Protein AF-0000000066108003 (afdb_homodimer)

Sequence (648 aa):
MGAMIVKEVYETAEKIKSMEIRGAGRIARAAAQALMIQAEKSKAKEPEELWNELKVASKILYNTRPTAVSLPNALRYVMHRVKAAYLGGADLETLRFTAINSAKEFIYNSEKAIERIGEIGAKRIEDGDIIMTHCHSKAAISVMKKAFEQGKNIKVIVTETRPKWQGKITAKELASYGIPVIYIVDSAARHYMKMTDKVVMGADSITANGAVINKIGTSLIALTAKEHRVWVMIAAETYKFHPATMLGQLVEIEMRDPTEVIPEEELRTWPKNIEVWNPAFDVTPPEYIDVIITERGIIPPYAAIDILKEEFGWALKYKEPWEDMGAMIVKEVYETAEKIKSMEIRGAGRIARAAAQALMIQAEKSKAKEPEELWNELKVASKILYNTRPTAVSLPNALRYVMHRVKAAYLGGADLETLRFTAINSAKEFIYNSEKAIERIGEIGAKRIEDGDIIMTHCHSKAAISVMKKAFEQGKNIKVIVTETRPKWQGKITAKELASYGIPVIYIVDSAARHYMKMTDKVVMGADSITANGAVINKIGTSLIALTAKEHRVWVMIAAETYKFHPATMLGQLVEIEMRDPTEVIPEEELRTWPKNIEVWNPAFDVTPPEYIDVIITERGIIPPYAAIDILKEEFGWALKYKEPWED

Secondary structure (DSSP, 8-state):
------HHHHHHHHHHHTTSS-SHHHHHHHHHHHHHHHHHH---SSHHHHHHHHHHHHHHHHTT-TT-THHHHHHHHHHHHHHHHHHTT--HHHHHHHHHHHHHHHHHHHHHHHHHHHHHHHTTPPTT-EEEE-S--HHHHHHHHHHHHTT---EEEEE--TTTTHHHHHHHHHHHTT--EEEE-GGGHHHHHTT-SEEEE--SEE-TTS-EEEETTHHHHHHHHHHTT-EEEEE--GGGB-GGGGGTPPPPPPBPPGGGTS-HHHHTTS-TTEEE--BSEEEEPGGG--EEEETTEEE-GGGHHHHHHHHHTTTTTSS-TT--/------HHHHHHHHHHHTTSS-SHHHHHHHHHHHHHHHHHH---SSHHHHHHHHHHHHHHHHTT-TT-THHHHHHHHHHHHHHHHHHTT--HHHHHHHHHHHHHHHHHHHHHHHHHHHHHHHTTPPTT-EEEE-S--HHHHHHHHHHHHTT---EEEEE--TTTTHHHHHHHHHHHTT--EEEE-GGGHHHHHTT-SEEEE--SEE-TTS-EEEETTHHHHHHHHHHTT-EEEEE--GGGB-GGGGGTPPPPPPBPPGGGTS-HHHHTTS-TTEEE--BSEEEEPGGG--EEEETTEEE-GGGHHHHHHHHHTTTTTSS-TT--

Structure (mmCIF, N/CA/C/O backbone):
data_AF-0000000066108003-model_v1
#
loop_
_entity.id
_entity.type
_entity.pdbx_description
1 polymer 'Ribose 1,5-bisphosphate isomerase'
#
loop_
_atom_site.group_PDB
_atom_site.id
_atom_site.type_symbol
_atom_site.label_atom_id
_atom_site.label_alt_id
_atom_site.label_comp_id
_atom_site.label_asym_id
_atom_site.label_entity_id
_atom_site.label_seq_id
_atom_site.pdbx_PDB_ins_code
_atom_site.Cartn_x
_atom_site.Cartn_y
_atom_site.Cartn_z
_atom_site.occupancy
_atom_site.B_iso_or_equiv
_atom_site.auth_seq_id
_atom_site.auth_comp_id
_atom_site.auth_asym_id
_atom_site.auth_atom_id
_atom_site.pdbx_PDB_model_num
ATOM 1 N N . MET A 1 1 ? -19.547 -50.188 -10.461 1 46.22 1 MET A N 1
ATOM 2 C CA . MET A 1 1 ? -18.938 -49.938 -9.148 1 46.22 1 MET A CA 1
ATOM 3 C C . MET A 1 1 ? -18.344 -48.562 -9.055 1 46.22 1 MET A C 1
ATOM 5 O O . MET A 1 1 ? -17.703 -48.094 -10 1 46.22 1 MET A O 1
ATOM 9 N N . GLY A 1 2 ? -18.875 -47.719 -8.273 1 63.28 2 GLY A N 1
ATOM 10 C CA . GLY A 1 2 ? -18.578 -46.312 -8.188 1 63.28 2 GLY A CA 1
ATOM 11 C C . GLY A 1 2 ? -17.094 -46.031 -8.031 1 63.28 2 GLY A C 1
ATOM 12 O O . GLY A 1 2 ? -16.344 -46.875 -7.555 1 63.28 2 GLY A O 1
ATOM 13 N N . ALA A 1 3 ? -16.453 -45.125 -8.773 1 76 3 ALA A N 1
ATOM 14 C CA . ALA A 1 3 ? -15.039 -44.781 -8.703 1 76 3 ALA A CA 1
ATOM 15 C C . ALA A 1 3 ? -14.57 -44.688 -7.254 1 76 3 ALA A C 1
ATOM 17 O O . ALA A 1 3 ? -15.188 -44 -6.438 1 76 3 ALA A O 1
ATOM 18 N N . MET A 1 4 ? -13.648 -45.656 -6.758 1 90.75 4 MET A N 1
ATOM 19 C CA . MET A 1 4 ? -13.086 -45.594 -5.41 1 90.75 4 MET A CA 1
ATOM 20 C C . MET A 1 4 ? -11.992 -44.531 -5.328 1 90.75 4 MET A C 1
ATOM 22 O O . MET A 1 4 ? -10.945 -44.656 -5.969 1 90.75 4 MET A O 1
ATOM 26 N N . ILE A 1 5 ? -12.25 -43.469 -4.586 1 96.5 5 ILE A N 1
ATOM 27 C CA . ILE A 1 5 ? -11.297 -42.375 -4.406 1 96.5 5 ILE A CA 1
ATOM 28 C C . ILE A 1 5 ? -10.641 -42.5 -3.029 1 96.5 5 ILE A C 1
ATOM 30 O O . ILE A 1 5 ? -11.336 -42.625 -2.016 1 96.5 5 ILE A O 1
ATOM 34 N N . VAL A 1 6 ? -9.367 -42.5 -3.039 1 97.31 6 VAL A N 1
ATOM 35 C CA . VAL A 1 6 ? -8.633 -42.688 -1.797 1 97.31 6 VAL A CA 1
ATOM 36 C C . VAL A 1 6 ? -8.742 -41.469 -0.919 1 97.31 6 VAL A C 1
ATOM 38 O O . VAL A 1 6 ? -8.977 -40.344 -1.421 1 97.31 6 VAL A O 1
ATOM 41 N N . LYS A 1 7 ? -8.523 -41.625 0.362 1 97.44 7 LYS A N 1
ATOM 42 C CA . LYS A 1 7 ? -8.727 -40.562 1.353 1 97.44 7 LYS A CA 1
ATOM 43 C C . LYS A 1 7 ? -7.746 -39.438 1.131 1 97.44 7 LYS A C 1
ATOM 45 O O . LYS A 1 7 ? -8.078 -38.25 1.379 1 97.44 7 LYS A O 1
ATOM 50 N N . GLU A 1 8 ? -6.531 -39.75 0.606 1 97.44 8 GLU A N 1
ATOM 51 C CA . GLU A 1 8 ? -5.484 -38.75 0.404 1 97.44 8 GLU A CA 1
ATOM 52 C C . GLU A 1 8 ? -5.918 -37.688 -0.61 1 97.44 8 GLU A C 1
ATOM 54 O O . GLU A 1 8 ? -5.547 -36.531 -0.493 1 97.44 8 GLU A O 1
ATOM 59 N N . VAL A 1 9 ? -6.738 -38.062 -1.609 1 98.06 9 VAL A N 1
ATOM 60 C CA . VAL A 1 9 ? -7.242 -37.125 -2.596 1 98.06 9 VAL A CA 1
ATOM 61 C C . VAL A 1 9 ? -8.164 -36.125 -1.917 1 98.06 9 VAL A C 1
ATOM 63 O O . VAL A 1 9 ? -8.039 -34.906 -2.135 1 98.06 9 VAL A O 1
ATOM 66 N N . TYR A 1 10 ? -9.016 -36.562 -1.05 1 97.69 10 TYR A N 1
ATOM 67 C CA . TYR A 1 10 ? -9.938 -35.688 -0.324 1 97.69 10 TYR A CA 1
ATOM 68 C C . TYR A 1 10 ? -9.188 -34.812 0.659 1 97.69 10 TYR A C 1
ATOM 70 O O . TYR A 1 10 ? -9.531 -33.625 0.835 1 97.69 10 TYR A O 1
ATOM 78 N N . GLU A 1 11 ? -8.188 -35.375 1.283 1 97.94 11 GLU A N 1
ATOM 79 C CA . GLU A 1 11 ? -7.379 -34.594 2.225 1 97.94 11 GLU A CA 1
ATOM 80 C C . GLU A 1 11 ? -6.648 -33.469 1.521 1 97.94 11 GLU A C 1
ATOM 82 O O . GLU A 1 11 ? -6.617 -32.344 2.02 1 97.94 11 GLU A O 1
ATOM 87 N N . THR A 1 12 ? -6.047 -33.812 0.401 1 97.94 12 THR A N 1
ATOM 88 C CA . THR A 1 12 ? -5.367 -32.781 -0.38 1 97.94 12 THR A CA 1
ATOM 89 C C . THR A 1 12 ? -6.348 -31.688 -0.828 1 97.94 12 THR A C 1
ATOM 91 O O . THR A 1 12 ? -6.047 -30.5 -0.734 1 97.94 12 THR A O 1
ATOM 94 N N . ALA A 1 13 ? -7.504 -32.094 -1.3 1 97.62 13 ALA A N 1
ATOM 95 C CA . ALA A 1 13 ? -8.539 -31.172 -1.732 1 97.62 13 ALA A CA 1
ATOM 96 C C . ALA A 1 13 ? -8.93 -30.219 -0.599 1 97.62 13 ALA A C 1
ATOM 98 O O . ALA A 1 13 ? -9.055 -29.016 -0.804 1 97.62 13 ALA A O 1
ATOM 99 N N . GLU A 1 14 ? -9.047 -30.781 0.557 1 97.12 14 GLU A N 1
ATOM 100 C CA . GLU A 1 14 ? -9.445 -29.984 1.719 1 97.12 14 GLU A CA 1
ATOM 101 C C . GLU A 1 14 ? -8.352 -29 2.105 1 97.12 14 GLU A C 1
ATOM 103 O O . GLU A 1 14 ? -8.641 -27.859 2.479 1 97.12 14 GLU A O 1
ATOM 108 N N . LYS A 1 15 ? -7.137 -29.406 2.037 1 96.44 15 LYS A N 1
ATOM 109 C CA . LYS A 1 15 ? -6.012 -28.547 2.4 1 96.44 15 LYS A CA 1
ATOM 110 C C . LYS A 1 15 ? -5.848 -27.406 1.406 1 96.44 15 LYS A C 1
ATOM 112 O O . LYS A 1 15 ? -5.445 -26.297 1.782 1 96.44 15 LYS A O 1
ATOM 117 N N . ILE A 1 16 ? -6.16 -27.641 0.16 1 94.56 16 ILE A N 1
ATOM 118 C CA . ILE A 1 16 ? -6.105 -26.594 -0.852 1 94.56 16 ILE A CA 1
ATOM 119 C C . ILE A 1 16 ? -7.254 -25.609 -0.635 1 94.56 16 ILE A C 1
ATOM 121 O O . ILE A 1 16 ? -7.043 -24.391 -0.641 1 94.56 16 ILE A O 1
ATOM 125 N N . LYS A 1 17 ? -8.383 -26.125 -0.331 1 91.5 17 LYS A N 1
ATOM 126 C CA . LYS A 1 17 ? -9.562 -25.297 -0.117 1 91.5 17 LYS A CA 1
ATOM 127 C C . LYS A 1 17 ? -9.391 -24.391 1.102 1 91.5 17 LYS A C 1
ATOM 129 O O . LYS A 1 17 ? -9.789 -23.219 1.077 1 91.5 17 LYS A O 1
ATOM 134 N N . SER A 1 18 ? -8.766 -24.922 2.129 1 89.06 18 SER A N 1
ATOM 135 C CA . SER A 1 18 ? -8.609 -24.188 3.385 1 89.06 18 SER A CA 1
ATOM 136 C C . SER A 1 18 ? -7.379 -23.281 3.346 1 89.06 18 SER A C 1
ATOM 138 O O . SER A 1 18 ? -7.102 -22.562 4.309 1 89.06 18 SER A O 1
ATOM 140 N N . MET A 1 19 ? -6.586 -23.422 2.295 1 84.62 19 MET A N 1
ATOM 141 C CA . MET A 1 19 ? -5.391 -22.609 2.068 1 84.62 19 MET A CA 1
ATOM 142 C C . MET A 1 19 ? -4.27 -23.016 3.012 1 84.62 19 MET A C 1
ATOM 144 O O . MET A 1 19 ? -3.324 -22.266 3.232 1 84.62 19 MET A O 1
ATOM 148 N N . GLU A 1 20 ? -4.492 -24.203 3.598 1 89.19 20 GLU A N 1
ATOM 149 C CA . GLU A 1 20 ? -3.328 -24.812 4.242 1 89.19 20 GLU A CA 1
ATOM 150 C C . GLU A 1 20 ? -2.211 -25.062 3.238 1 89.19 20 GLU A C 1
ATOM 152 O O . GLU A 1 20 ? -1.036 -24.828 3.535 1 89.19 20 GLU A O 1
ATOM 157 N N . ILE A 1 21 ? -2.619 -25.641 2.129 1 90.12 21 ILE A N 1
ATOM 158 C CA . ILE A 1 21 ? -1.75 -25.641 0.958 1 90.12 21 ILE A CA 1
ATOM 159 C C . ILE A 1 21 ? -1.995 -24.391 0.123 1 90.12 21 ILE A C 1
ATOM 161 O O . ILE A 1 21 ? -3.08 -24.203 -0.433 1 90.12 21 ILE A O 1
ATOM 165 N N . ARG A 1 22 ? -1 -23.562 0.179 1 84.31 22 ARG A N 1
ATOM 166 C CA . ARG A 1 22 ? -1.145 -22.297 -0.54 1 84.31 22 ARG A CA 1
ATOM 167 C C . ARG A 1 22 ? 0.104 -21.984 -1.357 1 84.31 22 ARG A C 1
ATOM 169 O O . ARG A 1 22 ? 1.154 -22.594 -1.154 1 84.31 22 ARG A O 1
ATOM 176 N N . GLY A 1 23 ? -0.063 -21.062 -2.322 1 87.81 23 GLY A N 1
ATOM 177 C CA . GLY A 1 23 ? 0.975 -20.812 -3.309 1 87.81 23 GLY A CA 1
ATOM 178 C C . GLY A 1 23 ? 0.793 -21.609 -4.586 1 87.81 23 GLY A C 1
ATOM 179 O O . GLY A 1 23 ? 0.535 -22.812 -4.535 1 87.81 23 GLY A O 1
ATOM 180 N N . ALA A 1 24 ? 0.96 -20.953 -5.633 1 91.69 24 ALA A N 1
ATOM 181 C CA . ALA A 1 24 ? 0.632 -21.547 -6.922 1 91.69 24 ALA A CA 1
ATOM 182 C C . ALA A 1 24 ? 1.47 -22.797 -7.176 1 91.69 24 ALA A C 1
ATOM 184 O O . ALA A 1 24 ? 0.943 -23.828 -7.594 1 91.69 24 ALA A O 1
ATOM 185 N N . GLY A 1 25 ? 2.762 -22.781 -6.879 1 93.25 25 GLY A N 1
ATOM 186 C CA . GLY A 1 25 ? 3.627 -23.922 -7.082 1 93.25 25 GLY A CA 1
ATOM 187 C C . GLY A 1 25 ? 3.287 -25.094 -6.176 1 93.25 25 GLY A C 1
ATOM 188 O O . GLY A 1 25 ? 3.242 -26.234 -6.625 1 93.25 25 GLY A O 1
ATOM 189 N N . ARG A 1 26 ? 3.021 -24.875 -5.012 1 92.19 26 ARG A N 1
ATOM 190 C CA . ARG A 1 26 ? 2.697 -25.906 -4.031 1 92.19 26 ARG A CA 1
ATOM 191 C C . ARG A 1 26 ? 1.367 -26.578 -4.359 1 92.19 26 ARG A C 1
ATOM 193 O O . ARG A 1 26 ? 1.206 -27.781 -4.16 1 92.19 26 ARG A O 1
ATOM 200 N N . ILE A 1 27 ? 0.45 -25.766 -4.73 1 95.06 27 ILE A N 1
ATOM 201 C CA . ILE A 1 27 ? -0.862 -26.281 -5.102 1 95.06 27 ILE A CA 1
ATOM 202 C C . ILE A 1 27 ? -0.725 -27.234 -6.285 1 95.06 27 ILE A C 1
ATOM 204 O O . ILE A 1 27 ? -1.288 -28.344 -6.273 1 95.06 27 ILE A O 1
ATOM 208 N N . ALA A 1 28 ? 0.026 -26.828 -7.246 1 96.75 28 ALA A N 1
ATOM 209 C CA . ALA A 1 28 ? 0.222 -27.625 -8.445 1 96.75 28 ALA A CA 1
ATOM 210 C C . ALA A 1 28 ? 0.866 -28.969 -8.102 1 96.75 28 ALA A C 1
ATOM 212 O O . ALA A 1 28 ? 0.38 -30.031 -8.523 1 96.75 28 ALA A O 1
ATOM 213 N N . ARG A 1 29 ? 1.883 -28.938 -7.332 1 97.69 29 ARG A N 1
ATOM 214 C CA . ARG A 1 29 ? 2.592 -30.156 -6.961 1 97.69 29 ARG A CA 1
ATOM 215 C C . ARG A 1 29 ? 1.713 -31.062 -6.102 1 97.69 29 ARG A C 1
ATOM 217 O O . ARG A 1 29 ? 1.729 -32.281 -6.262 1 97.69 29 ARG A O 1
ATOM 224 N N . ALA A 1 30 ? 0.983 -30.438 -5.215 1 97.88 30 ALA A N 1
ATOM 225 C CA . ALA A 1 30 ? 0.087 -31.203 -4.355 1 97.88 30 ALA A CA 1
ATOM 226 C C . ALA A 1 30 ? -0.973 -31.922 -5.18 1 97.88 30 ALA A C 1
ATOM 228 O O . ALA A 1 30 ? -1.321 -33.062 -4.887 1 97.88 30 ALA A O 1
ATOM 229 N N . ALA A 1 31 ? -1.496 -31.297 -6.168 1 97.69 31 ALA A N 1
ATOM 230 C CA . ALA A 1 31 ? -2.504 -31.891 -7.035 1 97.69 31 ALA A CA 1
ATOM 231 C C . ALA A 1 31 ? -1.931 -33.094 -7.801 1 97.69 31 ALA A C 1
ATOM 233 O O . ALA A 1 31 ? -2.551 -34.156 -7.859 1 97.69 31 ALA A O 1
ATOM 234 N N . ALA A 1 32 ? -0.771 -32.906 -8.367 1 98.31 32 ALA A N 1
ATOM 235 C CA . ALA A 1 32 ? -0.105 -34 -9.078 1 98.31 32 ALA A CA 1
ATOM 236 C C . ALA A 1 32 ? 0.17 -35.156 -8.148 1 98.31 32 ALA A C 1
ATOM 238 O O . ALA A 1 32 ? -0.047 -36.312 -8.516 1 98.31 32 ALA A O 1
ATOM 239 N N . GLN A 1 33 ? 0.615 -34.844 -6.98 1 98.62 33 GLN A N 1
ATOM 240 C CA . GLN A 1 33 ? 0.91 -35.844 -5.988 1 98.62 33 GLN A CA 1
ATOM 241 C C . GLN A 1 33 ? -0.349 -36.625 -5.613 1 98.62 33 GLN A C 1
ATOM 243 O O . GLN A 1 33 ? -0.3 -37.844 -5.418 1 98.62 33 GLN A O 1
ATOM 248 N N . ALA A 1 34 ? -1.406 -35.938 -5.449 1 98.62 34 ALA A N 1
ATOM 249 C CA . ALA A 1 34 ? -2.668 -36.594 -5.109 1 98.62 34 ALA A CA 1
ATOM 250 C C . ALA A 1 34 ? -3.08 -37.594 -6.188 1 98.62 34 ALA A C 1
ATOM 252 O O . ALA A 1 34 ? -3.562 -38.688 -5.879 1 98.62 34 ALA A O 1
ATOM 253 N N . LEU A 1 35 ? -2.938 -37.281 -7.469 1 98.38 35 LEU A N 1
ATOM 254 C CA . LEU A 1 35 ? -3.246 -38.188 -8.562 1 98.38 35 LEU A CA 1
ATOM 255 C C . LEU A 1 35 ? -2.33 -39.406 -8.531 1 98.38 35 LEU A C 1
ATOM 257 O O . LEU A 1 35 ? -2.77 -40.531 -8.789 1 98.38 35 LEU A O 1
ATOM 261 N N . MET A 1 36 ? -1.033 -39.125 -8.258 1 98.62 36 MET A N 1
ATOM 262 C CA . MET A 1 36 ? -0.062 -40.219 -8.133 1 98.62 36 MET A CA 1
ATOM 263 C C . MET A 1 36 ? -0.5 -41.219 -7.062 1 98.62 36 MET A C 1
ATOM 265 O O . MET A 1 36 ? -0.501 -42.406 -7.301 1 98.62 36 MET A O 1
ATOM 269 N N . ILE A 1 37 ? -0.913 -40.688 -5.902 1 98.69 37 ILE A N 1
ATOM 270 C CA . ILE A 1 37 ? -1.32 -41.531 -4.773 1 98.69 37 ILE A CA 1
ATOM 271 C C . ILE A 1 37 ? -2.584 -42.312 -5.137 1 98.69 37 ILE A C 1
ATOM 273 O O . ILE A 1 37 ? -2.705 -43.469 -4.82 1 98.69 37 ILE A O 1
ATOM 277 N N . GLN A 1 38 ? -3.549 -41.625 -5.793 1 98.56 38 GLN A N 1
ATOM 278 C CA . GLN A 1 38 ? -4.75 -42.281 -6.262 1 98.56 38 GLN A CA 1
ATOM 279 C C . GLN A 1 38 ? -4.398 -43.5 -7.145 1 98.56 38 GLN A C 1
ATOM 281 O O . GLN A 1 38 ? -4.973 -44.562 -6.988 1 98.56 38 GLN A O 1
ATOM 286 N N . ALA A 1 39 ? -3.469 -43.344 -8.055 1 98.38 39 ALA A N 1
ATOM 287 C CA . ALA A 1 39 ? -3.059 -44.406 -8.961 1 98.38 39 ALA A CA 1
ATOM 288 C C . ALA A 1 39 ? -2.354 -45.531 -8.211 1 98.38 39 ALA A C 1
ATOM 290 O O . ALA A 1 39 ? -2.584 -46.719 -8.484 1 98.38 39 ALA A O 1
ATOM 291 N N . GLU A 1 40 ? -1.486 -45.156 -7.277 1 98.12 40 GLU A N 1
ATOM 292 C CA . GLU A 1 40 ? -0.696 -46.125 -6.516 1 98.12 40 GLU A CA 1
ATOM 293 C C . GLU A 1 40 ? -1.588 -47 -5.641 1 98.12 40 GLU A C 1
ATOM 295 O O . GLU A 1 40 ? -1.348 -48.188 -5.512 1 98.12 40 GLU A O 1
ATOM 300 N N . LYS A 1 41 ? -2.582 -46.406 -5.113 1 97.81 41 LYS A N 1
ATOM 301 C CA . LYS A 1 41 ? -3.371 -47.125 -4.098 1 97.81 41 LYS A CA 1
ATOM 302 C C . LYS A 1 41 ? -4.641 -47.719 -4.699 1 97.81 41 LYS A C 1
ATOM 304 O O . LYS A 1 41 ? -5.352 -48.469 -4.035 1 97.81 41 LYS A O 1
ATOM 309 N N . SER A 1 42 ? -4.895 -47.344 -5.914 1 97.44 42 SER A N 1
ATOM 310 C CA . SER A 1 42 ? -6.109 -47.844 -6.566 1 97.44 42 SER A CA 1
ATOM 311 C C . SER A 1 42 ? -6.172 -49.375 -6.551 1 97.44 42 SER A C 1
ATOM 313 O O . SER A 1 42 ? -5.148 -50.031 -6.715 1 97.44 42 SER A O 1
ATOM 315 N N . LYS A 1 43 ? -7.383 -49.938 -6.426 1 96.12 43 LYS A N 1
ATOM 316 C CA . LYS A 1 43 ? -7.621 -51.375 -6.484 1 96.12 43 LYS A CA 1
ATOM 317 C C . LYS A 1 43 ? -8.32 -51.75 -7.785 1 96.12 43 LYS A C 1
ATOM 319 O O . LYS A 1 43 ? -8.898 -52.844 -7.879 1 96.12 43 LYS A O 1
ATOM 324 N N . ALA A 1 44 ? -8.281 -50.781 -8.664 1 96.31 44 ALA A N 1
ATOM 325 C CA . ALA A 1 44 ? -8.898 -51.031 -9.961 1 96.31 44 ALA A CA 1
ATOM 326 C C . ALA A 1 44 ? -8.352 -52.312 -10.57 1 96.31 44 ALA A C 1
ATOM 328 O O . ALA A 1 44 ? -7.152 -52.625 -10.469 1 96.31 44 ALA A O 1
ATOM 329 N N . LYS A 1 45 ? -9.203 -53.062 -11.25 1 96.25 45 LYS A N 1
ATOM 330 C CA . LYS A 1 45 ? -8.805 -54.344 -11.859 1 96.25 45 LYS A CA 1
ATOM 331 C C . LYS A 1 45 ? -8.742 -54.219 -13.383 1 96.25 45 LYS A C 1
ATOM 333 O O . LYS A 1 45 ? -8.164 -55.094 -14.055 1 96.25 45 LYS A O 1
ATOM 338 N N . GLU A 1 46 ? -9.297 -53.188 -13.898 1 96.62 46 GLU A N 1
ATOM 339 C CA . GLU A 1 46 ? -9.305 -52.906 -15.328 1 96.62 46 GLU A CA 1
ATOM 340 C C . GLU A 1 46 ? -8.898 -51.469 -15.625 1 96.62 46 GLU A C 1
ATOM 342 O O . GLU A 1 46 ? -9.078 -50.594 -14.781 1 96.62 46 GLU A O 1
ATOM 347 N N . PRO A 1 47 ? -8.352 -51.281 -16.781 1 97.06 47 PRO A N 1
ATOM 348 C CA . PRO A 1 47 ? -7.93 -49.938 -17.141 1 97.06 47 PRO A CA 1
ATOM 349 C C . PRO A 1 47 ? -9.07 -48.906 -17.062 1 97.06 47 PRO A C 1
ATOM 351 O O . PRO A 1 47 ? -8.867 -47.781 -16.625 1 97.06 47 PRO A O 1
ATOM 354 N N . GLU A 1 48 ? -10.203 -49.344 -17.453 1 96.44 48 GLU A N 1
ATOM 355 C CA . GLU A 1 48 ? -11.359 -48.438 -17.453 1 96.44 48 GLU A CA 1
ATOM 356 C C . GLU A 1 48 ? -11.695 -47.969 -16.047 1 96.44 48 GLU A C 1
ATOM 358 O O . GLU A 1 48 ? -12.062 -46.781 -15.852 1 96.44 48 GLU A O 1
ATOM 363 N N . GLU A 1 49 ? -11.562 -48.812 -15.125 1 96.88 49 GLU A N 1
ATOM 364 C CA . GLU A 1 49 ? -11.844 -48.469 -13.734 1 96.88 49 GLU A CA 1
ATOM 365 C C . GLU A 1 49 ? -10.844 -47.438 -13.211 1 96.88 49 GLU A C 1
ATOM 367 O O . GLU A 1 49 ? -11.234 -46.5 -12.547 1 96.88 49 GLU A O 1
ATOM 372 N N . LEU A 1 50 ? -9.57 -47.688 -13.484 1 97.69 50 LEU A N 1
ATOM 373 C CA . LEU A 1 50 ? -8.531 -46.75 -13.047 1 97.69 50 LEU A CA 1
ATOM 374 C C . LEU A 1 50 ? -8.711 -45.406 -13.719 1 97.69 50 LEU A C 1
ATOM 376 O O . LEU A 1 50 ? -8.586 -44.344 -13.07 1 97.69 50 LEU A O 1
ATOM 380 N N . TRP A 1 51 ? -9.008 -45.438 -14.992 1 96.94 51 TRP A N 1
ATOM 381 C CA . TRP A 1 51 ? -9.234 -44.219 -15.742 1 96.94 51 TRP A CA 1
ATOM 382 C C . TRP A 1 51 ? -10.367 -43.375 -15.125 1 96.94 51 TRP A C 1
ATOM 384 O O . TRP A 1 51 ? -10.234 -42.188 -14.922 1 96.94 51 TRP A O 1
ATOM 394 N N . ASN A 1 52 ? -11.438 -44.031 -14.781 1 96.38 52 ASN A N 1
ATOM 395 C CA . ASN A 1 52 ? -12.586 -43.375 -14.188 1 96.38 52 ASN A CA 1
ATOM 396 C C . ASN A 1 52 ? -12.258 -42.812 -12.805 1 96.38 52 ASN A C 1
ATOM 398 O O . ASN A 1 52 ? -12.727 -41.719 -12.445 1 96.38 52 ASN A O 1
ATOM 402 N N . GLU A 1 53 ? -11.477 -43.531 -12.07 1 97.62 53 GLU A N 1
ATOM 403 C CA . GLU A 1 53 ? -11.047 -43.062 -10.758 1 97.62 53 GLU A CA 1
ATOM 404 C C . GLU A 1 53 ? -10.227 -41.781 -10.875 1 97.62 53 GLU A C 1
ATOM 406 O O . GLU A 1 53 ? -10.43 -40.812 -10.117 1 97.62 53 GLU A O 1
ATOM 411 N N . LEU A 1 54 ? -9.32 -41.781 -11.781 1 98.19 54 LEU A N 1
ATOM 412 C CA . LEU A 1 54 ? -8.453 -40.625 -11.969 1 98.19 54 LEU A CA 1
ATOM 413 C C . LEU A 1 54 ? -9.242 -39.438 -12.477 1 98.19 54 LEU A C 1
ATOM 415 O O . LEU A 1 54 ? -8.961 -38.281 -12.102 1 98.19 54 LEU A O 1
ATOM 419 N N . LYS A 1 55 ? -10.227 -39.656 -13.273 1 97 55 LYS A N 1
ATOM 420 C CA . LYS A 1 55 ? -11.109 -38.562 -13.719 1 97 55 LYS A CA 1
ATOM 421 C C . LYS A 1 55 ? -11.836 -37.938 -12.547 1 97 55 LYS A C 1
ATOM 423 O O . LYS A 1 55 ? -11.875 -36.719 -12.422 1 97 55 LYS A O 1
ATOM 428 N N . VAL A 1 56 ? -12.375 -38.781 -11.734 1 97 56 VAL A N 1
ATOM 429 C CA . VAL A 1 56 ? -13.141 -38.312 -10.594 1 97 56 VAL A CA 1
ATOM 430 C C . VAL A 1 56 ? -12.219 -37.562 -9.625 1 97 56 VAL A C 1
ATOM 432 O O . VAL A 1 56 ? -12.562 -36.5 -9.117 1 97 56 VAL A O 1
ATOM 435 N N . ALA A 1 57 ? -11.039 -38.125 -9.391 1 97.94 57 ALA A N 1
ATOM 436 C CA . ALA A 1 57 ? -10.055 -37.5 -8.531 1 97.94 57 ALA A CA 1
ATOM 437 C C . ALA A 1 57 ? -9.672 -36.125 -9.078 1 97.94 57 ALA A C 1
ATOM 439 O O . ALA A 1 57 ? -9.578 -35.156 -8.32 1 97.94 57 ALA A O 1
ATOM 440 N N . SER A 1 58 ? -9.445 -36.031 -10.359 1 97 58 SER A N 1
ATOM 441 C CA . SER A 1 58 ? -9.094 -34.781 -11.008 1 97 58 SER A CA 1
ATOM 442 C C . SER A 1 58 ? -10.188 -33.75 -10.836 1 97 58 SER A C 1
ATOM 4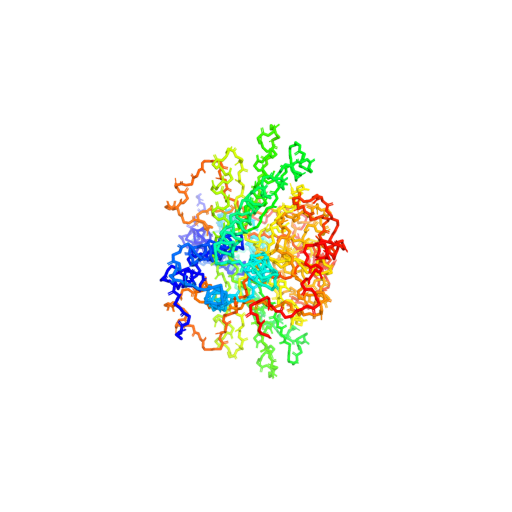44 O O . SER A 1 58 ? -9.906 -32.562 -10.562 1 97 58 SER A O 1
ATOM 446 N N . LYS A 1 59 ? -11.43 -34.125 -10.93 1 95.75 59 LYS A N 1
ATOM 447 C CA . LYS A 1 59 ? -12.562 -33.219 -10.781 1 95.75 59 LYS A CA 1
ATOM 448 C C . LYS A 1 59 ? -12.656 -32.688 -9.352 1 95.75 59 LYS A C 1
ATOM 450 O O . LYS A 1 59 ? -12.93 -31.516 -9.133 1 95.75 59 LYS A O 1
ATOM 455 N N . ILE A 1 60 ? -12.422 -33.594 -8.445 1 96.44 60 ILE A N 1
ATOM 456 C CA . ILE A 1 60 ? -12.445 -33.219 -7.031 1 96.44 60 ILE A CA 1
ATOM 457 C C . ILE A 1 60 ? -11.391 -32.125 -6.766 1 96.44 60 ILE A C 1
ATOM 459 O O . ILE A 1 60 ? -11.68 -31.109 -6.145 1 96.44 60 ILE A O 1
ATOM 463 N N . LEU A 1 61 ? -10.172 -32.375 -7.23 1 97.06 61 LEU A N 1
ATOM 464 C CA . LEU A 1 61 ? -9.07 -31.438 -7.012 1 97.06 61 LEU A CA 1
ATOM 465 C C . LEU A 1 61 ? -9.297 -30.141 -7.766 1 97.06 61 LEU A C 1
ATOM 467 O O . LEU A 1 61 ? -9.102 -29.047 -7.215 1 97.06 61 LEU A O 1
ATOM 471 N N . TYR A 1 62 ? -9.75 -30.203 -8.984 1 94 62 TYR A N 1
ATOM 472 C CA . TYR A 1 62 ? -10.008 -29.062 -9.836 1 94 62 TYR A CA 1
ATOM 473 C C . TYR A 1 62 ? -10.984 -28.094 -9.172 1 94 62 TYR A C 1
ATOM 475 O O . TYR A 1 62 ? -10.828 -26.875 -9.258 1 94 62 TYR A O 1
ATOM 483 N N . ASN A 1 63 ? -11.93 -28.594 -8.445 1 93.38 63 ASN A N 1
ATOM 484 C CA . ASN A 1 63 ? -13.031 -27.812 -7.91 1 93.38 63 ASN A CA 1
ATOM 485 C C . ASN A 1 63 ? -12.633 -27.109 -6.617 1 93.38 63 ASN A C 1
ATOM 487 O O . ASN A 1 63 ? -13.391 -26.281 -6.098 1 93.38 63 ASN A O 1
ATOM 491 N N . THR A 1 64 ? -11.484 -27.344 -6.164 1 92.56 64 THR A N 1
ATOM 492 C CA . THR A 1 64 ? -11.078 -26.734 -4.898 1 92.56 64 THR A CA 1
ATOM 493 C C . THR A 1 64 ? -10.789 -25.25 -5.074 1 92.56 64 THR A C 1
ATOM 495 O O . THR A 1 64 ? -11.234 -24.422 -4.27 1 92.56 64 THR A O 1
ATOM 498 N N . ARG A 1 65 ? -10.047 -24.812 -6.02 1 85.62 65 ARG A N 1
ATOM 499 C CA . ARG A 1 65 ? -9.664 -23.422 -6.316 1 85.62 65 ARG A CA 1
ATOM 500 C C . ARG A 1 65 ? -9.469 -23.219 -7.816 1 85.62 65 ARG A C 1
ATOM 502 O O . ARG A 1 65 ? -8.344 -23.047 -8.281 1 85.62 65 ARG A O 1
ATOM 509 N N . PRO A 1 66 ? -10.539 -23.094 -8.43 1 74.44 66 PRO A N 1
ATOM 510 C CA . PRO A 1 66 ? -10.422 -23.047 -9.891 1 74.44 66 PRO A CA 1
ATOM 511 C C . PRO A 1 66 ? -9.703 -21.797 -10.391 1 74.44 66 PRO A C 1
ATOM 513 O O . PRO A 1 66 ? -9.227 -21.766 -11.523 1 74.44 66 PRO A O 1
ATOM 516 N N . THR A 1 67 ? -9.492 -20.797 -9.516 1 77.94 67 THR A N 1
ATOM 517 C CA . THR A 1 67 ? -8.836 -19.562 -9.961 1 77.94 67 THR A CA 1
ATOM 518 C C . THR A 1 67 ? -7.32 -19.703 -9.906 1 77.94 67 THR A C 1
ATOM 520 O O . THR A 1 67 ? -6.59 -18.875 -10.453 1 77.94 67 THR A O 1
ATOM 523 N N . ALA A 1 68 ? -6.887 -20.75 -9.266 1 86.56 68 ALA A N 1
ATOM 524 C CA . ALA A 1 68 ? -5.461 -21.062 -9.227 1 86.56 68 ALA A CA 1
ATOM 525 C C . ALA A 1 68 ? -5.031 -21.828 -10.477 1 86.56 68 ALA A C 1
ATOM 527 O O . ALA A 1 68 ? -5.016 -23.062 -10.477 1 86.56 68 ALA A O 1
ATOM 528 N N . VAL A 1 69 ? -4.574 -21.172 -11.469 1 91.5 69 VAL A N 1
ATOM 529 C CA . VAL A 1 69 ? -4.359 -21.703 -12.812 1 91.5 69 VAL A CA 1
ATOM 530 C C . VAL A 1 69 ? -3.342 -22.844 -12.758 1 91.5 69 VAL A C 1
ATOM 532 O O . VAL A 1 69 ? -3.393 -23.766 -13.57 1 91.5 69 VAL A O 1
ATOM 535 N N . SER A 1 70 ? -2.471 -22.812 -11.789 1 94 70 SER A N 1
ATOM 536 C CA . SER A 1 70 ? -1.448 -23.859 -11.672 1 94 70 SER A CA 1
ATOM 537 C C . SER A 1 70 ? -2.068 -25.203 -11.344 1 94 70 SER A C 1
ATOM 539 O O . SER A 1 70 ? -1.533 -26.25 -11.734 1 94 70 SER A O 1
ATOM 541 N N . LEU A 1 71 ? -3.205 -25.188 -10.711 1 94.38 71 LEU A N 1
ATOM 542 C CA . LEU A 1 71 ? -3.883 -26.422 -10.297 1 94.38 71 LEU A CA 1
ATOM 543 C C . LEU A 1 71 ? -4.426 -2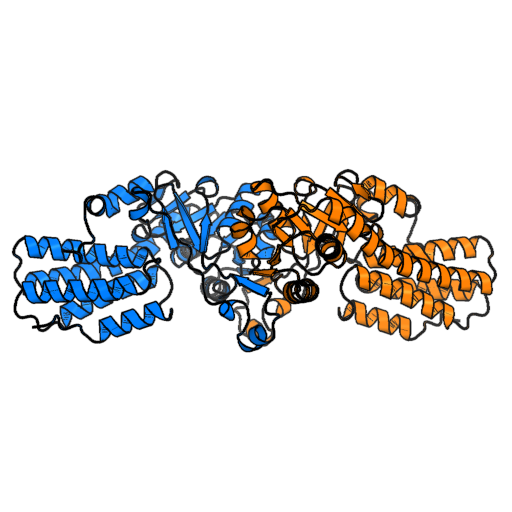7.172 -11.508 1 94.38 71 LEU A C 1
ATOM 545 O O . LEU A 1 71 ? -3.982 -28.281 -11.797 1 94.38 71 LEU A O 1
ATOM 549 N N . PRO A 1 72 ? -5.281 -26.578 -12.336 1 92.75 72 PRO A N 1
ATOM 550 C CA . PRO A 1 72 ? -5.742 -27.312 -13.516 1 92.75 72 PRO A CA 1
ATOM 551 C C . PRO A 1 72 ? -4.609 -27.672 -14.469 1 92.75 72 PRO A C 1
ATOM 553 O O . PRO A 1 72 ? -4.66 -28.703 -15.141 1 92.75 72 PRO A O 1
ATOM 556 N N . ASN A 1 73 ? -3.582 -26.781 -14.578 1 93.94 73 ASN A N 1
ATOM 557 C CA . ASN A 1 73 ? -2.471 -27.094 -15.477 1 93.94 73 ASN A CA 1
ATOM 558 C C . ASN A 1 73 ? -1.701 -28.328 -15.023 1 93.94 73 ASN A C 1
ATOM 560 O O . ASN A 1 73 ? -1.228 -29.109 -15.852 1 93.94 73 ASN A O 1
ATOM 564 N N . ALA A 1 74 ? -1.564 -28.516 -13.719 1 95.88 74 ALA A N 1
ATOM 565 C CA . ALA A 1 74 ? -0.935 -29.719 -13.195 1 95.88 74 ALA A CA 1
ATOM 566 C C . ALA A 1 74 ? -1.774 -30.953 -13.5 1 95.88 74 ALA A C 1
ATOM 568 O O . ALA A 1 74 ? -1.242 -31.984 -13.914 1 95.88 74 ALA A O 1
ATOM 569 N N . LEU A 1 75 ? -3.055 -30.828 -13.32 1 95.44 75 LEU A N 1
ATOM 570 C CA . LEU A 1 75 ? -3.969 -31.922 -13.625 1 95.44 75 LEU A CA 1
ATOM 571 C C . LEU A 1 75 ? -3.93 -32.281 -15.102 1 95.44 75 LEU A C 1
ATOM 573 O O . LEU A 1 75 ? -3.885 -33.438 -15.469 1 95.44 75 LEU A O 1
ATOM 577 N N . ARG A 1 76 ? -3.941 -31.281 -15.93 1 93.19 76 ARG A N 1
ATOM 578 C CA . ARG A 1 76 ? -3.883 -31.484 -17.375 1 93.19 76 ARG A CA 1
ATOM 579 C C . ARG A 1 76 ? -2.604 -32.219 -17.766 1 93.19 76 ARG A C 1
ATOM 581 O O . ARG A 1 76 ? -2.629 -33.094 -18.625 1 93.19 76 ARG A O 1
ATOM 588 N N . TYR A 1 77 ? -1.547 -31.812 -17.156 1 94 77 TYR A N 1
ATOM 589 C CA . TYR A 1 77 ? -0.254 -32.406 -17.469 1 94 77 TYR A CA 1
ATOM 590 C C . TYR A 1 77 ? -0.295 -33.906 -17.266 1 94 77 TYR A C 1
ATOM 592 O O . TYR A 1 77 ? 0.181 -34.688 -18.109 1 94 77 TYR A O 1
ATOM 600 N N . VAL A 1 78 ? -0.863 -34.375 -16.234 1 96.31 78 VAL A N 1
ATOM 601 C CA . VAL A 1 78 ? -0.9 -35.781 -15.883 1 96.31 78 VAL A CA 1
ATOM 602 C C . VAL A 1 78 ? -1.987 -36.469 -16.703 1 96.31 78 VAL A C 1
ATOM 604 O O . VAL A 1 78 ? -1.724 -37.5 -17.359 1 96.31 78 VAL A O 1
ATOM 607 N N . MET A 1 79 ? -3.141 -35.906 -16.703 1 95.56 79 MET A N 1
ATOM 608 C CA . MET A 1 79 ? -4.32 -36.594 -17.234 1 95.56 79 MET A CA 1
ATOM 609 C C . MET A 1 79 ? -4.258 -36.688 -18.766 1 95.56 79 MET A C 1
ATOM 611 O O . MET A 1 79 ? -4.812 -37.594 -19.359 1 95.56 79 MET A O 1
ATOM 615 N N . HIS A 1 80 ? -3.666 -35.719 -19.375 1 92.81 80 HIS A N 1
ATOM 616 C CA . HIS A 1 80 ? -3.492 -35.812 -20.812 1 92.81 80 HIS A CA 1
ATOM 617 C C . HIS A 1 80 ? -2.725 -37.062 -21.203 1 92.81 80 HIS A C 1
ATOM 619 O O . HIS A 1 80 ? -3.08 -37.75 -22.172 1 92.81 80 HIS A O 1
ATOM 625 N N . ARG A 1 81 ? -1.7 -37.344 -20.562 1 94.06 81 ARG A N 1
ATOM 626 C CA . ARG A 1 81 ? -0.868 -38.5 -20.828 1 94.06 81 ARG A CA 1
ATOM 627 C C . ARG A 1 81 ? -1.609 -39.812 -20.484 1 94.06 81 ARG A C 1
ATOM 629 O O . ARG A 1 81 ? -1.521 -40.781 -21.234 1 94.06 81 ARG A O 1
ATOM 636 N N . VAL A 1 82 ? -2.305 -39.75 -19.406 1 96.5 82 VAL A N 1
ATOM 637 C CA . VAL A 1 82 ? -3.078 -40.938 -19 1 96.5 82 VAL A CA 1
ATOM 638 C C . VAL A 1 82 ? -4.172 -41.188 -20.031 1 96.5 82 VAL A C 1
ATOM 640 O O . VAL A 1 82 ? -4.406 -42.344 -20.422 1 96.5 82 VAL A O 1
ATOM 643 N N . LYS A 1 83 ? -4.812 -40.156 -20.422 1 94.5 83 LYS A N 1
ATOM 644 C CA . LYS A 1 83 ? -5.859 -40.281 -21.422 1 94.5 83 LYS A CA 1
ATOM 645 C C . LYS A 1 83 ? -5.309 -40.875 -22.719 1 94.5 83 LYS A C 1
ATOM 647 O O . LYS A 1 83 ? -5.922 -41.75 -23.328 1 94.5 83 LYS A O 1
ATOM 652 N N . ALA A 1 84 ? -4.219 -40.344 -23.203 1 93.5 84 ALA A N 1
ATOM 653 C CA . ALA A 1 84 ? -3.584 -40.844 -24.406 1 93.5 84 ALA A CA 1
ATOM 654 C C . ALA A 1 84 ? -3.273 -42.344 -24.297 1 93.5 84 ALA A C 1
ATOM 656 O O . ALA A 1 84 ? -3.502 -43.094 -25.234 1 93.5 84 ALA A O 1
ATOM 657 N N . ALA A 1 85 ? -2.725 -42.75 -23.141 1 96.25 85 ALA A N 1
ATOM 658 C CA . ALA A 1 85 ? -2.424 -44.156 -22.906 1 96.25 85 ALA A CA 1
ATOM 659 C C . ALA A 1 85 ? -3.697 -45 -22.906 1 96.25 85 ALA A C 1
ATOM 661 O O . ALA A 1 85 ? -3.73 -46.062 -23.5 1 96.25 85 ALA A O 1
ATOM 662 N N . TYR A 1 86 ? -4.676 -44.531 -22.297 1 96.12 86 TYR A N 1
ATOM 663 C CA . TYR A 1 86 ? -5.953 -45.219 -22.219 1 96.12 86 TYR A CA 1
ATOM 664 C C . TYR A 1 86 ? -6.559 -45.406 -23.594 1 96.12 86 TYR A C 1
ATOM 666 O O . TYR A 1 86 ? -6.957 -46.531 -23.969 1 96.12 86 TYR A O 1
ATOM 674 N N . LEU A 1 87 ? -6.648 -44.344 -24.312 1 95 87 LEU A N 1
ATOM 675 C CA . LEU A 1 87 ? -7.223 -44.406 -25.641 1 95 87 LEU A CA 1
ATOM 676 C C . LEU A 1 87 ? -6.379 -45.25 -26.578 1 95 87 LEU A C 1
ATOM 678 O O . LEU A 1 87 ? -6.895 -45.812 -27.547 1 95 87 LEU A O 1
ATOM 682 N N . GLY A 1 88 ? -5.121 -45.312 -26.266 1 95.94 88 GLY A N 1
ATOM 683 C CA . GLY A 1 88 ? -4.219 -46.156 -27.031 1 95.94 88 GLY A CA 1
ATOM 684 C C . GLY A 1 88 ? -4.309 -47.625 -26.672 1 95.94 88 GLY A C 1
ATOM 685 O O . GLY A 1 88 ? -3.623 -48.438 -27.266 1 95.94 88 GLY A O 1
ATOM 686 N N . GLY A 1 89 ? -5.105 -48 -25.672 1 96.38 89 GLY A N 1
ATOM 687 C CA . GLY A 1 89 ? -5.352 -49.375 -25.328 1 96.38 89 GLY A CA 1
ATOM 688 C C . GLY A 1 89 ? -4.391 -49.906 -24.281 1 96.38 89 GLY A C 1
ATOM 689 O O . GLY A 1 89 ? -4.152 -51.125 -24.203 1 96.38 89 GLY A O 1
ATOM 690 N N . ALA A 1 90 ? -3.855 -49.031 -23.516 1 96.94 90 ALA A N 1
ATOM 691 C CA . ALA A 1 90 ? -2.928 -49.469 -22.469 1 96.94 90 ALA A CA 1
ATOM 692 C C . ALA A 1 90 ? -3.604 -50.406 -21.5 1 96.94 90 ALA A C 1
ATOM 694 O O . ALA A 1 90 ? -4.785 -50.25 -21.172 1 96.94 90 ALA A O 1
ATOM 695 N N . ASP A 1 91 ? -2.846 -51.406 -21.031 1 97.94 91 ASP A N 1
ATOM 696 C CA . ASP A 1 91 ? -3.361 -52.25 -19.969 1 97.94 91 ASP A CA 1
ATOM 697 C C . ASP A 1 91 ? -3.303 -51.531 -18.609 1 97.94 91 ASP A C 1
ATOM 699 O O . ASP A 1 91 ? -2.846 -50.406 -18.531 1 97.94 91 ASP A O 1
ATOM 703 N N . LEU A 1 92 ? -3.811 -52.156 -17.625 1 97.88 92 LEU A N 1
ATOM 704 C CA . LEU A 1 92 ? -3.961 -51.562 -16.312 1 97.88 92 LEU A CA 1
ATOM 705 C C . LEU A 1 92 ? -2.611 -51.125 -15.75 1 97.88 92 LEU A C 1
ATOM 707 O O . LEU A 1 92 ? -2.486 -50 -15.234 1 97.88 92 LEU A O 1
ATOM 711 N N . GLU A 1 93 ? -1.601 -51.938 -15.828 1 98 93 GLU A N 1
ATOM 712 C CA . GLU A 1 93 ? -0.281 -51.625 -15.281 1 98 93 GLU A CA 1
ATOM 713 C C . GLU A 1 93 ? 0.367 -50.469 -16.016 1 98 93 GLU A C 1
ATOM 715 O O . GLU A 1 93 ? 1.012 -49.625 -15.398 1 98 93 GLU A O 1
ATOM 720 N N . THR A 1 94 ? 0.224 -50.469 -17.281 1 98.25 94 THR A N 1
ATOM 721 C CA . THR A 1 94 ? 0.772 -49.375 -18.094 1 98.25 94 THR A CA 1
ATOM 722 C C . THR A 1 94 ? 0.081 -48.062 -17.766 1 98.25 94 THR A C 1
ATOM 724 O O . THR A 1 94 ? 0.729 -47 -17.703 1 98.25 94 THR A O 1
ATOM 727 N N . LEU A 1 95 ? -1.224 -48.125 -17.625 1 98.12 95 LEU A N 1
ATOM 728 C CA . LEU A 1 95 ? -1.985 -46.938 -17.281 1 98.12 95 LEU A CA 1
ATOM 729 C C . LEU A 1 95 ? -1.575 -46.406 -15.914 1 98.12 95 LEU A C 1
ATOM 731 O O . LEU A 1 95 ? -1.396 -45.188 -15.742 1 98.12 95 LEU A O 1
ATOM 735 N N . ARG A 1 96 ? -1.474 -47.281 -14.961 1 98.38 96 ARG A N 1
ATOM 736 C CA . ARG A 1 96 ? -1.033 -46.906 -13.617 1 98.38 96 ARG A CA 1
ATOM 737 C C . ARG A 1 96 ? 0.36 -46.281 -13.648 1 98.38 96 ARG A C 1
ATOM 739 O O . ARG A 1 96 ? 0.595 -45.25 -13.031 1 98.38 96 ARG A O 1
ATOM 746 N N . PHE A 1 97 ? 1.257 -46.906 -14.328 1 98.38 97 PHE A N 1
ATOM 747 C CA . PHE A 1 97 ? 2.623 -46.406 -14.484 1 98.38 97 PHE A CA 1
ATOM 748 C C . PHE A 1 97 ? 2.633 -45.031 -15.117 1 98.38 97 PHE A C 1
ATOM 750 O O . PHE A 1 97 ? 3.383 -44.156 -14.688 1 98.38 97 PHE A O 1
ATOM 757 N N . THR A 1 98 ? 1.797 -44.812 -16.156 1 98.31 98 THR A N 1
ATOM 758 C CA . THR A 1 98 ? 1.718 -43.531 -16.844 1 98.31 98 THR A CA 1
ATOM 759 C C . THR A 1 98 ? 1.271 -42.438 -15.891 1 98.31 98 THR A C 1
ATOM 761 O O . THR A 1 98 ? 1.842 -41.344 -15.883 1 98.31 98 THR A O 1
ATOM 764 N N . ALA A 1 99 ? 0.272 -42.719 -15.055 1 98.44 99 ALA A N 1
ATOM 765 C CA . ALA A 1 99 ? -0.233 -41.75 -14.094 1 98.44 99 ALA A CA 1
ATOM 766 C C . ALA A 1 99 ? 0.834 -41.375 -13.062 1 98.44 99 ALA A C 1
ATOM 768 O O . ALA A 1 99 ? 1.099 -40.219 -12.812 1 98.44 99 ALA A O 1
ATOM 769 N N . ILE A 1 100 ? 1.475 -42.406 -12.523 1 98.75 100 ILE A N 1
ATOM 770 C CA . ILE A 1 100 ? 2.482 -42.219 -11.477 1 98.75 100 ILE A CA 1
ATOM 771 C C . ILE A 1 100 ? 3.682 -41.469 -12.047 1 98.75 100 ILE A C 1
ATOM 773 O O . ILE A 1 100 ? 4.129 -40.469 -11.461 1 98.75 100 ILE A O 1
ATOM 777 N N . ASN A 1 101 ? 4.141 -41.875 -13.18 1 98.62 101 ASN A N 1
ATOM 778 C CA . ASN A 1 101 ? 5.344 -41.281 -13.766 1 98.62 101 ASN A CA 1
ATOM 779 C C . ASN A 1 101 ? 5.094 -39.844 -14.242 1 98.62 101 ASN A C 1
ATOM 781 O O . ASN A 1 101 ? 5.977 -39 -14.133 1 98.62 101 ASN A O 1
ATOM 785 N N . SER A 1 102 ? 3.926 -39.625 -14.836 1 97.94 102 SER A N 1
ATOM 786 C CA . SER A 1 102 ? 3.598 -38.281 -15.273 1 97.94 102 SER A CA 1
ATOM 787 C C . SER A 1 102 ? 3.523 -37.312 -14.086 1 97.94 102 SER A C 1
ATOM 789 O O . SER A 1 102 ? 3.977 -36.156 -14.172 1 97.94 102 SER A O 1
ATOM 791 N N . ALA A 1 103 ? 2.967 -37.75 -13.008 1 98.62 103 ALA A N 1
ATOM 792 C CA . ALA A 1 103 ? 2.895 -36.938 -11.797 1 98.62 103 ALA A CA 1
ATOM 793 C C . ALA A 1 103 ? 4.289 -36.656 -11.242 1 98.62 103 ALA A C 1
ATOM 795 O O . ALA A 1 103 ? 4.605 -35.531 -10.891 1 98.62 103 ALA A O 1
ATOM 796 N N . LYS A 1 104 ? 5.113 -37.688 -11.148 1 98.5 104 LYS A N 1
ATOM 797 C CA . LYS A 1 104 ? 6.488 -37.531 -10.688 1 98.5 104 LYS A CA 1
ATOM 798 C C . LYS A 1 104 ? 7.266 -36.562 -11.57 1 98.5 104 LYS A C 1
ATOM 800 O O . LYS A 1 104 ? 8.031 -35.75 -11.078 1 98.5 104 LYS A O 1
ATOM 805 N N . GLU A 1 105 ? 7.047 -36.781 -12.859 1 98 105 GLU A N 1
ATOM 806 C CA . GLU A 1 105 ? 7.707 -35.906 -13.828 1 98 105 GLU A CA 1
ATOM 807 C C . GLU A 1 105 ? 7.301 -34.469 -13.633 1 98 105 GLU A C 1
ATOM 809 O O . GLU A 1 105 ? 8.148 -33.562 -13.648 1 98 105 GLU A O 1
ATOM 814 N N . PHE A 1 106 ? 6.039 -34.219 -13.477 1 97.62 106 PHE A N 1
ATOM 815 C CA . PHE A 1 106 ? 5.559 -32.875 -13.25 1 97.62 106 PHE A CA 1
ATOM 816 C C . PHE A 1 106 ? 6.203 -32.25 -12.016 1 97.62 106 PHE A C 1
ATOM 818 O O . PHE A 1 106 ? 6.695 -31.125 -12.055 1 97.62 106 PHE A O 1
ATOM 825 N N . ILE A 1 107 ? 6.16 -32.969 -10.891 1 98.25 107 ILE A N 1
ATOM 826 C CA . ILE A 1 107 ? 6.695 -32.5 -9.617 1 98.25 107 ILE A CA 1
ATOM 827 C C . ILE A 1 107 ? 8.188 -32.188 -9.766 1 98.25 107 ILE A C 1
ATOM 829 O O . ILE A 1 107 ? 8.648 -31.125 -9.367 1 98.25 107 ILE A O 1
ATOM 833 N N . TYR A 1 108 ? 8.852 -33.094 -10.398 1 97.88 108 TYR A N 1
ATOM 834 C CA . TYR A 1 108 ? 10.289 -32.938 -10.617 1 97.88 108 TYR A CA 1
ATOM 835 C C . TYR A 1 108 ? 10.562 -31.703 -11.477 1 97.88 108 TYR A C 1
ATOM 837 O O . TYR A 1 108 ? 11.398 -30.875 -11.125 1 97.88 108 TYR A O 1
ATOM 845 N N . ASN A 1 109 ? 9.844 -31.625 -12.602 1 97 109 ASN A N 1
ATOM 846 C CA . ASN A 1 109 ? 10.023 -30.5 -13.516 1 97 109 ASN A CA 1
ATOM 847 C C . ASN A 1 109 ? 9.688 -29.172 -12.852 1 97 109 ASN A C 1
ATOM 849 O O . ASN A 1 109 ? 10.336 -28.156 -13.109 1 97 109 ASN A O 1
ATOM 853 N N . SER A 1 110 ? 8.656 -29.156 -12.086 1 97.06 110 SER A N 1
ATOM 854 C CA . SER A 1 110 ? 8.25 -27.953 -11.367 1 97.06 110 SER A CA 1
ATOM 855 C C . SER A 1 110 ? 9.359 -27.469 -10.438 1 97.06 110 SER A C 1
ATOM 857 O O . SER A 1 110 ? 9.656 -26.266 -10.391 1 97.06 110 SER A O 1
ATOM 859 N N . GLU A 1 111 ? 9.992 -28.359 -9.695 1 96.69 111 GLU A N 1
ATOM 860 C CA . GLU A 1 111 ? 11.07 -28.016 -8.781 1 96.69 111 GLU A CA 1
ATOM 861 C C . GLU A 1 111 ? 12.328 -27.594 -9.539 1 96.69 111 GLU A C 1
ATOM 863 O O . GLU A 1 111 ? 12.992 -26.625 -9.156 1 96.69 111 GLU A O 1
ATOM 868 N N . LYS A 1 112 ? 12.641 -28.312 -10.57 1 97.75 112 LYS A N 1
ATOM 869 C CA . LYS A 1 112 ? 13.805 -28 -11.383 1 97.75 112 LYS A CA 1
ATOM 870 C C . LYS A 1 112 ? 13.641 -26.656 -12.086 1 97.75 112 LYS A C 1
ATOM 872 O O . LYS A 1 112 ? 14.617 -25.938 -12.305 1 97.75 112 LYS A O 1
ATOM 877 N N . ALA A 1 113 ? 12.414 -26.391 -12.438 1 98.19 113 ALA A N 1
ATOM 878 C CA . ALA A 1 113 ? 12.117 -25.109 -13.078 1 98.19 113 ALA A CA 1
ATOM 879 C C . ALA A 1 113 ? 12.531 -23.953 -12.195 1 98.19 113 ALA A C 1
ATOM 881 O O . ALA A 1 113 ? 13.078 -22.953 -12.68 1 98.19 113 ALA A O 1
ATOM 882 N N . ILE A 1 114 ? 12.305 -24.016 -10.922 1 98.19 114 ILE A N 1
ATOM 883 C CA . ILE A 1 114 ? 12.648 -22.953 -9.977 1 98.19 114 ILE A CA 1
ATOM 884 C C . ILE A 1 114 ? 14.156 -22.734 -9.992 1 98.19 114 ILE A C 1
ATOM 886 O O . ILE A 1 114 ? 14.617 -21.594 -10.016 1 98.19 114 ILE A O 1
ATOM 890 N N . GLU A 1 115 ? 14.883 -23.812 -10.023 1 98.19 115 GLU A N 1
ATOM 891 C CA . GLU A 1 115 ? 16.344 -23.734 -10.062 1 98.19 115 GLU A CA 1
ATOM 892 C C . GLU A 1 115 ? 16.828 -23.062 -11.344 1 98.19 115 GLU A C 1
ATOM 894 O O . GLU A 1 115 ? 17.688 -22.188 -11.312 1 98.19 115 GLU A O 1
ATOM 899 N N . ARG A 1 116 ? 16.25 -23.531 -12.422 1 98.56 116 ARG A N 1
ATOM 900 C CA . ARG A 1 116 ? 16.641 -23 -13.719 1 98.56 116 ARG A CA 1
ATOM 901 C C . ARG A 1 116 ? 16.312 -21.516 -13.82 1 98.56 116 ARG A C 1
ATOM 903 O O . ARG A 1 116 ? 17.094 -20.734 -14.336 1 98.56 116 ARG A O 1
ATOM 910 N N . ILE A 1 117 ? 15.18 -21.125 -13.336 1 98.81 117 ILE A N 1
ATOM 911 C CA . ILE A 1 117 ? 14.75 -19.734 -13.328 1 98.81 117 ILE A CA 1
ATOM 912 C C . ILE A 1 117 ? 15.75 -18.891 -12.531 1 98.81 117 ILE A C 1
ATOM 914 O O . ILE A 1 117 ? 16.125 -17.797 -12.953 1 98.81 117 ILE A O 1
ATOM 918 N N . GLY A 1 118 ? 16.125 -19.422 -11.383 1 98.81 118 GLY A N 1
ATOM 919 C CA . GLY A 1 118 ? 17.125 -18.734 -10.578 1 98.81 118 GLY A CA 1
ATOM 920 C C . GLY A 1 118 ? 18.422 -18.5 -11.328 1 98.81 118 GLY A C 1
ATOM 921 O O . GLY A 1 118 ? 18.969 -17.391 -11.289 1 98.81 118 GLY A O 1
ATOM 922 N N . GLU A 1 119 ? 18.844 -19.562 -12.039 1 98.62 119 GLU A N 1
ATOM 923 C CA . GLU A 1 119 ? 20.094 -19.469 -12.789 1 98.62 119 GLU A CA 1
ATOM 924 C C . GLU A 1 119 ? 19.984 -18.453 -13.922 1 98.62 119 GLU A C 1
ATOM 926 O O . GLU A 1 119 ? 20.891 -17.625 -14.117 1 98.62 119 GLU A O 1
ATOM 931 N N . ILE A 1 120 ? 18.938 -18.5 -14.617 1 98.75 120 ILE A N 1
ATOM 932 C CA . ILE A 1 120 ? 18.719 -17.609 -15.75 1 98.75 120 ILE A CA 1
ATOM 933 C C . ILE A 1 120 ? 18.547 -16.172 -15.258 1 98.75 120 ILE A C 1
ATOM 935 O O . ILE A 1 120 ? 19.188 -15.25 -15.773 1 98.75 120 ILE A O 1
ATOM 939 N N . GLY A 1 121 ? 17.719 -16 -14.211 1 98.75 121 GLY A N 1
ATOM 940 C CA . GLY A 1 121 ? 17.422 -14.672 -13.695 1 98.75 121 GLY A CA 1
ATOM 941 C C . GLY A 1 121 ? 18.609 -14 -13.039 1 98.75 121 GLY A C 1
ATOM 942 O O . GLY A 1 121 ? 18.75 -12.773 -13.117 1 98.75 121 GLY A O 1
ATOM 943 N N . ALA A 1 122 ? 19.469 -14.773 -12.391 1 98.75 122 ALA A N 1
ATOM 944 C CA . ALA A 1 122 ? 20.625 -14.234 -11.688 1 98.75 122 ALA A CA 1
ATOM 945 C C . ALA A 1 122 ? 21.547 -13.492 -12.648 1 98.75 122 ALA A C 1
ATOM 947 O O . ALA A 1 122 ? 22.25 -12.555 -12.25 1 98.75 122 ALA A O 1
ATOM 948 N N . LYS A 1 123 ? 21.547 -13.922 -13.891 1 98.31 123 LYS A N 1
ATOM 949 C CA . LYS A 1 123 ? 22.391 -13.289 -14.898 1 98.31 123 LYS A CA 1
ATOM 950 C C . LYS A 1 123 ? 21.953 -11.844 -15.156 1 98.31 123 LYS A C 1
ATOM 952 O O . LYS A 1 123 ? 22.734 -11.031 -15.648 1 98.31 123 LYS A O 1
ATOM 957 N N . ARG A 1 124 ? 20.734 -11.492 -14.773 1 98.19 124 ARG A N 1
ATOM 958 C CA . ARG A 1 124 ? 20.188 -10.156 -15.008 1 98.19 124 ARG A CA 1
ATOM 959 C C . ARG A 1 124 ? 20.406 -9.266 -13.789 1 98.19 124 ARG A C 1
ATOM 961 O O . ARG A 1 124 ? 20.078 -8.07 -13.828 1 98.19 124 ARG A O 1
ATOM 968 N N . ILE A 1 125 ? 20.875 -9.828 -12.711 1 98.69 125 ILE A N 1
ATOM 969 C CA . ILE A 1 125 ? 21.172 -9.078 -11.492 1 98.69 125 ILE A CA 1
ATOM 970 C C . ILE A 1 125 ? 22.625 -8.617 -11.508 1 98.69 125 ILE A C 1
ATOM 972 O O . ILE A 1 125 ? 23.531 -9.398 -11.828 1 98.69 125 ILE A O 1
ATOM 976 N N . GLU A 1 126 ? 22.859 -7.418 -11.227 1 98.5 126 GLU A N 1
ATOM 977 C CA . GLU A 1 126 ? 24.219 -6.867 -11.188 1 98.5 126 GLU A CA 1
ATOM 978 C C . GLU A 1 126 ? 24.719 -6.746 -9.75 1 98.5 126 GLU A C 1
ATOM 980 O O . GLU A 1 126 ? 23.922 -6.695 -8.812 1 98.5 126 GLU A O 1
ATOM 985 N N . ASP A 1 127 ? 26 -6.719 -9.68 1 98.62 127 ASP A N 1
ATOM 986 C CA . ASP A 1 127 ? 26.625 -6.488 -8.375 1 98.62 127 ASP A CA 1
ATOM 987 C C . ASP A 1 127 ? 26.25 -5.113 -7.828 1 98.62 127 ASP A C 1
ATOM 989 O O . ASP A 1 127 ? 26.391 -4.105 -8.523 1 98.62 127 ASP A O 1
ATOM 993 N N . GLY A 1 128 ? 25.75 -5.074 -6.637 1 98.69 128 GLY A N 1
ATOM 994 C CA . GLY A 1 128 ? 25.391 -3.809 -6.008 1 98.69 128 GLY A CA 1
ATOM 995 C C . GLY A 1 128 ? 23.922 -3.465 -6.152 1 98.69 128 GLY A C 1
ATOM 996 O O . GLY A 1 128 ? 23.453 -2.455 -5.613 1 98.69 128 GLY A O 1
ATOM 997 N N . ASP A 1 129 ? 23.172 -4.309 -6.816 1 98.81 129 ASP A N 1
ATOM 998 C CA . ASP A 1 129 ? 21.766 -4.023 -7.07 1 98.81 129 ASP A CA 1
ATOM 999 C C . ASP A 1 129 ? 20.969 -3.99 -5.766 1 98.81 129 ASP A C 1
ATOM 1001 O O . ASP A 1 129 ? 21.188 -4.82 -4.879 1 98.81 129 ASP A O 1
ATOM 1005 N N . ILE A 1 130 ? 20.109 -3.037 -5.645 1 98.94 130 ILE A N 1
ATOM 1006 C CA . ILE A 1 130 ? 19 -3.07 -4.684 1 98.94 130 ILE A CA 1
ATOM 1007 C C . ILE A 1 130 ? 17.734 -3.553 -5.367 1 98.94 130 ILE A C 1
ATOM 1009 O O . ILE A 1 130 ? 17.266 -2.943 -6.34 1 98.94 130 ILE A O 1
ATOM 1013 N N . ILE A 1 131 ? 17.25 -4.648 -4.852 1 98.94 131 ILE A N 1
ATOM 1014 C CA . ILE A 1 131 ? 16.109 -5.301 -5.496 1 98.94 131 ILE A CA 1
ATOM 1015 C C . ILE A 1 131 ? 14.867 -5.145 -4.629 1 98.94 131 ILE A C 1
ATOM 1017 O O . ILE A 1 131 ? 14.93 -5.293 -3.406 1 98.94 131 ILE A O 1
ATOM 1021 N N . MET A 1 132 ? 13.75 -4.762 -5.203 1 98.94 132 MET A N 1
ATOM 1022 C CA . MET A 1 132 ? 12.469 -4.777 -4.496 1 98.94 132 MET A CA 1
ATOM 1023 C C . MET A 1 132 ? 11.633 -5.984 -4.91 1 98.94 132 MET A C 1
ATOM 1025 O O . MET A 1 132 ? 11.609 -6.355 -6.086 1 98.94 132 MET A O 1
ATOM 1029 N N . THR A 1 133 ? 11.023 -6.641 -3.949 1 98.94 133 THR A N 1
ATOM 1030 C CA . THR A 1 133 ? 10.172 -7.789 -4.223 1 98.94 133 THR A CA 1
ATOM 1031 C C . THR A 1 133 ? 8.891 -7.719 -3.398 1 98.94 133 THR A C 1
ATOM 1033 O O . THR A 1 133 ? 8.758 -6.863 -2.521 1 98.94 133 THR A O 1
ATOM 1036 N N . HIS A 1 134 ? 7.895 -8.5 -3.814 1 98.81 134 HIS A N 1
ATOM 1037 C CA . HIS A 1 134 ? 6.562 -8.523 -3.225 1 98.81 134 HIS A CA 1
ATOM 1038 C C . HIS A 1 134 ? 6.039 -9.945 -3.096 1 98.81 134 HIS A C 1
ATOM 1040 O O . HIS A 1 134 ? 6.285 -10.781 -3.965 1 98.81 134 HIS A O 1
ATOM 1046 N N . CYS A 1 135 ? 5.391 -10.18 -1.977 1 97.25 135 CYS A N 1
ATOM 1047 C CA . CYS A 1 135 ? 4.812 -11.484 -1.677 1 97.25 135 CYS A CA 1
ATOM 1048 C C . CYS A 1 135 ? 5.902 -12.531 -1.487 1 97.25 135 CYS A C 1
ATOM 1050 O O . CYS A 1 135 ? 7.027 -12.203 -1.114 1 97.25 135 CYS A O 1
ATOM 1052 N N . HIS A 1 136 ? 5.531 -13.82 -1.46 1 97.38 136 HIS A N 1
ATOM 1053 C CA . HIS A 1 136 ? 6.453 -14.938 -1.273 1 97.38 136 HIS A CA 1
ATOM 1054 C C . HIS A 1 136 ? 6.453 -15.859 -2.486 1 97.38 136 HIS A C 1
ATOM 1056 O O . HIS A 1 136 ? 5.664 -16.812 -2.551 1 97.38 136 HIS A O 1
ATOM 1062 N N . SER A 1 137 ? 7.352 -15.578 -3.387 1 97.5 137 SER A N 1
ATOM 1063 C CA . SER A 1 137 ? 7.516 -16.375 -4.602 1 97.5 137 SER A CA 1
ATOM 1064 C C . SER A 1 137 ? 8.844 -17.125 -4.586 1 97.5 137 SER A C 1
ATOM 1066 O O . SER A 1 137 ? 9.914 -16.516 -4.617 1 97.5 137 SER A O 1
ATOM 1068 N N . LYS A 1 138 ? 8.773 -18.422 -4.656 1 97.44 138 LYS A N 1
ATOM 1069 C CA . LYS A 1 138 ? 9.977 -19.25 -4.684 1 97.44 138 LYS A CA 1
ATOM 1070 C C . LYS A 1 138 ? 10.805 -18.953 -5.934 1 97.44 138 LYS A C 1
ATOM 1072 O O . LYS A 1 138 ? 12.039 -19.016 -5.895 1 97.44 138 LYS A O 1
ATOM 1077 N N . ALA A 1 139 ? 10.109 -18.703 -7.023 1 98.31 139 ALA A N 1
ATOM 1078 C CA . ALA A 1 139 ? 10.805 -18.391 -8.266 1 98.31 139 ALA A CA 1
ATOM 1079 C C . ALA A 1 139 ? 11.57 -17.078 -8.148 1 98.31 139 ALA A C 1
ATOM 1081 O O . ALA A 1 139 ? 12.734 -16.984 -8.531 1 98.31 139 ALA A O 1
ATOM 1082 N N . ALA A 1 140 ? 10.969 -16.016 -7.613 1 98.75 140 ALA A N 1
ATOM 1083 C CA . ALA A 1 140 ? 11.617 -14.727 -7.422 1 98.75 140 ALA A CA 1
ATOM 1084 C C . ALA A 1 140 ? 12.789 -14.844 -6.453 1 98.75 140 ALA A C 1
ATOM 1086 O O . ALA A 1 140 ? 13.867 -14.305 -6.703 1 98.75 140 ALA A O 1
ATOM 1087 N N . ILE A 1 141 ? 12.57 -15.562 -5.367 1 98.81 141 ILE A N 1
ATOM 1088 C CA . ILE A 1 141 ? 13.609 -15.75 -4.352 1 98.81 141 ILE A CA 1
ATOM 1089 C C . ILE A 1 141 ? 14.797 -16.484 -4.961 1 98.81 141 ILE A C 1
ATOM 1091 O O . ILE A 1 141 ? 15.953 -16.141 -4.68 1 98.81 141 ILE A O 1
ATOM 1095 N N . SER A 1 142 ? 14.492 -17.5 -5.805 1 98.81 142 SER A N 1
ATOM 1096 C CA . SER A 1 142 ? 15.555 -18.266 -6.434 1 98.81 142 SER A CA 1
ATOM 1097 C C . SER A 1 142 ? 16.484 -17.359 -7.25 1 98.81 142 SER A C 1
ATOM 1099 O O . SER A 1 142 ? 17.703 -17.562 -7.258 1 98.81 142 SER A O 1
ATOM 1101 N N . VAL A 1 143 ? 15.938 -16.391 -7.906 1 98.94 143 VAL A N 1
ATOM 1102 C CA . VAL A 1 143 ? 16.703 -15.438 -8.695 1 98.94 143 VAL A CA 1
ATOM 1103 C C . VAL A 1 143 ? 17.656 -14.664 -7.781 1 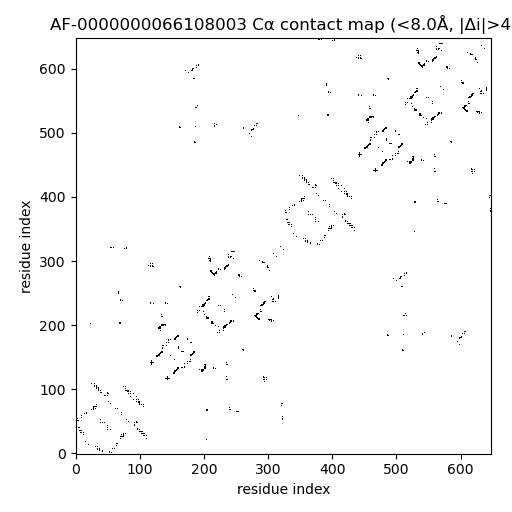98.94 143 VAL A C 1
ATOM 1105 O O . VAL A 1 143 ? 18.859 -14.578 -8.055 1 98.94 143 VAL A O 1
ATOM 1108 N N . MET A 1 144 ? 17.156 -14.109 -6.691 1 98.94 144 MET A N 1
ATOM 1109 C CA . MET A 1 144 ? 17.938 -13.297 -5.762 1 98.94 144 MET A CA 1
ATOM 1110 C C . MET A 1 144 ? 18.953 -14.148 -5.008 1 98.94 144 MET A C 1
ATOM 1112 O O . MET A 1 144 ? 20.109 -13.742 -4.836 1 98.94 144 MET A O 1
ATOM 1116 N N . LYS A 1 145 ? 18.516 -15.336 -4.598 1 98.88 145 LYS A N 1
ATOM 1117 C CA . LYS A 1 145 ? 19.406 -16.266 -3.898 1 98.88 145 LYS A CA 1
ATOM 1118 C C . LYS A 1 145 ? 20.594 -16.641 -4.77 1 98.88 145 LYS A C 1
ATOM 1120 O O . LYS A 1 145 ? 21.75 -16.594 -4.316 1 98.88 145 LYS A O 1
ATOM 1125 N N . LYS A 1 146 ? 20.297 -17.047 -5.996 1 98.88 146 LYS A N 1
ATOM 1126 C CA . LYS A 1 146 ? 21.359 -17.484 -6.906 1 98.88 146 LYS A CA 1
ATOM 1127 C C . LYS A 1 146 ? 22.328 -16.344 -7.188 1 98.88 146 LYS A C 1
ATOM 1129 O O . LYS A 1 146 ? 23.547 -16.562 -7.23 1 98.88 146 LYS A O 1
ATOM 1134 N N . ALA A 1 147 ? 21.812 -15.141 -7.391 1 98.88 147 ALA A N 1
ATOM 1135 C CA . ALA A 1 147 ? 22.672 -13.984 -7.598 1 98.88 147 ALA A CA 1
ATOM 1136 C C . ALA A 1 147 ? 23.609 -13.789 -6.41 1 98.88 147 ALA A C 1
ATOM 1138 O O . ALA A 1 147 ? 24.812 -13.555 -6.594 1 98.88 147 ALA A O 1
ATOM 1139 N N . PHE A 1 148 ? 23.078 -13.875 -5.227 1 98.88 148 PHE A N 1
ATOM 1140 C CA . PHE A 1 148 ? 23.875 -13.719 -4.008 1 98.88 148 PHE A CA 1
ATOM 1141 C C . PHE A 1 148 ? 24.922 -14.82 -3.891 1 98.88 148 PHE A C 1
ATOM 1143 O O . PHE A 1 148 ? 26.078 -14.555 -3.555 1 98.88 148 PHE A O 1
ATOM 1150 N N . GLU A 1 149 ? 24.547 -16.062 -4.191 1 98.5 149 GLU A N 1
ATOM 1151 C CA . GLU A 1 149 ? 25.453 -17.203 -4.148 1 98.5 149 GLU A CA 1
ATOM 1152 C C . GLU A 1 149 ? 26.609 -17.031 -5.125 1 98.5 149 GLU A C 1
ATOM 1154 O O . GLU A 1 149 ? 27.703 -17.547 -4.895 1 98.5 149 GLU A O 1
ATOM 1159 N N . GLN A 1 150 ? 26.359 -16.344 -6.145 1 98.31 150 GLN A N 1
ATOM 1160 C CA . GLN A 1 150 ? 27.375 -16.109 -7.168 1 98.31 150 GLN A CA 1
ATOM 1161 C C . GLN A 1 150 ? 28.344 -15.008 -6.738 1 98.31 150 GLN A C 1
ATOM 1163 O O . GLN A 1 150 ? 29.234 -14.633 -7.496 1 98.31 150 GLN A O 1
ATOM 1168 N N . GLY A 1 151 ? 28.094 -14.422 -5.609 1 98.38 151 GLY A N 1
ATOM 1169 C CA . GLY A 1 151 ? 29.031 -13.469 -5.043 1 98.38 151 GLY A CA 1
ATOM 1170 C C . GLY A 1 151 ? 28.609 -12.023 -5.227 1 98.38 151 GLY A C 1
ATOM 1171 O O . GLY A 1 151 ? 29.344 -11.109 -4.855 1 98.38 151 GLY A O 1
ATOM 1172 N N . LYS A 1 152 ? 27.438 -11.812 -5.746 1 98.44 152 LYS A N 1
ATOM 1173 C CA . LYS A 1 152 ? 26.969 -10.445 -5.949 1 98.44 152 LYS A CA 1
ATOM 1174 C C . LYS A 1 152 ? 26.469 -9.836 -4.637 1 98.44 152 LYS A C 1
ATOM 1176 O O . LYS A 1 152 ? 25.781 -10.5 -3.859 1 98.44 152 LYS A O 1
ATOM 1181 N N . ASN A 1 153 ? 26.891 -8.617 -4.414 1 98.38 153 ASN A N 1
ATOM 1182 C CA . ASN A 1 153 ? 26.438 -7.883 -3.238 1 98.38 153 ASN A CA 1
ATOM 1183 C C . ASN A 1 153 ? 25.094 -7.215 -3.467 1 98.38 153 ASN A C 1
ATOM 1185 O O . ASN A 1 153 ? 25.031 -6.035 -3.814 1 98.38 153 ASN A O 1
ATOM 1189 N N . ILE A 1 154 ? 24.062 -7.902 -3.123 1 98.81 154 ILE A N 1
ATOM 1190 C CA . ILE A 1 154 ? 22.734 -7.344 -3.361 1 98.81 154 ILE A CA 1
ATOM 1191 C C . ILE A 1 154 ? 22.047 -7.066 -2.027 1 98.81 154 ILE A C 1
ATOM 1193 O O . ILE A 1 154 ? 22.438 -7.613 -0.993 1 98.81 154 ILE A O 1
ATOM 1197 N N . LYS A 1 155 ? 21.125 -6.16 -1.994 1 98.81 155 LYS A N 1
ATOM 1198 C CA . LYS A 1 155 ? 20.172 -5.871 -0.935 1 98.81 155 LYS A CA 1
ATOM 1199 C C . LYS A 1 155 ? 18.734 -5.973 -1.45 1 98.81 155 LYS A C 1
ATOM 1201 O O . LYS A 1 155 ? 18.453 -5.656 -2.611 1 98.81 155 LYS A O 1
ATOM 1206 N N . VAL A 1 156 ? 17.844 -6.469 -0.588 1 99 156 VAL A N 1
ATOM 1207 C CA . VAL A 1 156 ? 16.469 -6.672 -1.069 1 99 156 VAL A CA 1
ATOM 1208 C C . VAL A 1 156 ? 15.5 -5.895 -0.193 1 99 156 VAL A C 1
ATOM 1210 O O . VAL A 1 156 ? 15.531 -6.004 1.035 1 99 156 VAL A O 1
ATOM 1213 N N . ILE A 1 157 ? 14.703 -5.059 -0.802 1 98.94 157 ILE A N 1
ATOM 1214 C CA . ILE A 1 157 ? 13.555 -4.414 -0.167 1 98.94 157 ILE A CA 1
ATOM 1215 C C . ILE A 1 157 ? 12.328 -5.312 -0.284 1 98.94 157 ILE A C 1
ATOM 1217 O O . ILE A 1 157 ? 11.891 -5.633 -1.392 1 98.94 157 ILE A O 1
ATOM 1221 N N . VAL A 1 158 ? 11.797 -5.707 0.86 1 98.94 158 VAL A N 1
ATOM 1222 C CA . VAL A 1 158 ? 10.641 -6.59 0.904 1 98.94 158 VAL A CA 1
ATOM 1223 C C . VAL A 1 158 ? 9.43 -5.828 1.449 1 98.94 158 VAL A C 1
ATOM 1225 O O . VAL A 1 158 ? 9.484 -5.285 2.555 1 98.94 158 VAL A O 1
ATOM 1228 N N . THR A 1 159 ? 8.367 -5.758 0.663 1 98.81 159 THR A N 1
ATOM 1229 C CA . THR A 1 159 ? 7.129 -5.168 1.146 1 98.81 159 THR A CA 1
ATOM 1230 C C . THR A 1 159 ? 6.363 -6.156 2.023 1 98.81 159 THR A C 1
ATOM 1232 O O . THR A 1 159 ? 6.469 -7.371 1.837 1 98.81 159 THR A O 1
ATOM 1235 N N . GLU A 1 160 ? 5.617 -5.734 2.873 1 98.38 160 GLU A N 1
ATOM 1236 C CA . GLU A 1 160 ? 5.02 -6.562 3.914 1 98.38 160 GLU A CA 1
ATOM 1237 C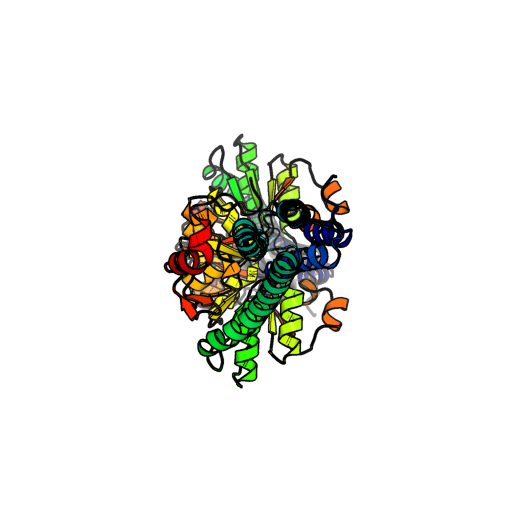 C . GLU A 1 160 ? 3.934 -7.473 3.342 1 98.38 160 GLU A C 1
ATOM 1239 O O . GLU A 1 160 ? 3.703 -8.57 3.852 1 98.38 160 GLU A O 1
ATOM 1244 N N . THR A 1 161 ? 3.215 -7.012 2.301 1 98 161 THR A N 1
ATOM 1245 C CA . THR A 1 161 ? 2.209 -7.785 1.586 1 98 161 THR A CA 1
ATOM 1246 C C . THR A 1 161 ? 0.98 -8.016 2.463 1 98 161 THR A C 1
ATOM 1248 O O . THR A 1 161 ? 0.597 -9.164 2.713 1 98 161 THR A O 1
ATOM 1251 N N . ARG A 1 162 ? 0.392 -6.922 2.799 1 97.69 162 ARG A N 1
ATOM 1252 C CA . ARG A 1 162 ? -0.914 -7.008 3.445 1 97.69 162 ARG A CA 1
ATOM 1253 C C . ARG A 1 162 ? -1.949 -7.625 2.51 1 97.69 162 ARG A C 1
ATOM 1255 O O . ARG A 1 162 ? -1.86 -7.473 1.291 1 97.69 162 ARG A O 1
ATOM 1262 N N . PRO A 1 163 ? -2.873 -8.508 3.135 1 96.31 163 PRO A N 1
ATOM 1263 C CA . PRO A 1 163 ? -3.188 -8.625 4.562 1 96.31 163 PRO A CA 1
ATOM 1264 C C . PRO A 1 163 ? -2.582 -9.875 5.195 1 96.31 163 PRO A C 1
ATOM 1266 O O . PRO A 1 163 ? -2.629 -10.039 6.418 1 96.31 163 PRO A O 1
ATOM 1269 N N . LYS A 1 164 ? -1.955 -10.773 4.375 1 93.56 164 LYS A N 1
ATOM 1270 C CA . LYS A 1 164 ? -1.516 -12.062 4.902 1 93.56 164 LYS A CA 1
ATOM 1271 C C . LYS A 1 164 ? -0.062 -12 5.363 1 93.56 164 LYS A C 1
ATOM 1273 O O . LYS A 1 164 ? 0.451 -12.961 5.945 1 93.56 164 LYS A O 1
ATOM 1278 N N . TRP A 1 165 ? 0.663 -10.93 5.062 1 96.62 165 TRP A N 1
ATOM 1279 C CA . TRP A 1 165 ? 2.01 -10.68 5.566 1 96.62 165 TRP A CA 1
ATOM 1280 C C . TRP A 1 165 ? 3 -11.688 5 1 96.62 165 TRP A C 1
ATOM 1282 O O . TRP A 1 165 ? 3.875 -12.18 5.719 1 96.62 165 TRP A O 1
ATOM 1292 N N . GLN A 1 166 ? 2.799 -12.07 3.771 1 96.44 166 GLN A N 1
ATOM 1293 C CA . GLN A 1 166 ? 3.717 -13.023 3.15 1 96.44 166 GLN A CA 1
ATOM 1294 C C . GLN A 1 166 ? 5.121 -12.438 3.043 1 96.44 166 GLN A C 1
ATOM 1296 O O . GLN A 1 166 ? 6.098 -13.18 2.912 1 96.44 166 GLN A O 1
ATOM 1301 N N . GLY A 1 167 ? 5.215 -11.125 3.086 1 98.19 167 GLY A N 1
ATOM 1302 C CA . GLY A 1 167 ? 6.516 -10.469 3.082 1 98.19 167 GLY A CA 1
ATOM 1303 C C . GLY A 1 167 ? 7.383 -10.867 4.262 1 98.19 167 GLY A C 1
ATOM 1304 O O . GLY A 1 167 ? 8.609 -10.875 4.16 1 98.19 167 GLY A O 1
ATOM 1305 N N . LYS A 1 168 ? 6.789 -11.211 5.395 1 98.25 168 LYS A N 1
ATOM 1306 C CA . LYS A 1 168 ? 7.555 -11.664 6.551 1 98.25 168 LYS A CA 1
ATOM 1307 C C . LYS A 1 168 ? 8.312 -12.953 6.246 1 98.25 168 LYS A C 1
ATOM 1309 O O . LYS A 1 168 ? 9.484 -13.094 6.609 1 98.25 168 LYS A O 1
ATOM 1314 N N . ILE A 1 169 ? 7.621 -13.828 5.547 1 97.44 169 ILE A N 1
ATOM 1315 C CA . ILE A 1 169 ? 8.211 -15.109 5.18 1 97.44 169 ILE A CA 1
ATOM 1316 C C . ILE A 1 169 ? 9.359 -14.883 4.195 1 97.44 169 ILE A C 1
ATOM 1318 O O . ILE A 1 169 ? 10.445 -15.43 4.363 1 97.44 169 ILE A O 1
ATOM 1322 N N . THR A 1 170 ? 9.125 -14.039 3.227 1 98.62 170 THR A N 1
ATOM 1323 C CA . THR A 1 170 ? 10.117 -13.719 2.207 1 98.62 170 THR A CA 1
ATOM 1324 C C . THR A 1 170 ? 11.352 -13.086 2.84 1 98.62 170 THR A C 1
ATOM 1326 O O . THR A 1 170 ? 12.484 -13.484 2.539 1 98.62 170 THR A O 1
ATOM 1329 N N . ALA A 1 171 ? 11.109 -12.117 3.73 1 98.88 171 ALA A N 1
ATOM 1330 C CA . ALA A 1 171 ? 12.211 -11.422 4.391 1 98.88 171 ALA A CA 1
ATOM 1331 C C . ALA A 1 171 ? 13.086 -12.398 5.176 1 98.88 171 ALA A C 1
ATOM 1333 O O . ALA A 1 171 ? 14.312 -12.383 5.047 1 98.88 171 ALA A O 1
ATOM 1334 N N . LYS A 1 172 ? 12.484 -13.258 5.926 1 98.69 172 LYS A N 1
ATOM 1335 C CA . LYS A 1 172 ? 13.219 -14.211 6.762 1 98.69 172 LYS A CA 1
ATOM 1336 C C . LYS A 1 172 ? 13.977 -15.219 5.91 1 98.69 172 LYS A C 1
ATOM 1338 O O . LYS A 1 172 ? 15.109 -15.586 6.223 1 98.69 172 LYS A O 1
ATOM 1343 N N . GLU A 1 173 ? 13.305 -15.656 4.887 1 98.56 173 GLU A N 1
ATOM 1344 C CA . GLU A 1 173 ? 13.961 -16.625 4.008 1 98.56 173 GLU A CA 1
ATOM 1345 C C . GLU A 1 173 ? 15.188 -16.016 3.336 1 98.56 173 GLU A C 1
ATOM 1347 O O . GLU A 1 173 ? 16.266 -16.609 3.344 1 98.56 173 GLU A O 1
ATOM 1352 N N . LEU A 1 174 ? 15.047 -14.852 2.758 1 98.88 174 LEU A N 1
ATOM 1353 C CA . LEU A 1 174 ? 16.172 -14.18 2.121 1 98.88 174 LEU A CA 1
ATOM 1354 C C . LEU A 1 174 ? 17.297 -13.938 3.121 1 98.88 174 LEU A C 1
ATOM 1356 O O . LEU A 1 174 ? 18.469 -14.18 2.82 1 98.88 174 LEU A O 1
ATOM 1360 N N . ALA A 1 175 ? 16.891 -13.492 4.289 1 98.88 175 ALA A N 1
ATOM 1361 C CA . ALA A 1 175 ? 17.875 -13.219 5.332 1 98.88 175 ALA A CA 1
ATOM 1362 C C . ALA A 1 175 ? 18.641 -14.484 5.723 1 98.88 175 ALA A C 1
ATOM 1364 O O . ALA A 1 175 ? 19.828 -14.422 6.055 1 98.88 175 ALA A O 1
ATOM 1365 N N . SER A 1 176 ? 17.969 -15.586 5.688 1 98.62 176 SER A N 1
ATOM 1366 C CA . SER A 1 176 ? 18.594 -16.859 6.066 1 98.62 176 SER A CA 1
ATOM 1367 C C . SER A 1 176 ? 19.719 -17.219 5.109 1 98.62 176 SER A C 1
ATOM 1369 O O . SER A 1 176 ? 20.609 -18 5.465 1 98.62 176 SER A O 1
ATOM 1371 N N . TYR A 1 177 ? 19.734 -16.719 3.924 1 98.5 177 TYR A N 1
ATOM 1372 C CA . TYR A 1 177 ? 20.812 -16.969 2.963 1 98.5 177 TYR A CA 1
ATOM 1373 C C . TYR A 1 177 ? 21.953 -15.984 3.152 1 98.5 177 TYR A C 1
ATOM 1375 O O . TYR A 1 177 ? 22.984 -16.078 2.477 1 98.5 177 TYR A O 1
ATOM 1383 N N . GLY A 1 178 ? 21.719 -15.031 4.039 1 98.56 178 GLY A N 1
ATOM 1384 C CA . GLY A 1 178 ? 22.75 -14.023 4.285 1 98.56 178 GLY A CA 1
ATOM 1385 C C . GLY A 1 178 ? 22.484 -12.727 3.543 1 98.56 178 GLY A C 1
ATOM 1386 O O . GLY A 1 178 ? 23.266 -11.773 3.66 1 98.56 178 GLY A O 1
ATOM 1387 N N . ILE A 1 179 ? 21.391 -12.562 2.85 1 98.88 179 ILE A N 1
ATOM 1388 C CA . ILE A 1 179 ? 21.078 -11.383 2.053 1 98.88 179 ILE A CA 1
ATOM 1389 C C . ILE A 1 179 ? 20.562 -10.273 2.961 1 98.88 179 ILE A C 1
ATOM 1391 O O . ILE A 1 179 ? 19.656 -10.492 3.766 1 98.88 179 ILE A O 1
ATOM 1395 N N . PRO A 1 180 ? 21.141 -9.078 2.924 1 98.94 180 PRO A N 1
ATOM 1396 C CA . PRO A 1 180 ? 20.562 -7.953 3.66 1 98.94 180 PRO A CA 1
ATOM 1397 C C . PRO A 1 180 ? 19.156 -7.598 3.174 1 98.94 180 PRO A C 1
ATOM 1399 O O . PRO A 1 180 ? 18.922 -7.516 1.966 1 98.94 180 PRO A O 1
ATOM 1402 N N . VAL A 1 181 ? 18.266 -7.375 4.105 1 98.94 181 VAL A N 1
ATOM 1403 C CA . VAL A 1 181 ? 16.875 -7.148 3.756 1 98.94 181 VAL A CA 1
ATOM 1404 C C . VAL A 1 181 ? 16.375 -5.859 4.406 1 98.94 181 VAL A C 1
ATOM 1406 O O . VAL A 1 181 ? 16.688 -5.582 5.566 1 98.94 181 VAL A O 1
ATOM 1409 N N . ILE A 1 182 ? 15.727 -5.027 3.66 1 98.94 182 ILE A N 1
ATOM 1410 C CA . ILE A 1 182 ? 14.938 -3.902 4.148 1 98.94 182 ILE A CA 1
ATOM 1411 C C . ILE A 1 182 ? 13.445 -4.238 4.074 1 98.94 182 ILE A C 1
ATOM 1413 O O . ILE A 1 182 ? 12.938 -4.57 3.002 1 98.94 182 ILE A O 1
ATOM 1417 N N . TYR A 1 183 ? 12.789 -4.242 5.211 1 98.88 183 TYR A N 1
ATOM 1418 C CA . TYR A 1 183 ? 11.367 -4.555 5.305 1 98.88 183 TYR A CA 1
ATOM 1419 C C . TYR A 1 183 ? 10.539 -3.285 5.434 1 98.88 183 TYR A C 1
ATOM 1421 O O . TYR A 1 183 ? 10.812 -2.439 6.289 1 98.88 183 TYR A O 1
ATOM 1429 N N . ILE A 1 184 ? 9.5 -3.133 4.555 1 98.88 184 ILE A N 1
ATOM 1430 C CA . ILE A 1 184 ? 8.711 -1.907 4.547 1 98.88 184 ILE A CA 1
ATOM 1431 C C . ILE A 1 184 ? 7.23 -2.25 4.41 1 98.88 184 ILE A C 1
ATOM 1433 O O . ILE A 1 184 ? 6.875 -3.354 3.988 1 98.88 184 ILE A O 1
ATOM 1437 N N . VAL A 1 185 ? 6.336 -1.318 4.801 1 98.75 185 VAL A N 1
ATOM 1438 C CA . VAL A 1 185 ? 4.914 -1.45 4.5 1 98.75 185 VAL A CA 1
ATOM 1439 C C . VAL A 1 185 ? 4.688 -1.293 2.996 1 98.75 185 VAL A C 1
ATOM 1441 O O . VAL A 1 185 ? 5.512 -0.699 2.297 1 98.75 185 VAL A O 1
ATOM 1444 N N . ASP A 1 186 ? 3.58 -1.797 2.455 1 98.69 186 ASP A N 1
ATOM 1445 C CA . ASP A 1 186 ? 3.307 -1.794 1.021 1 98.69 186 ASP A CA 1
ATOM 1446 C C . ASP A 1 186 ? 3.258 -0.369 0.474 1 98.69 186 ASP A C 1
ATOM 1448 O O . ASP A 1 186 ? 3.748 -0.104 -0.625 1 98.69 186 ASP A O 1
ATOM 1452 N N . SER A 1 187 ? 2.727 0.549 1.256 1 98.38 187 SER A N 1
ATOM 1453 C CA . SER A 1 187 ? 2.504 1.92 0.807 1 98.38 187 SER A CA 1
ATOM 1454 C C . SER A 1 187 ? 3.818 2.682 0.68 1 98.38 187 SER A C 1
ATOM 1456 O O . SER A 1 187 ? 3.859 3.764 0.092 1 98.38 187 SER A O 1
ATOM 1458 N N . ALA A 1 188 ? 4.918 2.135 1.146 1 98.56 188 ALA A N 1
ATOM 1459 C CA . ALA A 1 188 ? 6.215 2.805 1.087 1 98.56 188 ALA A CA 1
ATOM 1460 C C . ALA A 1 188 ? 6.977 2.416 -0.178 1 98.56 188 ALA A C 1
ATOM 1462 O O . ALA A 1 188 ? 8.078 2.908 -0.421 1 98.56 188 ALA A O 1
ATOM 1463 N N . ALA A 1 189 ? 6.383 1.564 -0.965 1 98.56 189 ALA A N 1
ATOM 1464 C CA . ALA A 1 189 ? 7.07 1.029 -2.137 1 98.56 189 ALA A CA 1
ATOM 1465 C C . ALA A 1 189 ? 7.543 2.152 -3.055 1 98.56 189 ALA A C 1
ATOM 1467 O O . ALA A 1 189 ? 8.695 2.158 -3.498 1 98.56 189 ALA A O 1
ATOM 1468 N N . ARG A 1 190 ? 6.699 3.125 -3.326 1 98.19 190 ARG A N 1
ATOM 1469 C CA . ARG A 1 190 ? 7.094 4.191 -4.238 1 98.19 190 ARG A CA 1
ATOM 1470 C C . ARG A 1 190 ? 8.227 5.027 -3.648 1 98.19 190 ARG A C 1
ATOM 1472 O O . ARG A 1 190 ? 9.141 5.438 -4.367 1 98.19 190 ARG A O 1
ATOM 1479 N N . HIS A 1 191 ? 8.102 5.297 -2.35 1 97.69 191 HIS A N 1
ATOM 1480 C CA . HIS A 1 191 ? 9.117 6.098 -1.669 1 97.69 191 HIS A CA 1
ATOM 1481 C C . HIS A 1 191 ? 10.508 5.508 -1.868 1 97.69 191 HIS A C 1
ATOM 1483 O O . HIS A 1 191 ? 11.469 6.242 -2.111 1 97.69 191 HIS A O 1
ATOM 1489 N N . TYR A 1 192 ? 10.625 4.223 -1.876 1 98.38 192 TYR A N 1
ATOM 1490 C CA . TYR A 1 192 ? 11.93 3.58 -1.921 1 98.38 192 TYR A CA 1
ATOM 1491 C C . TYR A 1 192 ? 12.266 3.117 -3.334 1 98.38 192 TYR A C 1
ATOM 1493 O O . TYR A 1 192 ? 13.328 2.535 -3.57 1 98.38 192 TYR A O 1
ATOM 1501 N N . MET A 1 193 ? 11.398 3.381 -4.27 1 98.75 193 MET A N 1
ATOM 1502 C CA . MET A 1 193 ? 11.688 3.023 -5.652 1 98.75 193 MET A CA 1
ATOM 1503 C C . MET A 1 193 ? 12.875 3.822 -6.188 1 98.75 193 MET A C 1
ATOM 1505 O O . MET A 1 193 ? 13.617 3.342 -7.043 1 98.75 193 MET A O 1
ATOM 1509 N N . LYS A 1 194 ? 13.094 4.965 -5.621 1 97.06 194 LYS A N 1
ATOM 1510 C CA . LYS A 1 194 ? 14.164 5.848 -6.074 1 97.06 194 LYS A CA 1
ATOM 1511 C C . LYS A 1 194 ? 15.531 5.199 -5.875 1 97.06 194 LYS A C 1
ATOM 1513 O O . LYS A 1 194 ? 16.484 5.523 -6.582 1 97.06 194 LYS A O 1
ATOM 1518 N N . MET A 1 195 ? 15.641 4.293 -4.938 1 98.31 195 MET A N 1
ATOM 1519 C CA . MET A 1 195 ? 16.938 3.648 -4.695 1 98.31 195 MET A CA 1
ATOM 1520 C C . MET A 1 195 ? 16.938 2.225 -5.242 1 98.31 195 MET A C 1
ATOM 1522 O O . MET A 1 195 ? 17.891 1.48 -5.035 1 98.31 195 MET A O 1
ATOM 1526 N N . THR A 1 196 ? 15.867 1.775 -5.805 1 98.81 196 THR A N 1
ATOM 1527 C CA . THR A 1 196 ? 15.727 0.418 -6.32 1 98.81 196 THR A CA 1
ATOM 1528 C C . THR A 1 196 ? 16.328 0.302 -7.719 1 98.81 196 THR A C 1
ATOM 1530 O O . THR A 1 196 ? 16.078 1.156 -8.57 1 98.81 196 THR A O 1
ATOM 1533 N N . ASP A 1 197 ? 17.062 -0.759 -7.957 1 98.81 197 ASP A N 1
ATOM 1534 C CA . ASP A 1 197 ? 17.656 -0.974 -9.273 1 98.81 197 ASP A CA 1
ATOM 1535 C C . ASP A 1 197 ? 16.812 -1.923 -10.117 1 98.81 197 ASP A C 1
ATOM 1537 O O . ASP A 1 197 ? 16.75 -1.786 -11.336 1 98.81 197 ASP A O 1
ATOM 1541 N N . LYS A 1 198 ? 16.234 -2.91 -9.43 1 98.75 198 LYS A N 1
ATOM 1542 C CA . LYS A 1 198 ? 15.398 -3.906 -10.102 1 98.75 198 LYS A CA 1
ATOM 1543 C C . LYS A 1 198 ? 14.227 -4.32 -9.227 1 98.75 198 LYS A C 1
ATOM 1545 O O . LYS A 1 198 ? 14.297 -4.238 -7.996 1 98.75 198 LYS A O 1
ATOM 1550 N N . VAL A 1 199 ? 13.203 -4.66 -9.883 1 98.94 199 VAL A N 1
ATOM 1551 C CA . VAL A 1 199 ? 12.07 -5.305 -9.219 1 98.94 199 VAL A CA 1
ATOM 1552 C C . VAL A 1 199 ? 11.953 -6.754 -9.688 1 98.94 199 VAL A C 1
ATOM 1554 O O . VAL A 1 199 ? 11.969 -7.027 -10.891 1 98.94 199 VAL A O 1
ATOM 1557 N N . VAL A 1 200 ? 11.969 -7.707 -8.75 1 98.94 200 VAL A N 1
ATOM 1558 C CA . VAL A 1 200 ? 11.797 -9.125 -9.055 1 98.94 200 VAL A CA 1
ATOM 1559 C C . VAL A 1 200 ? 10.602 -9.672 -8.289 1 98.94 200 VAL A C 1
ATOM 1561 O O . VAL A 1 200 ? 10.586 -9.672 -7.055 1 98.94 200 VAL A O 1
ATOM 1564 N N . MET A 1 201 ? 9.609 -10.109 -8.977 1 98.88 201 MET A N 1
ATOM 1565 C CA . MET A 1 201 ? 8.398 -10.648 -8.367 1 98.88 201 MET A CA 1
ATOM 1566 C C . MET A 1 201 ? 7.973 -11.938 -9.062 1 98.88 201 MET A C 1
ATOM 1568 O O . MET A 1 201 ? 8.523 -12.297 -10.109 1 98.88 201 MET A O 1
ATOM 1572 N N . GLY A 1 202 ? 7.105 -12.648 -8.445 1 98.31 202 GLY A N 1
ATOM 1573 C CA . GLY A 1 202 ? 6.543 -13.859 -9.023 1 98.31 202 GLY A CA 1
ATOM 1574 C C . GLY A 1 202 ? 5.23 -13.625 -9.742 1 98.31 202 GLY A C 1
ATOM 1575 O O . GLY A 1 202 ? 4.879 -12.484 -10.047 1 98.31 202 GLY A O 1
ATOM 1576 N N . ALA A 1 203 ? 4.598 -14.727 -10.07 1 97.56 203 ALA A N 1
ATOM 1577 C CA . ALA A 1 203 ? 3.291 -14.711 -10.719 1 97.56 203 ALA A CA 1
ATOM 1578 C C . ALA A 1 203 ? 2.42 -15.867 -10.227 1 97.56 203 ALA A C 1
ATOM 1580 O O . ALA A 1 203 ? 2.918 -16.969 -9.984 1 97.56 203 ALA A O 1
ATOM 1581 N N . ASP A 1 204 ? 1.169 -15.547 -10.078 1 95.44 204 ASP A N 1
ATOM 1582 C CA . ASP A 1 204 ? 0.191 -16.609 -9.859 1 95.44 204 ASP A CA 1
ATOM 1583 C C . ASP A 1 204 ? -0.343 -17.141 -11.188 1 95.44 204 ASP A C 1
ATOM 1585 O O . ASP A 1 204 ? -0.659 -18.328 -11.305 1 95.44 204 ASP A O 1
ATOM 1589 N N . SER A 1 205 ? -0.452 -16.234 -12.133 1 95.19 205 SER A N 1
ATOM 1590 C CA . SER A 1 205 ? -0.856 -16.609 -13.484 1 95.19 205 SER A CA 1
ATOM 1591 C C . SER A 1 205 ? -0.349 -15.594 -14.508 1 95.19 205 SER A C 1
ATOM 1593 O O . SER A 1 205 ? -0.127 -14.43 -14.172 1 95.19 205 SER A O 1
ATOM 1595 N N . ILE A 1 206 ? -0.126 -16.062 -15.688 1 97.06 206 ILE A N 1
ATOM 1596 C CA . ILE A 1 206 ? 0.266 -15.203 -16.797 1 97.06 206 ILE A CA 1
ATOM 1597 C C . ILE A 1 206 ? -0.683 -15.422 -17.984 1 97.06 206 ILE A C 1
ATOM 1599 O O . ILE A 1 206 ? -0.904 -16.562 -18.406 1 97.06 206 ILE A O 1
ATOM 1603 N N . THR A 1 207 ? -1.245 -14.359 -18.5 1 96.31 207 THR A N 1
ATOM 1604 C CA . THR A 1 207 ? -2.248 -14.445 -19.562 1 96.31 207 THR A CA 1
ATOM 1605 C C . THR A 1 207 ? -1.586 -14.445 -20.938 1 96.31 207 THR A C 1
ATOM 1607 O O . THR A 1 207 ? -0.39 -14.164 -21.047 1 96.31 207 THR A O 1
ATOM 1610 N N . ALA A 1 208 ? -2.387 -14.672 -21.953 1 94.88 208 ALA A N 1
ATOM 1611 C CA . ALA A 1 208 ? -1.898 -14.781 -23.328 1 94.88 208 ALA A CA 1
ATOM 1612 C C . ALA A 1 208 ? -1.325 -13.461 -23.812 1 94.88 208 ALA A C 1
ATOM 1614 O O . ALA A 1 208 ? -0.373 -13.438 -24.594 1 94.88 208 ALA A O 1
ATOM 1615 N N . ASN A 1 209 ? -1.839 -12.375 -23.344 1 95.38 209 ASN A N 1
ATOM 1616 C CA . ASN A 1 209 ? -1.373 -11.07 -23.797 1 95.38 209 ASN A CA 1
ATOM 1617 C C . ASN A 1 209 ? -0.186 -10.578 -22.969 1 95.38 209 ASN A C 1
ATOM 1619 O O . ASN A 1 209 ? 0.268 -9.445 -23.141 1 95.38 209 ASN A O 1
ATOM 1623 N N . GLY A 1 210 ? 0.204 -11.375 -21.984 1 97.56 210 GLY A N 1
ATOM 1624 C CA . GLY A 1 210 ? 1.413 -11.047 -21.25 1 97.56 210 GLY A CA 1
ATOM 1625 C C . GLY A 1 210 ? 1.135 -10.398 -19.906 1 97.56 210 GLY A C 1
ATOM 1626 O O . GLY A 1 210 ? 2.062 -10.086 -19.156 1 97.56 210 GLY A O 1
ATOM 1627 N N . ALA A 1 211 ? -0.143 -10.211 -19.578 1 97.81 211 ALA A N 1
ATOM 1628 C CA . ALA A 1 211 ? -0.48 -9.672 -18.266 1 97.81 211 ALA A CA 1
ATOM 1629 C C . ALA A 1 211 ? -0.159 -10.68 -17.156 1 97.81 211 ALA A C 1
ATOM 1631 O O . ALA A 1 211 ? -0.228 -11.891 -17.375 1 97.81 211 ALA A O 1
ATOM 1632 N N . VAL A 1 212 ? 0.171 -10.156 -16.031 1 98.06 212 VAL A N 1
ATOM 1633 C CA . VAL A 1 212 ? 0.564 -11.008 -14.914 1 98.06 212 VAL A CA 1
ATOM 1634 C C . VAL A 1 212 ? -0.405 -10.805 -13.75 1 98.06 212 VAL A C 1
ATOM 1636 O O . VAL A 1 212 ? -0.641 -9.672 -13.32 1 98.06 212 VAL A O 1
ATOM 1639 N N . ILE A 1 213 ? -1.023 -11.836 -13.32 1 96.94 213 ILE A N 1
ATOM 1640 C CA . ILE A 1 213 ? -1.818 -11.844 -12.094 1 96.94 213 ILE A CA 1
ATOM 1641 C C . ILE A 1 213 ? -0.95 -12.297 -10.922 1 96.94 213 ILE A C 1
ATOM 1643 O O . ILE A 1 213 ? -0.326 -13.359 -10.969 1 96.94 213 ILE A O 1
ATOM 1647 N N . ASN A 1 214 ? -0.89 -11.539 -9.945 1 97.44 214 ASN A N 1
ATOM 1648 C CA . ASN A 1 214 ? -0.133 -11.82 -8.727 1 97.44 214 ASN A CA 1
ATOM 1649 C C . ASN A 1 214 ? -0.739 -11.117 -7.52 1 97.44 214 ASN A C 1
ATOM 1651 O O . ASN A 1 214 ? -1.773 -10.453 -7.633 1 97.44 214 ASN A O 1
ATOM 1655 N N . LYS A 1 215 ? -0.161 -11.391 -6.383 1 97.25 215 LYS A N 1
ATOM 1656 C CA . LYS A 1 215 ? -0.673 -10.867 -5.125 1 97.25 215 LYS A CA 1
ATOM 1657 C C . LYS A 1 215 ? -0.997 -9.375 -5.242 1 97.25 215 LYS A C 1
ATOM 1659 O O . LYS A 1 215 ? -0.266 -8.625 -5.891 1 97.25 215 LYS A O 1
ATOM 1664 N N . ILE A 1 216 ? -2.127 -8.984 -4.617 1 98.06 216 ILE A N 1
ATOM 1665 C CA . ILE A 1 216 ? -2.559 -7.594 -4.602 1 98.06 216 ILE A CA 1
ATOM 1666 C C . ILE A 1 216 ? -1.394 -6.695 -4.191 1 98.06 216 ILE A C 1
ATOM 1668 O O . ILE A 1 216 ? -0.701 -6.977 -3.209 1 98.06 216 ILE A O 1
ATOM 1672 N N . GLY A 1 217 ? -1.123 -5.637 -4.926 1 98.5 217 GLY A N 1
ATOM 1673 C CA . GLY A 1 217 ? 0.008 -4.75 -4.711 1 98.5 217 GLY A CA 1
ATOM 1674 C C . GLY A 1 217 ? 1.07 -4.863 -5.789 1 98.5 217 GLY A C 1
ATOM 1675 O O . GLY A 1 217 ? 1.897 -3.965 -5.953 1 98.5 217 GLY A O 1
ATOM 1676 N N . THR A 1 218 ? 1.095 -5.934 -6.559 1 98.75 218 THR A N 1
ATOM 1677 C CA . THR A 1 218 ? 2.086 -6.172 -7.602 1 98.75 218 THR A CA 1
ATOM 1678 C C . THR A 1 218 ? 1.976 -5.121 -8.703 1 98.75 218 THR A C 1
ATOM 1680 O O . THR A 1 218 ? 2.98 -4.539 -9.117 1 98.75 218 THR A O 1
ATOM 1683 N N . SER A 1 219 ? 0.755 -4.898 -9.156 1 98.5 219 SER A N 1
ATOM 1684 C CA . SER A 1 219 ? 0.546 -3.945 -10.242 1 98.5 219 SER A CA 1
ATOM 1685 C C . SER A 1 219 ? 0.94 -2.533 -9.828 1 98.5 219 SER A C 1
ATOM 1687 O O . SER A 1 219 ? 1.438 -1.755 -10.641 1 98.5 219 SER A O 1
ATOM 1689 N N . LEU A 1 220 ? 0.684 -2.27 -8.562 1 98.38 220 LEU A N 1
ATOM 1690 C CA . LEU A 1 220 ? 1.042 -0.972 -8 1 98.38 220 LEU A CA 1
ATOM 1691 C C . LEU A 1 220 ? 2.555 -0.777 -8.008 1 98.38 220 LEU A C 1
ATOM 1693 O O . LEU A 1 220 ? 3.047 0.284 -8.391 1 98.38 220 LEU A O 1
ATOM 1697 N N . ILE A 1 221 ? 3.309 -1.735 -7.582 1 98.75 221 ILE A N 1
ATOM 1698 C CA . ILE A 1 221 ? 4.766 -1.693 -7.543 1 98.75 221 ILE A CA 1
ATOM 1699 C C . ILE A 1 221 ? 5.32 -1.603 -8.961 1 98.75 221 ILE A C 1
ATOM 1701 O O . ILE A 1 221 ? 6.238 -0.825 -9.227 1 98.75 221 ILE A O 1
ATOM 1705 N N . ALA A 1 222 ? 4.715 -2.33 -9.859 1 98.88 222 ALA A N 1
ATOM 1706 C CA . ALA A 1 222 ? 5.152 -2.299 -11.25 1 98.88 222 ALA A CA 1
ATOM 1707 C C . ALA A 1 222 ? 4.957 -0.913 -11.859 1 98.88 222 ALA A C 1
ATOM 1709 O O . ALA A 1 222 ? 5.805 -0.431 -12.609 1 98.88 222 ALA A O 1
ATOM 1710 N N . LEU A 1 223 ? 3.846 -0.297 -11.562 1 98.69 223 LEU A N 1
ATOM 1711 C CA . LEU A 1 223 ? 3.582 1.057 -12.039 1 98.69 223 LEU A CA 1
ATOM 1712 C C . LEU A 1 223 ? 4.648 2.025 -11.539 1 98.69 223 LEU A C 1
ATOM 1714 O O . LEU A 1 223 ? 5.148 2.854 -12.305 1 98.69 223 LEU A O 1
ATOM 1718 N N . THR A 1 224 ? 4.977 1.907 -10.234 1 98.44 224 THR A N 1
ATOM 1719 C CA . THR A 1 224 ? 5.988 2.775 -9.641 1 98.44 224 THR A CA 1
ATOM 1720 C C . THR A 1 224 ? 7.344 2.557 -10.305 1 98.44 224 THR A C 1
ATOM 1722 O O . THR A 1 224 ? 8.094 3.51 -10.523 1 98.44 224 THR A O 1
ATOM 1725 N N . ALA A 1 225 ? 7.625 1.317 -10.555 1 98.81 225 ALA A N 1
ATOM 1726 C CA . ALA A 1 225 ? 8.883 0.99 -11.219 1 98.81 225 ALA A CA 1
ATOM 1727 C C . ALA A 1 225 ? 8.953 1.62 -12.609 1 98.81 225 ALA A C 1
ATOM 1729 O O . ALA A 1 225 ? 9.984 2.172 -13 1 98.81 225 ALA A O 1
ATOM 1730 N N . LYS A 1 226 ? 7.871 1.531 -13.344 1 98.38 226 LYS A N 1
ATOM 1731 C CA . LYS A 1 226 ? 7.801 2.139 -14.664 1 98.38 226 LYS A CA 1
ATOM 1732 C C . LYS A 1 226 ? 8.047 3.643 -14.594 1 98.38 226 LYS A C 1
ATOM 1734 O O . LYS A 1 226 ? 8.805 4.191 -15.406 1 98.38 226 LYS A O 1
ATOM 1739 N N . GLU A 1 227 ? 7.398 4.266 -13.617 1 98 227 GLU A N 1
ATOM 1740 C CA . GLU A 1 227 ? 7.566 5.707 -13.43 1 98 227 GLU A CA 1
ATOM 1741 C C . GLU A 1 227 ? 9.031 6.066 -13.227 1 98 227 GLU A C 1
ATOM 1743 O O . GLU A 1 227 ? 9.492 7.113 -13.688 1 98 227 GLU A O 1
ATOM 1748 N N . HIS A 1 228 ? 9.805 5.18 -12.562 1 98.06 228 HIS A N 1
ATOM 1749 C CA . HIS A 1 228 ? 11.188 5.457 -12.203 1 98.06 228 HIS A CA 1
ATOM 1750 C C . HIS A 1 228 ? 12.156 4.828 -13.203 1 98.06 228 HIS A C 1
ATOM 1752 O O . HIS A 1 228 ? 13.367 4.852 -13 1 98.06 228 HIS A O 1
ATOM 1758 N N . ARG A 1 229 ? 11.672 4.168 -14.203 1 97.81 229 ARG A N 1
ATOM 1759 C CA . ARG A 1 229 ? 12.477 3.486 -15.219 1 97.81 229 ARG A CA 1
ATOM 1760 C C . ARG A 1 229 ? 13.305 2.369 -14.602 1 97.81 229 ARG A C 1
ATOM 1762 O O . ARG A 1 229 ? 14.477 2.205 -14.93 1 97.81 229 ARG A O 1
ATOM 1769 N N . VAL A 1 230 ? 12.719 1.696 -13.633 1 98.69 230 VAL A N 1
ATOM 1770 C CA . VAL A 1 230 ? 13.312 0.526 -13 1 98.69 230 VAL A CA 1
ATOM 1771 C C . VAL A 1 230 ? 12.812 -0.744 -13.68 1 98.69 230 VAL A C 1
ATOM 1773 O O . VAL A 1 230 ? 11.617 -0.882 -13.953 1 98.69 230 VAL A O 1
ATOM 1776 N N . TRP A 1 231 ? 13.695 -1.722 -13.93 1 98.12 231 TRP A N 1
ATOM 1777 C CA . TRP A 1 231 ? 13.344 -2.967 -14.609 1 98.12 231 TRP A CA 1
ATOM 1778 C C . TRP A 1 231 ? 12.453 -3.834 -13.727 1 98.12 231 TRP A C 1
ATOM 1780 O O . TRP A 1 231 ? 12.766 -4.055 -12.547 1 98.12 231 TRP A O 1
ATOM 1790 N N . VAL A 1 232 ? 11.383 -4.258 -14.328 1 98.88 232 VAL A N 1
ATOM 1791 C CA . VAL A 1 232 ? 10.492 -5.191 -13.648 1 98.88 232 VAL A CA 1
ATOM 1792 C C . VAL A 1 232 ? 10.625 -6.578 -14.273 1 98.88 232 VAL A C 1
ATOM 1794 O O . VAL A 1 232 ? 10.305 -6.773 -15.445 1 98.88 232 VAL A O 1
ATOM 1797 N N . MET A 1 233 ? 11.047 -7.547 -13.484 1 98.88 233 MET A N 1
ATOM 1798 C CA . MET A 1 233 ? 11.203 -8.93 -13.922 1 98.88 233 MET A CA 1
ATOM 1799 C C . MET A 1 233 ? 10.234 -9.844 -13.172 1 98.88 233 MET A C 1
ATOM 1801 O O . MET A 1 233 ? 10.203 -9.844 -11.938 1 98.88 233 MET A O 1
ATOM 1805 N N . ILE A 1 234 ? 9.531 -10.562 -13.945 1 98.94 234 ILE A N 1
ATOM 1806 C CA . ILE A 1 234 ? 8.641 -11.578 -13.375 1 98.94 234 ILE A CA 1
ATOM 1807 C C . ILE A 1 234 ? 9.281 -12.961 -13.508 1 98.94 234 ILE A C 1
ATOM 1809 O O . ILE A 1 234 ? 9.75 -13.328 -14.586 1 98.94 234 ILE A O 1
ATOM 1813 N N . ALA A 1 235 ? 9.406 -13.648 -12.398 1 98.88 235 ALA A N 1
ATOM 1814 C CA . ALA A 1 235 ? 9.898 -15.031 -12.391 1 98.88 235 ALA A CA 1
ATOM 1815 C C . ALA A 1 235 ? 8.742 -16.016 -12.234 1 98.88 235 ALA A C 1
ATOM 1817 O O . ALA A 1 235 ? 8.031 -16 -11.234 1 98.88 235 ALA A O 1
ATOM 1818 N N . ALA A 1 236 ? 8.594 -16.906 -13.227 1 98.38 236 ALA A N 1
ATOM 1819 C CA . ALA A 1 236 ? 7.434 -17.797 -13.172 1 98.38 236 ALA A CA 1
ATOM 1820 C C . ALA A 1 236 ? 7.668 -19.062 -13.984 1 98.38 236 ALA A C 1
ATOM 1822 O O . ALA A 1 236 ? 8.234 -19 -15.078 1 98.38 236 ALA A O 1
ATOM 1823 N N . GLU A 1 237 ? 7.25 -20.172 -13.445 1 97.88 237 GLU A N 1
ATOM 1824 C CA . GLU A 1 237 ? 7.262 -21.422 -14.18 1 97.88 237 GLU A CA 1
ATOM 1825 C C . GLU A 1 237 ? 6.258 -21.406 -15.328 1 97.88 237 GLU A C 1
ATOM 1827 O O . GLU A 1 237 ? 5.195 -20.797 -15.219 1 97.88 237 GLU A O 1
ATOM 1832 N N . THR A 1 238 ? 6.492 -22.188 -16.344 1 96.44 238 THR A N 1
ATOM 1833 C CA . THR A 1 238 ? 5.676 -22.156 -17.547 1 96.44 238 THR A CA 1
ATOM 1834 C C . THR A 1 238 ? 4.281 -22.719 -17.266 1 96.44 238 THR A C 1
ATOM 1836 O O . THR A 1 238 ? 3.307 -22.297 -17.906 1 96.44 238 THR A O 1
ATOM 1839 N N . TYR A 1 239 ? 4.156 -23.547 -16.266 1 94.62 239 TYR A N 1
ATOM 1840 C CA . TYR A 1 239 ? 2.848 -24.141 -16 1 94.62 239 TYR A CA 1
ATOM 1841 C C . TYR A 1 239 ? 1.921 -23.125 -15.344 1 94.62 239 TYR A C 1
ATOM 1843 O O . TYR A 1 239 ? 0.74 -23.391 -15.125 1 94.62 239 TYR A O 1
ATOM 1851 N N . LYS A 1 240 ? 2.398 -21.891 -15.078 1 95.69 240 LYS A N 1
ATOM 1852 C CA . LYS A 1 240 ? 1.574 -20.828 -14.5 1 95.69 240 LYS A CA 1
ATOM 1853 C C . LYS A 1 240 ? 0.937 -19.969 -15.586 1 95.69 240 LYS A C 1
ATOM 1855 O O . LYS A 1 240 ? 0.185 -19.047 -15.289 1 95.69 240 LYS A O 1
ATOM 1860 N N . PHE A 1 241 ? 1.267 -20.281 -16.812 1 95.5 241 PHE A N 1
ATOM 1861 C CA . PHE A 1 241 ? 0.617 -19.594 -17.922 1 95.5 241 PHE A CA 1
ATOM 1862 C C . PHE A 1 241 ? -0.813 -20.094 -18.109 1 95.5 241 PHE A C 1
ATOM 1864 O O . PHE A 1 241 ? -1.086 -21.281 -17.969 1 95.5 241 PHE A O 1
ATOM 1871 N N . HIS A 1 242 ? -1.691 -19.188 -18.391 1 92.69 242 HIS A N 1
ATOM 1872 C CA . HIS A 1 242 ? -3.125 -19.453 -18.359 1 92.69 242 HIS A CA 1
ATOM 1873 C C . HIS A 1 242 ? -3.664 -19.734 -19.75 1 92.69 242 HIS A C 1
ATOM 1875 O O . HIS A 1 242 ? -4.105 -18.812 -20.438 1 92.69 242 HIS A O 1
ATOM 1881 N N . PRO A 1 243 ? -3.916 -20.922 -20.078 1 89.81 243 PRO A N 1
ATOM 1882 C CA . PRO A 1 243 ? -4.289 -21.25 -21.453 1 89.81 243 PRO A CA 1
ATOM 1883 C C . PRO A 1 243 ? -5.672 -20.734 -21.828 1 89.81 243 PRO A C 1
ATOM 1885 O O . PRO A 1 243 ? -5.906 -20.375 -22.984 1 89.81 243 PRO A O 1
ATOM 1888 N N . ALA A 1 244 ? -6.566 -20.641 -20.891 1 87 244 ALA A N 1
ATOM 1889 C CA . ALA A 1 244 ? -7.938 -20.234 -21.188 1 87 244 ALA A CA 1
ATOM 1890 C C . ALA A 1 244 ? -7.984 -18.797 -21.703 1 87 244 ALA A C 1
ATOM 1892 O O . ALA A 1 244 ? -8.938 -18.406 -22.375 1 87 244 ALA A O 1
ATOM 1893 N N . THR A 1 245 ? -6.988 -18.062 -21.422 1 88.81 245 THR A N 1
ATOM 1894 C CA . THR A 1 245 ? -6.973 -16.672 -21.844 1 88.81 245 THR A CA 1
ATOM 1895 C C . THR A 1 245 ? -6.691 -16.547 -23.328 1 88.81 245 THR A C 1
ATOM 1897 O O . THR A 1 245 ? -6.934 -15.508 -23.938 1 88.81 245 THR A O 1
ATOM 1900 N N . MET A 1 246 ? -6.172 -17.547 -23.922 1 84.62 246 MET A N 1
ATOM 1901 C CA . MET A 1 246 ? -6.02 -17.578 -25.375 1 84.62 246 MET A CA 1
ATOM 1902 C C . MET A 1 246 ? -7.379 -17.547 -26.062 1 84.62 246 MET A C 1
ATOM 1904 O O . MET A 1 246 ? -7.492 -17.078 -27.203 1 84.62 246 MET A O 1
ATOM 1908 N N . LEU A 1 247 ? -8.32 -18.062 -25.297 1 81.31 247 LEU A N 1
ATOM 1909 C CA . LEU A 1 247 ? -9.672 -18.141 -25.828 1 81.31 247 LEU A CA 1
ATOM 1910 C C . LEU A 1 247 ? -10.5 -16.938 -25.391 1 81.31 247 LEU A C 1
ATOM 1912 O O . LEU A 1 247 ? -11.711 -16.906 -25.578 1 81.31 247 LEU A O 1
ATOM 1916 N N . GLY A 1 248 ? -9.875 -16.031 -24.703 1 81.56 248 GLY A N 1
ATOM 1917 C CA . GLY A 1 248 ? -10.531 -14.781 -24.344 1 81.56 248 GLY A CA 1
ATOM 1918 C C . GLY A 1 248 ? -11.117 -14.805 -22.953 1 81.56 248 GLY A C 1
ATOM 1919 O O . GLY A 1 248 ? -11.812 -13.867 -22.547 1 81.56 248 GLY A O 1
ATOM 1920 N N . GLN A 1 249 ? -10.875 -15.844 -22.234 1 81.81 249 GLN A N 1
ATOM 1921 C CA . GLN A 1 249 ? -11.391 -15.906 -20.875 1 81.81 249 GLN A CA 1
ATOM 1922 C C . GLN A 1 249 ? -10.719 -14.859 -19.984 1 81.81 249 GLN A C 1
ATOM 1924 O O . GLN A 1 249 ? -9.5 -14.648 -20.078 1 81.81 249 GLN A O 1
ATOM 1929 N N . LEU A 1 250 ? -11.547 -14.234 -19.188 1 81.12 250 LEU A N 1
ATOM 1930 C CA . LEU A 1 250 ? -11.031 -13.234 -18.25 1 81.12 250 LEU A CA 1
ATOM 1931 C C . LEU A 1 250 ? -10.539 -13.891 -16.969 1 81.12 250 LEU A C 1
ATOM 1933 O O . LEU A 1 250 ? -10.992 -14.977 -16.609 1 81.12 250 LEU A O 1
ATOM 1937 N N . VAL A 1 251 ? -9.602 -13.266 -16.469 1 84 251 VAL A N 1
ATOM 1938 C CA . VAL A 1 251 ? -9.125 -13.758 -15.18 1 84 251 VAL A CA 1
ATOM 1939 C C . VAL A 1 251 ? -9.969 -13.156 -14.055 1 84 251 VAL A C 1
ATOM 1941 O O . VAL A 1 251 ? -10.102 -11.938 -13.953 1 84 251 VAL A O 1
ATOM 1944 N N . GLU A 1 252 ? -10.531 -14.008 -13.328 1 85.38 252 GLU A N 1
ATOM 1945 C CA . GLU A 1 252 ? -11.312 -13.555 -12.18 1 85.38 252 GLU A CA 1
ATOM 1946 C C . GLU A 1 252 ? -10.422 -13.344 -10.953 1 85.38 252 GLU A C 1
ATOM 1948 O O . GLU A 1 252 ? -9.57 -14.18 -10.648 1 85.38 252 GLU A O 1
ATOM 1953 N N . ILE A 1 253 ? -10.641 -12.211 -10.305 1 90.06 253 ILE A N 1
ATOM 1954 C CA . ILE A 1 253 ? -9.883 -11.938 -9.086 1 90.06 253 ILE A CA 1
ATOM 1955 C C . ILE A 1 253 ? -10.656 -12.445 -7.871 1 90.06 253 ILE A C 1
ATOM 1957 O O . ILE A 1 253 ? -11.797 -12.039 -7.645 1 90.06 253 ILE A O 1
ATOM 1961 N N . GLU A 1 254 ? -10.062 -13.305 -7.141 1 88.69 254 GLU A N 1
ATOM 1962 C CA . GLU A 1 254 ? -10.656 -13.875 -5.941 1 88.69 254 GLU A CA 1
ATOM 1963 C C . GLU A 1 254 ? -10.852 -12.82 -4.859 1 88.69 254 GLU A C 1
ATOM 1965 O O . GLU A 1 254 ? -9.922 -12.078 -4.531 1 88.69 254 GLU A O 1
ATOM 1970 N N . MET A 1 255 ? -12.109 -12.68 -4.387 1 94.12 255 MET A N 1
ATOM 1971 C CA . MET A 1 255 ? -12.406 -11.875 -3.203 1 94.12 255 MET A CA 1
ATOM 1972 C C . MET A 1 255 ? -12.336 -12.727 -1.938 1 94.12 255 MET A C 1
ATOM 1974 O O . MET A 1 255 ? -13.031 -13.734 -1.829 1 94.12 255 MET A O 1
ATOM 1978 N N . ARG A 1 256 ? -11.547 -12.328 -1.058 1 93.31 256 ARG A N 1
ATOM 1979 C CA . ARG A 1 256 ? -11.32 -13.141 0.133 1 93.31 256 ARG A CA 1
ATOM 1980 C C . ARG A 1 256 ? -12.086 -12.586 1.328 1 93.31 256 ARG A C 1
ATOM 1982 O O . ARG A 1 256 ? -12.672 -11.508 1.249 1 93.31 256 ARG A O 1
ATOM 1989 N N . ASP A 1 257 ? -12.055 -13.336 2.387 1 95.06 257 ASP A N 1
ATOM 1990 C CA . ASP A 1 257 ? -12.773 -13.008 3.611 1 95.06 257 ASP A CA 1
ATOM 1991 C C . ASP A 1 257 ? -12.289 -11.68 4.195 1 95.06 257 ASP A C 1
ATOM 1993 O O . ASP A 1 257 ? -11.094 -11.5 4.418 1 95.06 257 ASP A O 1
ATOM 1997 N N . PRO A 1 258 ? -13.242 -10.727 4.504 1 97.69 258 PRO A N 1
ATOM 1998 C CA . PRO A 1 258 ? -12.875 -9.422 5.078 1 97.69 258 PRO A CA 1
ATOM 1999 C C . PRO A 1 258 ? -12.109 -9.555 6.387 1 97.69 258 PRO A C 1
ATOM 2001 O O . PRO A 1 258 ? -11.352 -8.648 6.754 1 97.69 258 PRO A O 1
ATOM 2004 N N . THR A 1 259 ? -12.234 -10.703 7.078 1 97.25 259 THR A N 1
ATOM 2005 C CA . THR A 1 259 ? -11.625 -10.867 8.391 1 97.25 259 THR A CA 1
ATOM 2006 C C . THR A 1 259 ? -10.117 -11.062 8.258 1 97.25 259 THR A C 1
ATOM 2008 O O . THR A 1 259 ? -9.383 -10.977 9.25 1 97.25 259 THR A O 1
ATOM 2011 N N . GLU A 1 260 ? -9.617 -11.328 6.988 1 96 260 GLU A N 1
ATOM 2012 C CA . GLU A 1 260 ? -8.18 -11.312 6.738 1 96 260 GLU A CA 1
ATOM 2013 C C . GLU A 1 260 ? -7.609 -9.906 6.875 1 96 260 GLU A C 1
ATOM 2015 O O . GLU A 1 260 ? -6.422 -9.742 7.168 1 96 260 GLU A O 1
ATOM 2020 N N . VAL A 1 261 ? -8.5 -8.867 6.668 1 98 261 VAL A N 1
ATOM 2021 C CA . VAL A 1 261 ? -8.086 -7.469 6.703 1 98 261 VAL A CA 1
ATOM 2022 C C . VAL A 1 261 ? -8.344 -6.891 8.094 1 98 261 VAL A C 1
ATOM 2024 O O . VAL A 1 261 ? -7.48 -6.219 8.664 1 98 261 VAL A O 1
ATOM 2027 N N . ILE A 1 262 ? -9.539 -7.141 8.625 1 97.94 262 ILE A N 1
ATOM 2028 C CA . ILE A 1 262 ? -9.969 -6.703 9.945 1 97.94 262 ILE A CA 1
ATOM 2029 C C . ILE A 1 262 ? -10.375 -7.914 10.781 1 97.94 262 ILE A C 1
ATOM 2031 O O . ILE A 1 262 ? -11.25 -8.688 10.391 1 97.94 262 ILE A O 1
ATOM 2035 N N . PRO A 1 263 ? -9.773 -8.031 11.992 1 96.62 263 PRO A N 1
ATOM 2036 C CA . PRO A 1 263 ? -10.172 -9.164 12.836 1 96.62 263 PRO A CA 1
ATOM 2037 C C . PRO A 1 263 ? -11.688 -9.234 13.055 1 96.62 263 PRO A C 1
ATOM 2039 O O . PRO A 1 263 ? -12.336 -8.195 13.203 1 96.62 263 PRO A O 1
ATOM 2042 N N . GLU A 1 264 ? -12.18 -10.406 13.141 1 97.12 264 GLU A N 1
ATOM 2043 C CA . GLU A 1 264 ? -13.617 -10.656 13.211 1 97.12 264 GLU A CA 1
ATOM 2044 C C . GLU A 1 264 ? -14.258 -9.883 14.367 1 97.12 264 GLU A C 1
ATOM 2046 O O . GLU A 1 264 ? -15.305 -9.258 14.195 1 97.12 264 GLU A O 1
ATOM 2051 N N . GLU A 1 265 ? -13.688 -9.914 15.547 1 97.81 265 GLU A N 1
ATOM 2052 C CA . GLU A 1 265 ? -14.234 -9.266 16.734 1 97.81 265 GLU A CA 1
ATOM 2053 C C . GLU A 1 265 ? -14.359 -7.762 16.531 1 97.81 265 GLU A C 1
ATOM 2055 O O . GLU A 1 265 ? -15.344 -7.148 16.953 1 97.81 265 GLU A O 1
ATOM 2060 N N . GLU A 1 266 ? -13.367 -7.25 15.852 1 97.69 266 GLU A N 1
ATOM 2061 C CA . GLU A 1 266 ? -13.406 -5.82 15.562 1 97.69 266 GLU A CA 1
ATOM 2062 C C . GLU A 1 266 ? -14.438 -5.508 14.484 1 97.69 266 GLU A C 1
ATOM 2064 O O . GLU A 1 266 ? -15.219 -4.562 14.617 1 97.69 266 GLU A O 1
ATOM 2069 N N . LEU A 1 267 ? -14.477 -6.223 13.469 1 97.19 267 LEU A N 1
ATOM 2070 C CA . LEU A 1 267 ? -15.359 -6.004 12.328 1 97.19 267 LEU A CA 1
ATOM 2071 C C . LEU A 1 267 ? -16.828 -6.02 12.766 1 97.19 267 LEU A C 1
ATOM 2073 O O . LEU A 1 267 ? -17.641 -5.27 12.227 1 97.19 267 LEU A O 1
ATOM 2077 N N . ARG A 1 268 ? -17.156 -6.793 13.766 1 96.81 268 ARG A N 1
ATOM 2078 C CA . ARG A 1 268 ? -18.516 -6.914 14.266 1 96.81 268 ARG A CA 1
ATOM 2079 C C . ARG A 1 268 ? -19 -5.598 14.859 1 96.81 268 ARG A C 1
ATOM 2081 O O . ARG A 1 268 ? -20.203 -5.336 14.906 1 96.81 268 ARG A O 1
ATOM 2088 N N . THR A 1 269 ? -18.078 -4.781 15.273 1 97.94 269 THR A N 1
ATOM 2089 C CA . THR A 1 269 ? -18.438 -3.525 15.922 1 97.94 269 THR A CA 1
ATOM 2090 C C . THR A 1 269 ? -18.562 -2.402 14.898 1 97.94 269 THR A C 1
ATOM 2092 O O . THR A 1 269 ? -18.984 -1.291 15.234 1 97.94 269 THR A O 1
ATOM 2095 N N . TRP A 1 270 ? -18.172 -2.666 13.664 1 97.81 270 TRP A N 1
ATOM 2096 C CA . TRP A 1 270 ? -18.125 -1.615 12.648 1 97.81 270 TRP A CA 1
ATOM 2097 C C . TRP A 1 270 ? -19.531 -1.275 12.164 1 97.81 270 TRP A C 1
ATOM 2099 O O . TRP A 1 270 ? -20.406 -2.141 12.133 1 97.81 270 TRP A O 1
ATOM 2109 N N . PRO A 1 271 ? -19.688 0.055 11.836 1 97.75 271 PRO A N 1
ATOM 2110 C CA . PRO A 1 271 ? -20.953 0.426 11.219 1 97.75 271 PRO A CA 1
ATOM 2111 C C . PRO A 1 271 ? -21.297 -0.434 10 1 97.75 271 PRO A C 1
ATOM 2113 O O . PRO A 1 271 ? -20.391 -0.835 9.258 1 97.75 271 PRO A O 1
ATOM 2116 N N . LYS A 1 272 ? -22.594 -0.649 9.711 1 97.25 272 LYS A N 1
ATOM 2117 C CA . LYS A 1 272 ? -23.078 -1.554 8.672 1 97.25 272 LYS A CA 1
ATOM 2118 C C . LYS A 1 272 ? -22.828 -0.974 7.281 1 97.25 272 LYS A C 1
ATOM 2120 O O . LYS A 1 272 ? -22.797 -1.708 6.293 1 97.25 272 LYS A O 1
ATOM 2125 N N . ASN A 1 273 ? -22.656 0.342 7.23 1 98.38 273 ASN A N 1
ATOM 2126 C CA . ASN A 1 273 ? -22.438 0.969 5.93 1 98.38 273 ASN A CA 1
ATOM 2127 C C . ASN A 1 273 ? -20.969 1.014 5.574 1 98.38 273 ASN A C 1
ATOM 2129 O O . ASN A 1 273 ? -20.547 1.817 4.738 1 98.38 273 ASN A O 1
ATOM 2133 N N . ILE A 1 274 ? -20.156 0.236 6.238 1 98.81 274 ILE A N 1
ATOM 2134 C CA . ILE A 1 274 ? -18.766 -0.005 5.852 1 98.81 274 ILE A CA 1
ATOM 2135 C C . ILE A 1 274 ? -18.625 -1.428 5.312 1 98.81 274 ILE A C 1
ATOM 2137 O O . ILE A 1 274 ? -18.953 -2.395 6.004 1 98.81 274 ILE A O 1
ATOM 2141 N N . GLU A 1 275 ? -18.188 -1.568 4.141 1 98.69 275 GLU A N 1
ATOM 2142 C CA . GLU A 1 275 ? -17.844 -2.855 3.547 1 98.69 275 GLU A CA 1
ATOM 2143 C C . GLU A 1 275 ? -16.328 -2.996 3.385 1 98.69 275 GLU A C 1
ATOM 2145 O O . GLU A 1 275 ? -15.664 -2.08 2.898 1 98.69 275 GLU A O 1
ATOM 2150 N N . VAL A 1 276 ? -15.82 -4.141 3.791 1 98.75 276 VAL A N 1
ATOM 2151 C CA . VAL A 1 276 ? -14.406 -4.434 3.598 1 98.75 276 VAL A CA 1
ATOM 2152 C C . VAL A 1 276 ? -14.219 -5.293 2.35 1 98.75 276 VAL A C 1
ATOM 2154 O O . VAL A 1 276 ? -14.742 -6.406 2.271 1 98.75 276 VAL A O 1
ATOM 2157 N N . TRP A 1 277 ? -13.57 -4.727 1.34 1 98.69 277 TRP A N 1
ATOM 2158 C CA . TRP A 1 277 ? -13.25 -5.465 0.122 1 98.69 277 TRP A CA 1
ATOM 2159 C C . TRP A 1 277 ? -11.812 -5.969 0.149 1 98.69 277 TRP A C 1
ATOM 2161 O O . TRP A 1 277 ? -10.891 -5.211 0.458 1 98.69 277 TRP A O 1
ATOM 2171 N N . ASN A 1 278 ? -11.617 -7.246 -0.17 1 98.06 278 ASN A N 1
ATOM 2172 C CA . ASN A 1 278 ? -10.336 -7.914 0.017 1 98.06 278 ASN A CA 1
ATOM 2173 C C . ASN A 1 278 ? -9.953 -8.734 -1.208 1 98.06 278 ASN A C 1
ATOM 2175 O O . ASN A 1 278 ? -9.898 -9.969 -1.145 1 98.06 278 ASN A O 1
ATOM 2179 N N . PRO A 1 279 ? -9.57 -8 -2.312 1 97.06 279 PRO A N 1
ATOM 2180 C CA . PRO A 1 279 ? -9.07 -8.75 -3.465 1 97.06 279 PRO A CA 1
ATOM 2181 C C . PRO A 1 279 ? -7.727 -9.422 -3.189 1 97.06 279 PRO A C 1
ATOM 2183 O O . PRO A 1 279 ? -6.82 -8.797 -2.631 1 97.06 279 PRO A O 1
ATOM 2186 N N . ALA A 1 280 ? -7.566 -10.672 -3.596 1 94 280 ALA A N 1
ATOM 2187 C CA . ALA A 1 280 ? -6.355 -11.43 -3.295 1 94 280 ALA A CA 1
ATOM 2188 C C . ALA A 1 280 ? -5.227 -11.062 -4.25 1 94 280 ALA A C 1
ATOM 2190 O O . ALA A 1 280 ? -4.051 -11.109 -3.877 1 94 280 ALA A O 1
ATOM 2191 N N . PHE A 1 281 ? -5.586 -10.727 -5.469 1 95.62 281 PHE A N 1
ATOM 2192 C CA . PHE A 1 281 ? -4.621 -10.516 -6.539 1 95.62 281 PHE A CA 1
ATOM 2193 C C . PHE A 1 281 ? -4.977 -9.281 -7.355 1 95.62 281 PHE A C 1
ATOM 2195 O O . PHE A 1 281 ? -6.043 -8.695 -7.168 1 95.62 281 PHE A O 1
ATOM 2202 N N . ASP A 1 282 ? -4.07 -8.82 -8.148 1 97.12 282 ASP A N 1
ATOM 2203 C CA . ASP A 1 282 ? -4.348 -7.797 -9.141 1 97.12 282 ASP A CA 1
ATOM 2204 C C . ASP A 1 282 ? -3.66 -8.117 -10.469 1 97.12 282 ASP A C 1
ATOM 2206 O O . ASP A 1 282 ? -2.932 -9.109 -10.57 1 97.12 282 ASP A O 1
ATOM 2210 N N . VAL A 1 283 ? -4.082 -7.441 -11.492 1 97.31 283 VAL A N 1
ATOM 2211 C CA . VAL A 1 283 ? -3.588 -7.664 -12.852 1 97.31 283 VAL A CA 1
ATOM 2212 C C . VAL A 1 283 ? -2.545 -6.602 -13.195 1 97.31 283 VAL A C 1
ATOM 2214 O O . VAL A 1 283 ? -2.828 -5.402 -13.148 1 97.31 283 VAL A O 1
ATOM 2217 N N . THR A 1 284 ? -1.371 -6.98 -13.477 1 98.44 284 THR A N 1
ATOM 2218 C CA . THR A 1 284 ? -0.324 -6.09 -13.961 1 98.44 284 THR A CA 1
ATOM 2219 C C . THR A 1 284 ? -0.288 -6.074 -15.484 1 98.44 284 THR A C 1
ATOM 2221 O O . THR A 1 284 ? -0.047 -7.105 -16.109 1 98.44 284 THR A O 1
ATOM 2224 N N . PRO A 1 285 ? -0.515 -4.953 -16.094 1 97.75 285 PRO A N 1
ATOM 2225 C CA . PRO A 1 285 ? -0.433 -4.879 -17.547 1 97.75 285 PRO A CA 1
ATOM 2226 C C . PRO A 1 285 ? 0.956 -5.227 -18.078 1 97.75 285 PRO A C 1
ATOM 2228 O O . PRO A 1 285 ? 1.963 -4.902 -17.453 1 97.75 285 PRO A O 1
ATOM 2231 N N . PRO A 1 286 ? 0.994 -5.855 -19.266 1 98.25 286 PRO A N 1
ATOM 2232 C CA . PRO A 1 286 ? 2.291 -6.258 -19.828 1 98.25 286 PRO A CA 1
ATOM 2233 C C . PRO A 1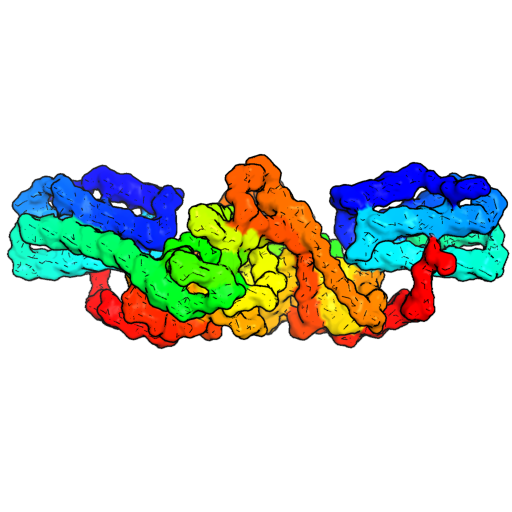 286 ? 3.221 -5.074 -20.078 1 98.25 286 PRO A C 1
ATOM 2235 O O . PRO A 1 286 ? 4.445 -5.223 -20.031 1 98.25 286 PRO A O 1
ATOM 2238 N N . GLU A 1 287 ? 2.701 -3.871 -20.266 1 98.12 287 GLU A N 1
ATOM 2239 C CA . GLU A 1 287 ? 3.508 -2.688 -20.547 1 98.12 287 GLU A CA 1
ATOM 2240 C C . GLU A 1 287 ? 4.344 -2.293 -19.328 1 98.12 287 GLU A C 1
ATOM 2242 O O . GLU A 1 287 ? 5.293 -1.515 -19.453 1 98.12 287 GLU A O 1
ATOM 2247 N N . TYR A 1 288 ? 3.959 -2.814 -18.125 1 98.62 288 TYR A N 1
ATOM 2248 C CA . TYR A 1 288 ? 4.707 -2.479 -16.922 1 98.62 288 TYR A CA 1
ATOM 2249 C C . TYR A 1 288 ? 5.73 -3.561 -16.594 1 98.62 288 TYR A C 1
ATOM 2251 O O . TYR A 1 288 ? 6.41 -3.492 -15.562 1 98.62 288 TYR A O 1
ATOM 2259 N N . ILE A 1 289 ? 5.84 -4.543 -17.422 1 98.75 289 ILE A N 1
ATOM 2260 C CA . ILE A 1 289 ? 6.738 -5.672 -17.203 1 98.75 289 ILE A CA 1
ATOM 2261 C C . ILE A 1 289 ? 7.816 -5.691 -18.281 1 98.75 289 ILE A C 1
ATOM 2263 O O . ILE A 1 289 ? 7.516 -5.609 -19.484 1 98.75 289 ILE A O 1
ATOM 2267 N N . ASP A 1 290 ? 9.047 -5.801 -17.906 1 98.69 290 ASP A N 1
ATOM 2268 C CA . ASP A 1 290 ? 10.125 -5.777 -18.891 1 98.69 290 ASP A CA 1
ATOM 2269 C C . ASP A 1 290 ? 10.414 -7.18 -19.422 1 98.69 290 ASP A C 1
ATOM 2271 O O . ASP A 1 290 ? 10.609 -7.363 -20.625 1 98.69 290 ASP A O 1
ATOM 2275 N N . VAL A 1 291 ? 10.453 -8.141 -18.484 1 98.69 291 VAL A N 1
ATOM 2276 C CA . VAL A 1 291 ? 10.719 -9.508 -18.938 1 98.69 291 VAL A CA 1
ATOM 2277 C C . VAL A 1 291 ? 10.031 -10.5 -18 1 98.69 291 VAL A C 1
ATOM 2279 O O . VAL A 1 291 ? 9.742 -10.172 -16.844 1 98.69 291 VAL A O 1
ATOM 2282 N N . ILE A 1 292 ? 9.797 -11.633 -18.5 1 98.81 292 ILE A N 1
ATOM 2283 C CA . ILE A 1 292 ? 9.367 -12.805 -17.734 1 98.81 292 ILE A CA 1
ATOM 2284 C C . ILE A 1 292 ? 10.438 -13.891 -17.812 1 98.81 292 ILE A C 1
ATOM 2286 O O . ILE A 1 292 ? 10.805 -14.336 -18.906 1 98.81 292 ILE A O 1
ATOM 2290 N N . ILE A 1 293 ? 10.945 -14.242 -16.688 1 98.81 293 ILE A N 1
ATOM 2291 C CA . ILE A 1 293 ? 11.961 -15.281 -16.578 1 98.81 293 ILE A CA 1
ATOM 2292 C C . ILE A 1 293 ? 11.297 -16.641 -16.359 1 98.81 293 ILE A C 1
ATOM 2294 O O . ILE A 1 293 ? 10.617 -16.844 -15.344 1 98.81 293 ILE A O 1
ATOM 2298 N N . THR A 1 294 ? 11.5 -17.609 -17.281 1 98.44 294 THR A N 1
ATOM 2299 C CA . THR A 1 294 ? 10.992 -18.969 -17.172 1 98.44 294 THR A CA 1
ATOM 2300 C C . THR A 1 294 ? 12.125 -19.984 -17.234 1 98.44 294 THR A C 1
ATOM 2302 O O . THR A 1 294 ? 13.281 -19.609 -17.453 1 98.44 294 THR A O 1
ATOM 2305 N N . GLU A 1 295 ? 11.773 -21.219 -17.031 1 98 295 GLU A N 1
ATOM 2306 C CA . GLU A 1 295 ? 12.781 -22.266 -17.141 1 98 295 GLU A CA 1
ATOM 2307 C C . GLU A 1 295 ? 13.172 -22.516 -18.594 1 98 295 GLU A C 1
ATOM 2309 O O . GLU A 1 295 ? 14.172 -23.172 -18.875 1 98 295 GLU A O 1
ATOM 2314 N N . ARG A 1 296 ? 12.43 -21.953 -19.516 1 96.12 296 ARG A N 1
ATOM 2315 C CA . ARG A 1 296 ? 12.742 -22.062 -20.938 1 96.12 296 ARG A CA 1
ATOM 2316 C C . ARG A 1 296 ? 13.586 -20.891 -21.406 1 96.12 296 ARG A C 1
ATOM 2318 O O . ARG A 1 296 ? 14.102 -20.891 -22.531 1 96.12 296 ARG A O 1
ATOM 2325 N N . GLY A 1 297 ? 13.68 -19.906 -20.594 1 97.12 297 GLY A N 1
ATOM 2326 C CA . GLY A 1 297 ? 14.414 -18.688 -20.938 1 97.12 297 GLY A CA 1
ATOM 2327 C C . GLY A 1 297 ? 13.68 -17.422 -20.562 1 97.12 297 GLY A C 1
ATOM 2328 O O . GLY A 1 297 ? 12.672 -17.469 -19.859 1 97.12 297 GLY A O 1
ATOM 2329 N N . ILE A 1 298 ? 14.266 -16.312 -20.984 1 98.12 298 ILE A N 1
ATOM 2330 C CA . ILE A 1 298 ? 13.68 -15 -20.734 1 98.12 298 ILE A CA 1
ATOM 2331 C C . ILE A 1 298 ? 12.852 -14.57 -21.938 1 98.12 298 ILE A C 1
ATOM 2333 O O . ILE A 1 298 ? 13.312 -14.656 -23.078 1 98.12 298 ILE A O 1
ATOM 2337 N N . ILE A 1 299 ? 11.656 -14.125 -21.672 1 98 299 ILE A N 1
ATOM 2338 C CA . ILE A 1 299 ? 10.805 -13.68 -22.781 1 98 299 ILE A CA 1
ATOM 2339 C C . ILE A 1 299 ? 10.227 -12.305 -22.469 1 98 299 ILE A C 1
ATOM 2341 O O . ILE A 1 299 ? 10.031 -11.961 -21.297 1 98 299 ILE A O 1
ATOM 2345 N N . PRO A 1 300 ? 9.969 -11.5 -23.5 1 98 300 PRO A N 1
ATOM 2346 C CA . PRO A 1 300 ? 9.109 -10.336 -23.266 1 98 300 PRO A CA 1
ATOM 2347 C C . PRO A 1 300 ? 7.668 -10.719 -22.953 1 98 300 PRO A C 1
ATOM 2349 O O . PRO A 1 300 ? 7.203 -11.781 -23.375 1 98 300 PRO A O 1
ATOM 2352 N N . PRO A 1 301 ? 6.988 -9.906 -22.25 1 97.75 301 PRO A N 1
ATOM 2353 C CA . PRO A 1 301 ? 5.617 -10.25 -21.859 1 97.75 301 PRO A CA 1
ATOM 2354 C C . PRO A 1 301 ? 4.73 -10.578 -23.062 1 97.75 301 PRO A C 1
ATOM 2356 O O . PRO A 1 301 ? 3.93 -11.516 -23 1 97.75 301 PRO A O 1
ATOM 2359 N N . TYR A 1 302 ? 4.949 -9.953 -24.188 1 96.5 302 TYR A N 1
ATOM 2360 C CA . TYR A 1 302 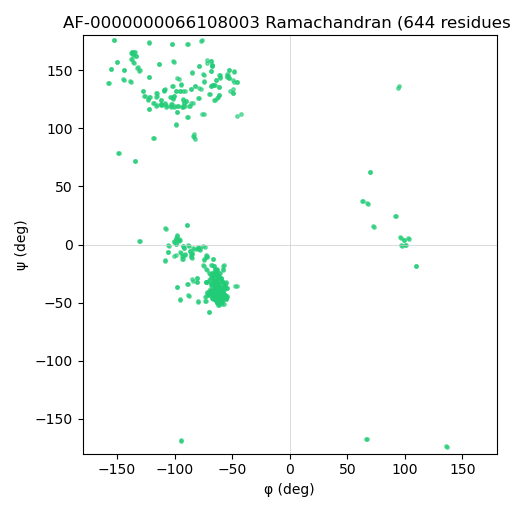? 4.082 -10.125 -25.359 1 96.5 302 TYR A CA 1
ATOM 2361 C C . TYR A 1 302 ? 4.387 -11.43 -26.078 1 96.5 302 TYR A C 1
ATOM 2363 O O . TYR A 1 302 ? 3.662 -11.82 -27 1 96.5 302 TYR A O 1
ATOM 2371 N N . ALA A 1 303 ? 5.402 -12.172 -25.594 1 96.06 303 ALA A N 1
ATOM 2372 C CA . ALA A 1 303 ? 5.719 -13.477 -26.156 1 96.06 303 ALA A CA 1
ATOM 2373 C C . ALA A 1 303 ? 5.102 -14.602 -25.328 1 96.06 303 ALA A C 1
ATOM 2375 O O . ALA A 1 303 ? 5.375 -15.781 -25.562 1 96.06 303 ALA A O 1
ATOM 2376 N N . ALA A 1 304 ? 4.297 -14.219 -24.391 1 95.81 304 ALA A N 1
ATOM 2377 C CA . ALA A 1 304 ? 3.668 -15.203 -23.516 1 95.81 304 ALA A CA 1
ATOM 2378 C C . ALA A 1 304 ? 2.855 -16.219 -24.312 1 95.81 304 ALA A C 1
ATOM 2380 O O . ALA A 1 304 ? 2.793 -17.391 -23.953 1 95.81 304 ALA A O 1
ATOM 2381 N N . ILE A 1 305 ? 2.305 -15.797 -25.391 1 93.5 305 ILE A N 1
ATOM 2382 C CA . ILE A 1 305 ? 1.445 -16.641 -26.203 1 93.5 305 ILE A CA 1
ATOM 2383 C C . ILE A 1 305 ? 2.258 -17.797 -26.781 1 93.5 305 ILE A C 1
ATOM 2385 O O . ILE A 1 305 ? 1.74 -18.906 -26.953 1 93.5 305 ILE A O 1
ATOM 2389 N N . ASP A 1 306 ? 3.494 -17.578 -27.031 1 93.31 306 ASP A N 1
ATOM 2390 C CA . ASP A 1 306 ? 4.355 -18.625 -27.578 1 93.31 306 ASP A CA 1
ATOM 2391 C C . ASP A 1 306 ? 4.57 -19.75 -26.547 1 93.31 306 ASP A C 1
ATOM 2393 O O . ASP A 1 306 ? 4.574 -20.922 -26.906 1 93.31 306 ASP A O 1
ATOM 2397 N N . ILE A 1 307 ? 4.746 -19.344 -25.328 1 92.56 307 ILE A N 1
ATOM 2398 C CA . ILE A 1 307 ? 4.891 -20.328 -24.266 1 92.56 307 ILE A CA 1
ATOM 2399 C C . ILE A 1 307 ? 3.605 -21.141 -24.125 1 92.56 307 ILE A C 1
ATOM 2401 O O . ILE A 1 307 ? 3.65 -22.359 -23.953 1 92.56 307 ILE A O 1
ATOM 2405 N N . LEU A 1 308 ? 2.516 -20.453 -24.203 1 91.5 308 LEU A N 1
ATOM 2406 C CA . LEU A 1 308 ? 1.217 -21.109 -24.078 1 91.5 308 LEU A CA 1
ATOM 2407 C C . LEU A 1 308 ? 1.003 -22.109 -25.219 1 91.5 308 LEU A C 1
ATOM 2409 O O . LEU A 1 308 ? 0.548 -23.234 -24.969 1 91.5 308 LEU A O 1
ATOM 2413 N N . LYS A 1 309 ? 1.315 -21.734 -26.406 1 88.75 309 LYS A N 1
ATOM 2414 C CA . LYS A 1 309 ? 1.17 -22.625 -27.547 1 88.75 309 LYS A CA 1
ATOM 2415 C C . LYS A 1 309 ? 2.068 -23.844 -27.406 1 88.75 309 LYS A C 1
ATOM 2417 O O . LYS A 1 309 ? 1.65 -24.969 -27.719 1 88.75 309 LYS A O 1
ATOM 2422 N N . GLU A 1 310 ? 3.232 -23.578 -26.938 1 87.62 310 GLU A N 1
ATOM 2423 C CA . GLU A 1 310 ? 4.199 -24.656 -26.797 1 87.62 310 GLU A CA 1
ATOM 2424 C C . GLU A 1 310 ? 3.797 -25.609 -25.688 1 87.62 310 GLU A C 1
ATOM 2426 O O . GLU A 1 310 ? 3.887 -26.828 -25.844 1 87.62 310 GLU A O 1
ATOM 2431 N N . GLU A 1 311 ? 3.367 -25.047 -24.578 1 85.38 311 GLU A N 1
ATOM 2432 C CA . GLU A 1 311 ? 3.104 -25.844 -23.391 1 85.38 311 GLU A CA 1
ATOM 2433 C C . GLU A 1 311 ? 1.708 -26.453 -23.422 1 85.38 311 GLU A C 1
ATOM 2435 O O . GLU A 1 311 ? 1.488 -27.547 -22.906 1 85.38 311 GLU A O 1
ATOM 2440 N N . PHE A 1 312 ? 0.763 -25.688 -24.094 1 79.44 312 PHE A N 1
ATOM 2441 C CA . PHE A 1 312 ? -0.628 -26.094 -23.938 1 79.44 312 PHE A CA 1
ATOM 2442 C C . PHE A 1 312 ? -1.316 -26.203 -25.297 1 79.44 312 PHE A C 1
ATOM 2444 O O . PHE A 1 312 ? -2.535 -26.375 -25.359 1 79.44 312 PHE A O 1
ATOM 2451 N N . GLY A 1 313 ? -0.634 -26 -26.328 1 71.75 313 GLY A N 1
ATOM 2452 C CA . GLY A 1 313 ? -1.228 -26.047 -27.656 1 71.75 313 GLY A CA 1
ATOM 2453 C C . GLY A 1 313 ? -2.131 -27.234 -27.859 1 71.75 313 GLY A C 1
ATOM 2454 O O . GLY A 1 313 ? -3.166 -27.141 -28.516 1 71.75 313 GLY A O 1
ATOM 2455 N N . TRP A 1 314 ? -1.757 -28.219 -27.297 1 59.16 314 TRP A N 1
ATOM 2456 C CA . TRP A 1 314 ? -2.541 -29.438 -27.422 1 59.16 314 TRP A CA 1
ATOM 2457 C C . TRP A 1 314 ? -3.881 -29.312 -26.703 1 59.16 314 TRP A C 1
ATOM 2459 O O . TRP A 1 314 ? -4.852 -29.984 -27.062 1 59.16 314 TRP A O 1
ATOM 2469 N N . ALA A 1 315 ? -3.885 -28.469 -25.672 1 58.12 315 ALA A N 1
ATOM 2470 C CA . ALA A 1 315 ? -5.035 -28.344 -24.781 1 58.12 315 ALA A CA 1
ATOM 2471 C C . ALA A 1 315 ? -6.113 -27.453 -25.391 1 58.12 315 ALA A C 1
ATOM 2473 O O . ALA A 1 315 ? -7.281 -27.531 -25.016 1 58.12 315 ALA A O 1
ATOM 2474 N N . LEU A 1 316 ? -5.73 -26.422 -26.297 1 58.91 316 LEU A N 1
ATOM 2475 C CA . LEU A 1 316 ? -6.617 -25.391 -26.812 1 58.91 316 LEU A CA 1
ATOM 2476 C C . LEU A 1 316 ? -7.723 -26 -27.672 1 58.91 316 LEU A C 1
ATOM 2478 O O . LEU A 1 316 ? -8.742 -25.359 -27.922 1 58.91 316 LEU A O 1
ATOM 2482 N N . LYS A 1 317 ? -7.574 -27.203 -28.234 1 54.31 317 LYS A N 1
ATOM 2483 C CA . LYS A 1 317 ? -8.578 -27.797 -29.109 1 54.31 317 LYS A CA 1
ATOM 2484 C C . LYS A 1 317 ? -9.633 -28.547 -28.297 1 54.31 317 LYS A C 1
ATOM 2486 O O . LYS A 1 317 ? -10.688 -28.922 -28.828 1 54.31 317 LYS A O 1
ATOM 2491 N N . TYR A 1 318 ? -9.359 -28.734 -26.891 1 60.44 318 TYR A N 1
ATOM 2492 C CA . TYR A 1 318 ? -10.133 -29.844 -26.344 1 60.44 318 TYR A CA 1
ATOM 2493 C C . TYR A 1 318 ? -10.75 -29.469 -25 1 60.44 318 TYR A C 1
ATOM 2495 O O . TYR A 1 318 ? -10.398 -28.438 -24.422 1 60.44 318 TYR A O 1
ATOM 2503 N N . LYS A 1 319 ? -11.844 -30.094 -24.531 1 70.12 319 LYS A N 1
ATOM 2504 C CA . LYS A 1 319 ? -12.375 -30.266 -23.188 1 70.12 319 LYS A CA 1
ATOM 2505 C C . LYS A 1 319 ? -11.289 -30.734 -22.219 1 70.12 319 LYS A C 1
ATOM 2507 O O . LYS A 1 319 ? -10.297 -31.344 -22.641 1 70.12 319 LYS A O 1
ATOM 2512 N N . GLU A 1 320 ? -11.438 -30.328 -20.953 1 81.81 320 GLU A N 1
ATOM 2513 C CA . GLU A 1 320 ? -10.469 -30.828 -19.984 1 81.81 320 GLU A CA 1
ATOM 2514 C C . GLU A 1 320 ? -10.312 -32.344 -20.094 1 81.81 320 GLU A C 1
ATOM 2516 O O . GLU A 1 320 ? -11.289 -33.062 -20.344 1 81.81 320 GLU A O 1
ATOM 2521 N N . PRO A 1 321 ? -9.094 -32.812 -19.938 1 78.81 321 PRO A N 1
ATOM 2522 C CA . PRO A 1 321 ? -8.859 -34.25 -20.141 1 78.81 321 PRO A CA 1
ATOM 2523 C C . PRO A 1 321 ? -9.711 -35.125 -19.234 1 78.81 321 PRO A C 1
ATOM 2525 O O . PRO A 1 321 ? -9.867 -36.312 -19.484 1 78.81 321 PRO A O 1
ATOM 2528 N N . TRP A 1 322 ? -10.234 -34.562 -18.188 1 84.5 322 TRP A N 1
ATOM 2529 C CA . TRP A 1 322 ? -11.047 -35.375 -17.266 1 84.5 322 TRP A CA 1
ATOM 2530 C C . TRP A 1 322 ? -12.531 -35.188 -17.562 1 84.5 322 TRP A C 1
ATOM 2532 O O . TRP A 1 322 ? -13.383 -35.688 -16.844 1 84.5 322 TRP A O 1
ATOM 2542 N N . GLU A 1 323 ? -12.797 -34.438 -18.641 1 79.62 323 GLU A N 1
ATOM 2543 C CA . GLU A 1 323 ? -14.18 -34.281 -19.078 1 79.62 323 GLU A CA 1
ATOM 2544 C C . GLU A 1 323 ? -14.508 -35.25 -20.219 1 79.62 323 GLU A C 1
ATOM 2546 O O . GLU A 1 323 ? -13.633 -35.594 -21.016 1 79.62 323 GLU A O 1
ATOM 2551 N N . ASP A 1 324 ? -15.805 -35.812 -20.219 1 69.56 324 ASP A N 1
ATOM 2552 C CA . ASP A 1 324 ? -16.266 -36.719 -21.266 1 69.56 324 ASP A CA 1
ATOM 2553 C C . ASP A 1 324 ? -16.547 -35.969 -22.562 1 69.56 324 ASP A C 1
ATOM 2555 O O . ASP A 1 324 ? -16.938 -34.812 -22.547 1 69.56 324 ASP A O 1
ATOM 2559 N N . MET B 1 1 ? 15.344 37.188 36.688 1 46.19 1 MET B N 1
ATOM 2560 C CA . MET B 1 1 ? 14.445 36.125 37.156 1 46.19 1 MET B CA 1
ATOM 2561 C C . MET B 1 1 ? 14.031 35.219 36 1 46.19 1 MET B C 1
ATOM 2563 O O . MET B 1 1 ? 13.75 35.719 34.906 1 46.19 1 MET B O 1
ATOM 2567 N N . GLY B 1 2 ? 14.461 34.031 36 1 62.94 2 GLY B N 1
ATOM 2568 C CA . GLY B 1 2 ? 14.336 33.062 34.906 1 62.94 2 GLY B CA 1
ATOM 2569 C C . GLY B 1 2 ? 12.914 32.969 34.375 1 62.94 2 GLY B C 1
ATOM 2570 O O . GLY B 1 2 ? 11.953 33.25 35.094 1 62.94 2 GLY B O 1
ATOM 2571 N N . ALA B 1 3 ? 12.625 32.969 33.062 1 76.62 3 ALA B N 1
ATOM 2572 C CA . ALA B 1 3 ? 11.305 32.875 32.469 1 76.62 3 ALA B CA 1
ATOM 2573 C C . ALA B 1 3 ? 10.469 31.781 33.125 1 76.62 3 ALA B C 1
ATOM 2575 O O . ALA B 1 3 ? 10.922 30.641 33.281 1 76.62 3 ALA B O 1
ATOM 2576 N N . MET B 1 4 ? 9.328 32.156 33.938 1 90.94 4 MET B N 1
ATOM 2577 C CA . MET B 1 4 ? 8.43 31.188 34.531 1 90.94 4 MET B CA 1
ATOM 2578 C C . MET B 1 4 ? 7.504 30.578 33.469 1 90.94 4 MET B C 1
ATOM 2580 O O . MET B 1 4 ? 6.668 31.281 32.906 1 90.94 4 MET B O 1
ATOM 2584 N N . ILE B 1 5 ? 7.676 29.312 33.188 1 96.56 5 ILE B N 1
ATOM 2585 C CA . ILE B 1 5 ? 6.859 28.609 32.219 1 96.56 5 ILE B CA 1
ATOM 2586 C C . ILE B 1 5 ? 5.848 27.719 32.938 1 96.56 5 ILE B C 1
ATOM 2588 O O . ILE B 1 5 ? 6.215 26.953 33.844 1 96.56 5 ILE B O 1
ATOM 2592 N N . VAL B 1 6 ? 4.641 27.891 32.594 1 97.25 6 VAL B N 1
ATOM 2593 C CA . VAL B 1 6 ? 3.568 27.188 33.281 1 97.25 6 VAL B CA 1
ATOM 2594 C C . VAL B 1 6 ? 3.602 25.703 32.906 1 97.25 6 VAL B C 1
ATOM 2596 O O . VAL B 1 6 ? 4.102 25.344 31.844 1 97.25 6 VAL B O 1
ATOM 2599 N N . LYS B 1 7 ? 3.053 24.875 33.75 1 97.44 7 LYS B N 1
ATOM 2600 C CA . LYS B 1 7 ? 3.107 23.422 33.594 1 97.44 7 LYS B CA 1
ATOM 2601 C C . LYS B 1 7 ? 2.381 22.969 32.344 1 97.44 7 LYS B C 1
ATOM 2603 O O . LYS B 1 7 ? 2.777 22 31.703 1 97.44 7 LYS B O 1
ATOM 2608 N N . GLU B 1 8 ? 1.315 23.719 31.938 1 97.38 8 GLU B N 1
ATOM 2609 C CA . GLU B 1 8 ? 0.502 23.359 30.781 1 97.38 8 GLU B CA 1
ATOM 2610 C C . GLU B 1 8 ? 1.327 23.391 29.5 1 97.38 8 GLU B C 1
ATOM 2612 O O . GLU B 1 8 ? 1.092 22.594 28.578 1 97.38 8 GLU B O 1
ATOM 2617 N N . VAL B 1 9 ? 2.332 24.281 29.406 1 98.06 9 VAL B N 1
ATOM 2618 C CA . VAL B 1 9 ? 3.205 24.344 28.234 1 98.06 9 VAL B CA 1
ATOM 2619 C C . VAL B 1 9 ? 4.027 23.062 28.141 1 98.06 9 VAL B C 1
ATOM 2621 O O . VAL B 1 9 ? 4.117 22.469 27.062 1 98.06 9 VAL B O 1
ATOM 2624 N N . TYR B 1 10 ? 4.551 22.594 29.234 1 97.69 10 TYR B N 1
ATOM 2625 C CA . TYR B 1 10 ? 5.34 21.359 29.266 1 97.69 10 TYR B CA 1
ATOM 2626 C C . TYR B 1 10 ? 4.469 20.156 28.984 1 97.69 10 TYR B C 1
ATOM 2628 O O . TYR B 1 10 ? 4.898 19.219 28.297 1 97.69 10 TYR B O 1
ATOM 2636 N N . GLU B 1 11 ? 3.277 20.172 29.516 1 97.88 11 GLU B N 1
ATOM 2637 C CA . GLU B 1 11 ? 2.346 19.062 29.266 1 97.88 11 GLU B CA 1
ATOM 2638 C C . GLU B 1 11 ? 1.989 18.953 27.797 1 97.88 11 GLU B C 1
ATOM 2640 O O . GLU B 1 11 ? 1.971 17.859 27.234 1 97.88 11 GLU B O 1
ATOM 2645 N N . THR B 1 12 ? 1.674 20.078 27.203 1 97.94 12 THR B N 1
ATOM 2646 C CA . THR B 1 12 ? 1.369 20.094 25.781 1 97.94 12 THR B CA 1
ATOM 2647 C C . THR B 1 12 ? 2.566 19.609 24.969 1 97.94 12 THR B C 1
ATOM 2649 O O . THR B 1 12 ? 2.41 18.797 24.047 1 97.94 12 THR B O 1
ATOM 2652 N N . ALA B 1 13 ? 3.75 20.078 25.312 1 97.62 13 ALA B N 1
ATOM 2653 C CA . ALA B 1 13 ? 4.973 19.656 24.625 1 97.62 13 ALA B CA 1
ATOM 2654 C C . ALA B 1 13 ? 5.164 18.156 24.719 1 97.62 13 ALA B C 1
ATOM 2656 O O . ALA B 1 13 ? 5.488 17.5 23.719 1 97.62 13 ALA B O 1
ATOM 2657 N N . GLU B 1 14 ? 4.883 17.625 25.844 1 97 14 GLU B N 1
ATOM 2658 C CA . GLU B 1 14 ? 5.043 16.188 26.062 1 97 14 GLU B CA 1
ATOM 2659 C C . GLU B 1 14 ? 4.023 15.391 25.25 1 97 14 GLU B C 1
ATOM 2661 O O . GLU B 1 14 ? 4.352 14.344 24.688 1 97 14 GLU B O 1
ATOM 2666 N N . LYS B 1 15 ? 2.846 15.867 25.188 1 96.38 15 LYS B N 1
ATOM 2667 C CA . LYS B 1 15 ? 1.783 15.18 24.453 1 96.38 15 LYS B CA 1
ATOM 2668 C C . LYS B 1 15 ? 2.045 15.211 22.953 1 96.38 15 LYS B C 1
ATOM 2670 O O . LYS B 1 15 ? 1.701 14.266 22.234 1 96.38 15 LYS B O 1
ATOM 2675 N N . ILE B 1 16 ? 2.643 16.266 22.453 1 94.5 16 ILE B N 1
ATOM 2676 C CA . ILE B 1 16 ? 3 16.359 21.047 1 94.5 16 ILE B CA 1
ATOM 2677 C C . ILE B 1 16 ? 4.16 15.406 20.75 1 94.5 16 ILE B C 1
ATOM 2679 O O . ILE B 1 16 ? 4.121 14.648 19.781 1 94.5 16 ILE B O 1
ATOM 2683 N N . LYS B 1 17 ? 5.09 15.359 21.625 1 91.44 17 LYS B N 1
ATOM 2684 C CA . LYS B 1 17 ? 6.266 14.516 21.453 1 91.44 17 LYS B CA 1
ATOM 2685 C C . LYS B 1 17 ? 5.883 13.039 21.453 1 91.44 17 LYS B C 1
ATOM 2687 O O . LYS B 1 17 ? 6.414 12.25 20.672 1 91.44 17 LYS B O 1
ATOM 2692 N N . SER B 1 18 ? 4.945 12.68 22.297 1 89.06 18 SER B N 1
ATOM 2693 C CA . SER B 1 18 ? 4.539 11.289 22.453 1 89.06 18 SER B CA 1
ATOM 2694 C C . SER B 1 18 ? 3.498 10.891 21.422 1 89.06 18 SER B C 1
ATOM 2696 O O . SER B 1 18 ? 3.061 9.742 21.375 1 89.06 18 SER B O 1
ATOM 2698 N N . MET B 1 19 ? 3.014 11.875 20.656 1 84.44 19 MET B N 1
ATOM 2699 C CA . MET B 1 19 ? 2.037 11.68 19.594 1 84.44 19 MET B CA 1
ATOM 2700 C C . MET B 1 19 ? 0.656 11.375 20.172 1 84.44 19 MET B C 1
ATOM 2702 O O . MET B 1 19 ? -0.203 10.836 19.469 1 84.44 19 MET B O 1
ATOM 2706 N N . GLU B 1 20 ? 0.564 11.68 21.469 1 89.25 20 GLU B N 1
ATOM 2707 C CA . GLU B 1 20 ? -0.799 11.734 22 1 89.25 20 GLU B CA 1
ATOM 2708 C C . GLU B 1 20 ? -1.622 12.805 21.281 1 89.25 20 GLU B C 1
ATOM 2710 O O . GLU B 1 20 ? -2.791 12.578 20.953 1 89.25 20 GLU B O 1
ATOM 2715 N N . ILE B 1 21 ? -1.005 13.953 21.156 1 89.94 21 ILE B N 1
ATOM 2716 C CA . ILE B 1 21 ? -1.516 14.953 20.234 1 89.94 21 ILE B CA 1
ATOM 2717 C C . ILE B 1 21 ? -0.892 14.742 18.844 1 89.94 21 ILE B C 1
ATOM 2719 O O . ILE B 1 21 ? 0.318 14.898 18.672 1 89.94 21 ILE B O 1
ATOM 2723 N N . ARG B 1 22 ? -1.74 14.297 17.984 1 84.19 22 ARG B N 1
ATOM 2724 C CA . ARG B 1 22 ? -1.244 14.008 16.641 1 84.19 22 ARG B CA 1
ATOM 2725 C C . ARG B 1 22 ? -2.176 14.578 15.578 1 84.19 22 ARG B C 1
ATOM 2727 O O . ARG B 1 22 ? -3.312 14.953 15.883 1 84.19 22 ARG B O 1
ATOM 2734 N N . GLY B 1 23 ? -1.623 14.688 14.359 1 87.56 23 GLY B N 1
ATOM 2735 C CA . GLY B 1 23 ? -2.314 15.398 13.289 1 87.56 23 GLY B CA 1
ATOM 2736 C C . GLY B 1 23 ? -1.895 16.844 13.172 1 87.56 23 GLY B C 1
ATOM 2737 O O . GLY B 1 23 ? -1.811 17.562 14.18 1 87.56 23 GLY B O 1
ATOM 2738 N N . ALA B 1 24 ? -1.699 17.234 12.008 1 91.62 24 ALA B N 1
ATOM 2739 C CA . ALA B 1 24 ? -1.113 18.547 11.773 1 91.62 24 ALA B CA 1
ATOM 2740 C C . ALA B 1 24 ? -2 19.656 12.336 1 91.62 24 ALA B C 1
ATOM 2742 O O . ALA B 1 24 ? -1.514 20.562 13.008 1 91.62 24 ALA B O 1
ATOM 2743 N N . GLY B 1 25 ? -3.303 19.594 12.148 1 93.06 25 GLY B N 1
ATOM 2744 C CA . GLY B 1 25 ? -4.219 20.594 12.656 1 93.06 25 GLY B CA 1
ATOM 2745 C C . GLY B 1 25 ? -4.293 20.625 14.172 1 93.06 25 GLY B C 1
ATOM 2746 O O . GLY B 1 25 ? -4.27 21.703 14.781 1 93.06 25 GLY B O 1
ATOM 2747 N N . ARG B 1 26 ? -4.336 19.547 14.773 1 92.12 26 ARG B N 1
ATOM 2748 C CA . ARG B 1 26 ? -4.43 19.438 16.234 1 92.12 26 ARG B CA 1
ATOM 2749 C C . ARG B 1 26 ? -3.158 19.938 16.906 1 92.12 26 ARG B C 1
ATOM 2751 O O . ARG B 1 26 ? -3.215 20.562 17.969 1 92.12 26 ARG B O 1
ATOM 2758 N N . ILE B 1 27 ? -2.074 19.594 16.312 1 95 27 ILE B N 1
ATOM 2759 C CA . ILE B 1 27 ? -0.788 20.031 16.844 1 95 27 ILE B CA 1
ATOM 2760 C C . ILE B 1 27 ? -0.717 21.562 16.812 1 95 27 ILE B C 1
ATOM 2762 O O . ILE B 1 27 ? -0.323 22.188 17.797 1 95 27 ILE B O 1
ATOM 2766 N N . ALA B 1 28 ? -1.132 22.109 15.711 1 96.69 28 ALA B N 1
ATOM 2767 C CA . ALA B 1 28 ? -1.096 23.562 15.547 1 96.69 28 ALA B CA 1
ATOM 2768 C C . ALA B 1 28 ? -1.976 24.266 16.578 1 96.69 28 ALA B C 1
ATOM 2770 O O . ALA B 1 28 ? -1.533 25.188 17.266 1 96.69 28 ALA B O 1
ATOM 2771 N N . ARG B 1 29 ? -3.133 23.797 16.766 1 97.69 29 ARG B N 1
ATOM 2772 C CA . ARG B 1 29 ? -4.066 24.391 17.703 1 97.69 29 ARG B CA 1
ATOM 2773 C C . ARG B 1 29 ? -3.584 24.219 19.141 1 97.69 29 ARG B C 1
ATOM 2775 O O . ARG B 1 29 ? -3.715 25.125 19.969 1 97.69 29 ARG B O 1
ATOM 2782 N N . ALA B 1 30 ? -3.051 23.047 19.375 1 97.81 30 ALA B N 1
ATOM 2783 C CA . ALA B 1 30 ? -2.533 22.781 20.719 1 97.81 30 ALA B CA 1
ATOM 2784 C C . ALA B 1 30 ? -1.389 23.734 21.062 1 97.81 30 ALA B C 1
ATOM 2786 O O . ALA B 1 30 ? -1.286 24.203 22.203 1 97.81 30 ALA B O 1
ATOM 2787 N N . ALA B 1 31 ? -0.545 23.984 20.141 1 97.69 31 ALA B N 1
ATOM 2788 C CA . ALA B 1 31 ? 0.577 24.906 20.359 1 97.69 31 ALA B CA 1
ATOM 2789 C C . ALA B 1 31 ? 0.088 26.328 20.641 1 97.69 31 ALA B C 1
ATOM 2791 O O . ALA B 1 31 ? 0.558 26.969 21.562 1 97.69 31 ALA B O 1
ATOM 2792 N N . ALA B 1 32 ? -0.839 26.797 19.828 1 98.31 32 ALA B N 1
ATOM 2793 C CA . ALA B 1 32 ? -1.418 28.125 20.047 1 98.31 32 ALA B CA 1
ATOM 2794 C C . ALA B 1 32 ? -2.088 28.219 21.406 1 98.31 32 ALA B C 1
ATOM 2796 O O . ALA B 1 32 ? -1.928 29.203 22.109 1 98.31 32 ALA B O 1
ATOM 2797 N N . GLN B 1 33 ? -2.785 27.172 21.75 1 98.62 33 GLN B N 1
ATOM 2798 C CA . GLN B 1 33 ? -3.473 27.125 23.031 1 98.62 33 GLN B CA 1
ATOM 2799 C C . GLN B 1 33 ? -2.479 27.188 24.188 1 98.62 33 GLN B C 1
ATOM 2801 O O . GLN B 1 33 ? -2.738 27.828 25.219 1 98.62 33 GLN B O 1
ATOM 2806 N N . ALA B 1 34 ? -1.425 26.484 24.047 1 98.62 34 ALA B N 1
ATOM 2807 C CA . ALA B 1 34 ? -0.402 26.484 25.094 1 98.62 34 ALA B CA 1
ATOM 2808 C C . ALA B 1 34 ? 0.158 27.891 25.297 1 98.62 34 ALA B C 1
ATOM 2810 O O . ALA B 1 34 ? 0.389 28.312 26.438 1 98.62 34 ALA B O 1
ATOM 2811 N N . LEU B 1 35 ? 0.407 28.672 24.266 1 98.38 35 LEU B N 1
ATOM 2812 C CA . LEU B 1 35 ? 0.882 30.047 24.375 1 98.38 35 LEU B CA 1
ATOM 2813 C C . LEU B 1 35 ? -0.158 30.922 25.062 1 98.38 35 LEU B C 1
ATOM 2815 O O . LEU B 1 35 ? 0.188 31.797 25.875 1 98.38 35 LEU B O 1
ATOM 2819 N N . MET B 1 36 ? -1.421 30.703 24.672 1 98.62 36 MET B N 1
ATOM 2820 C CA . MET B 1 36 ? -2.523 31.438 25.297 1 98.62 36 MET B CA 1
ATOM 2821 C C . MET B 1 36 ? -2.529 31.219 26.797 1 98.62 36 MET B C 1
ATOM 2823 O O . MET B 1 36 ? -2.619 32.188 27.562 1 98.62 36 MET B O 1
ATOM 2827 N N . ILE B 1 37 ? -2.383 29.969 27.219 1 98.69 37 ILE B N 1
ATOM 2828 C CA . ILE B 1 37 ? -2.412 29.609 28.625 1 98.69 37 ILE B CA 1
ATOM 2829 C C . ILE B 1 37 ? -1.209 30.219 29.344 1 98.69 37 ILE B C 1
ATOM 2831 O O . ILE B 1 37 ? -1.336 30.734 30.453 1 98.69 37 ILE B O 1
ATOM 2835 N N . GLN B 1 38 ? -0.024 30.141 28.703 1 98.56 38 GLN B N 1
ATOM 2836 C CA . GLN B 1 38 ? 1.163 30.781 29.266 1 98.56 38 GLN B CA 1
ATOM 2837 C C . GLN B 1 38 ? 0.917 32.25 29.531 1 98.56 38 GLN B C 1
ATOM 2839 O O . GLN B 1 38 ? 1.28 32.781 30.594 1 98.56 38 GLN B O 1
ATOM 2844 N N . ALA B 1 39 ? 0.294 32.969 28.625 1 98.38 39 ALA B N 1
ATOM 2845 C CA . ALA B 1 39 ? 0.015 34.375 28.766 1 98.38 39 ALA B CA 1
ATOM 2846 C C . ALA B 1 39 ? -1.009 34.625 29.875 1 98.38 39 ALA B C 1
ATOM 2848 O O . ALA B 1 39 ? -0.869 35.594 30.656 1 98.38 39 ALA B O 1
ATOM 2849 N N . GLU B 1 40 ? -2.033 33.812 29.906 1 98.12 40 GLU B N 1
ATOM 2850 C CA . GLU B 1 40 ? -3.121 33.969 30.859 1 98.12 40 GLU B CA 1
ATOM 2851 C C . GLU B 1 40 ? -2.627 33.75 32.281 1 98.12 40 GLU B C 1
ATOM 2853 O O . GLU B 1 40 ? -3.049 34.469 33.219 1 98.12 40 GLU B O 1
ATOM 2858 N N . LYS B 1 41 ? -1.748 32.875 32.438 1 97.81 41 LYS B N 1
ATOM 2859 C CA . LYS B 1 41 ? -1.363 32.438 33.812 1 97.81 41 LYS B CA 1
ATOM 2860 C C . LYS B 1 41 ? -0.065 33.125 34.219 1 97.81 41 LYS B C 1
ATOM 2862 O O . LYS B 1 41 ? 0.334 33.031 35.406 1 97.81 41 LYS B O 1
ATOM 2867 N N . SER B 1 42 ? 0.552 33.75 33.312 1 97.5 42 SER B N 1
ATOM 2868 C CA . SER B 1 42 ? 1.822 34.406 33.594 1 97.5 42 SER B CA 1
ATOM 2869 C C . SER B 1 42 ? 1.679 35.375 34.781 1 97.5 42 SER B C 1
ATOM 2871 O O . SER B 1 42 ? 0.663 36.062 34.906 1 97.5 42 SER B O 1
ATOM 2873 N N . LYS B 1 43 ? 2.721 35.5 35.625 1 96.12 43 LYS B N 1
ATOM 2874 C CA . LYS B 1 43 ? 2.773 36.438 36.719 1 96.12 43 LYS B CA 1
ATOM 2875 C C . LYS B 1 43 ? 3.744 37.594 36.438 1 96.12 43 LYS B C 1
ATOM 2877 O O . LYS B 1 43 ? 4.188 38.281 37.344 1 96.12 43 LYS B O 1
ATOM 2882 N N . ALA B 1 44 ? 4.094 37.625 35.156 1 96.31 44 ALA B N 1
ATOM 2883 C CA . ALA B 1 44 ? 5.004 38.688 34.75 1 96.31 44 ALA B CA 1
ATOM 2884 C C . ALA B 1 44 ? 4.48 40.031 35.188 1 96.31 44 ALA B C 1
ATOM 2886 O O . ALA B 1 44 ? 3.277 40.312 35.156 1 96.31 44 ALA B O 1
ATOM 2887 N N . LYS B 1 45 ? 5.367 40.938 35.594 1 96.31 45 LYS B N 1
ATOM 2888 C CA . LYS B 1 45 ? 4.996 42.25 36.062 1 96.31 45 LYS B CA 1
ATOM 2889 C C . LYS B 1 45 ? 5.363 43.344 35.062 1 96.31 45 LYS B C 1
ATOM 2891 O O . LYS B 1 45 ? 4.898 44.469 35.156 1 96.31 45 LYS B O 1
ATOM 2896 N N . GLU B 1 46 ? 6.168 43 34.094 1 96.62 46 GLU B N 1
ATOM 2897 C CA . GLU B 1 46 ? 6.605 43.875 33.031 1 96.62 46 GLU B CA 1
ATOM 2898 C C . GLU B 1 46 ? 6.488 43.219 31.672 1 96.62 46 GLU B C 1
ATOM 2900 O O . GLU B 1 46 ? 6.543 42 31.562 1 96.62 46 GLU B O 1
ATOM 2905 N N . PRO B 1 47 ? 6.297 44.031 30.688 1 97.12 47 PRO B N 1
ATOM 2906 C CA . PRO B 1 47 ? 6.172 43.469 29.344 1 97.12 47 PRO B CA 1
ATOM 2907 C C . PRO B 1 47 ? 7.371 42.625 28.938 1 97.12 47 PRO B C 1
ATOM 2909 O O . PRO B 1 47 ? 7.199 41.594 28.297 1 97.12 47 PRO B O 1
ATOM 2912 N N . GLU B 1 48 ? 8.516 43.031 29.328 1 96.5 48 GLU B N 1
ATOM 2913 C CA . GLU B 1 48 ? 9.727 42.312 28.969 1 96.5 48 GLU B CA 1
ATOM 2914 C C . GLU B 1 48 ? 9.719 40.906 29.547 1 96.5 48 GLU B C 1
ATOM 2916 O O . GLU B 1 48 ? 10.164 39.938 28.891 1 96.5 48 GLU B O 1
ATOM 2921 N N . GLU B 1 49 ? 9.227 40.781 30.719 1 96.94 49 GLU B N 1
ATOM 2922 C CA . GLU B 1 49 ? 9.156 39.469 31.375 1 96.94 49 GLU B CA 1
ATOM 2923 C C . GLU B 1 49 ? 8.188 38.531 30.656 1 96.94 49 GLU B C 1
ATOM 2925 O O . GLU B 1 49 ? 8.5 37.375 30.422 1 96.94 49 GLU B O 1
ATOM 2930 N N . LEU B 1 50 ? 7.031 39.062 30.297 1 97.69 50 LEU B N 1
ATOM 2931 C CA . LEU B 1 50 ? 6.047 38.281 29.578 1 97.69 50 LEU B CA 1
ATOM 2932 C C . LEU B 1 50 ? 6.57 37.875 28.203 1 97.69 50 LEU B C 1
ATOM 2934 O O . LEU B 1 50 ? 6.41 36.719 27.781 1 97.69 50 LEU B O 1
ATOM 2938 N N . TRP B 1 51 ? 7.188 38.812 27.547 1 97 51 TRP B N 1
ATOM 2939 C CA . TRP B 1 51 ? 7.773 38.562 26.234 1 97 51 TRP B CA 1
ATOM 2940 C C . TRP B 1 51 ? 8.781 37.438 26.312 1 97 51 TRP B C 1
ATOM 2942 O O . TRP B 1 51 ? 8.75 36.5 25.484 1 97 51 TRP B O 1
ATOM 2952 N N . ASN B 1 52 ? 9.633 37.438 27.281 1 96.44 52 ASN B N 1
ATOM 2953 C CA . ASN B 1 52 ? 10.656 36.406 27.453 1 96.44 52 ASN B CA 1
ATOM 2954 C C . ASN B 1 52 ? 10.031 35.062 27.766 1 96.44 52 ASN B C 1
ATOM 2956 O O . ASN B 1 52 ? 10.516 34.031 27.297 1 96.44 52 ASN B O 1
ATOM 2960 N N . GLU B 1 53 ? 8.984 35.062 28.562 1 97.69 53 GLU B N 1
ATOM 2961 C CA . GLU B 1 53 ? 8.281 33.812 28.875 1 97.69 53 GLU B CA 1
ATOM 2962 C C . GLU B 1 53 ? 7.695 33.188 27.609 1 97.69 53 GLU B C 1
ATOM 2964 O O . GLU B 1 53 ? 7.801 31.984 27.406 1 97.69 53 GLU B O 1
ATOM 2969 N N . LEU B 1 54 ? 7.094 34 26.812 1 98.19 54 LEU B N 1
ATOM 2970 C CA . LEU B 1 54 ? 6.465 33.531 25.594 1 98.19 54 LEU B CA 1
ATOM 2971 C C . LEU B 1 54 ? 7.512 33.031 24.609 1 98.19 54 LEU B C 1
ATOM 2973 O O . LEU B 1 54 ? 7.289 32.031 23.906 1 98.19 54 LEU B O 1
ATOM 2977 N N . LYS B 1 55 ? 8.625 33.625 24.547 1 97.06 55 LYS B N 1
ATOM 2978 C CA . LYS B 1 55 ? 9.734 33.156 23.719 1 97.06 55 LYS B CA 1
ATOM 2979 C C . LYS B 1 55 ? 10.18 31.75 24.156 1 97.06 55 LYS B C 1
ATOM 2981 O O . LYS B 1 55 ? 10.336 30.859 23.312 1 97.06 55 LYS B O 1
ATOM 2986 N N . VAL B 1 56 ? 10.367 31.625 25.422 1 97.12 56 VAL B N 1
ATOM 2987 C CA . VAL B 1 56 ? 10.844 30.359 25.953 1 97.12 56 VAL B CA 1
ATOM 2988 C C . VAL B 1 56 ? 9.797 29.266 25.719 1 97.12 56 VAL B C 1
ATOM 2990 O O . VAL B 1 56 ? 10.125 28.156 25.328 1 97.12 56 VAL B O 1
ATOM 2993 N N . ALA B 1 57 ? 8.539 29.625 25.984 1 98 57 ALA B N 1
ATOM 2994 C CA . ALA B 1 57 ? 7.453 28.672 25.734 1 98 57 ALA B CA 1
ATOM 2995 C C . ALA B 1 57 ? 7.418 28.25 24.266 1 98 57 ALA B C 1
ATOM 2997 O O . ALA B 1 57 ? 7.242 27.062 23.969 1 98 57 ALA B O 1
ATOM 2998 N N . SER B 1 58 ? 7.559 29.203 23.391 1 97 58 SER B N 1
ATOM 2999 C CA . SER B 1 58 ? 7.559 28.922 21.953 1 97 58 SER B CA 1
ATOM 3000 C C . SER B 1 58 ? 8.688 27.984 21.578 1 97 58 SER B C 1
ATOM 3002 O O . SER B 1 58 ? 8.492 27.062 20.781 1 97 58 SER B O 1
ATOM 3004 N N . LYS B 1 59 ? 9.852 28.141 22.141 1 95.81 59 LYS B N 1
ATOM 3005 C CA . LYS B 1 59 ? 11.008 27.281 21.859 1 95.81 59 LYS B CA 1
ATOM 3006 C C . LYS B 1 59 ? 10.773 25.859 22.344 1 95.81 59 LYS B C 1
ATOM 3008 O O . LYS B 1 59 ? 11.125 24.906 21.656 1 95.81 59 LYS B O 1
ATOM 3013 N N . ILE B 1 60 ? 10.18 25.781 23.5 1 96.56 60 ILE B N 1
ATOM 3014 C CA . ILE B 1 60 ? 9.859 24.469 24.062 1 96.56 60 ILE B CA 1
ATOM 3015 C C . ILE B 1 60 ? 8.922 23.719 23.125 1 96.56 60 ILE B C 1
ATOM 3017 O O . ILE B 1 60 ? 9.164 22.547 22.812 1 96.56 60 ILE B O 1
ATOM 3021 N N . LEU B 1 61 ? 7.871 24.375 22.688 1 97.06 61 LEU B N 1
ATOM 3022 C CA . LEU B 1 61 ? 6.879 23.75 21.812 1 97.06 61 LEU B CA 1
ATOM 3023 C C . LEU B 1 61 ? 7.477 23.453 20.438 1 97.06 61 LEU B C 1
ATOM 3025 O O . LEU B 1 61 ? 7.281 22.359 19.906 1 97.06 61 LEU B O 1
ATOM 3029 N N . TYR B 1 62 ? 8.219 24.359 19.906 1 94 62 TYR B N 1
ATOM 3030 C CA . TYR B 1 62 ? 8.844 24.219 18.594 1 94 62 TYR B CA 1
ATOM 3031 C C . TYR B 1 62 ? 9.719 22.969 18.531 1 94 62 TYR B C 1
ATOM 3033 O O . TYR B 1 62 ? 9.75 22.266 17.531 1 94 62 TYR B O 1
ATOM 3041 N N . ASN B 1 63 ? 10.352 22.625 19.609 1 93.31 63 ASN B N 1
ATOM 3042 C CA . ASN B 1 63 ? 11.359 21.578 19.625 1 93.31 63 ASN B CA 1
ATOM 3043 C C . ASN B 1 63 ? 10.711 20.188 19.766 1 93.31 63 ASN B C 1
ATOM 3045 O O . ASN B 1 63 ? 11.398 19.172 19.656 1 93.31 63 ASN B O 1
ATOM 3049 N N . THR B 1 64 ? 9.477 20.141 19.906 1 92.62 64 THR B N 1
ATOM 3050 C CA . THR B 1 64 ? 8.812 18.859 20.078 1 92.62 64 THR B CA 1
ATOM 3051 C C . THR B 1 64 ? 8.781 18.062 18.781 1 92.62 64 THR B C 1
ATOM 3053 O O . THR B 1 64 ? 9.094 16.875 18.75 1 92.62 64 THR B O 1
ATOM 3056 N N . ARG B 1 65 ? 8.391 18.594 17.672 1 85.94 65 ARG B N 1
ATOM 3057 C CA . ARG B 1 65 ? 8.297 17.984 16.344 1 85.94 65 ARG B CA 1
ATOM 3058 C C . ARG B 1 65 ? 8.531 19.031 15.25 1 85.94 65 ARG B C 1
ATOM 3060 O O . ARG B 1 65 ? 7.605 19.391 14.531 1 85.94 65 ARG B O 1
ATOM 3067 N N . PRO B 1 66 ? 9.742 19.297 15.086 1 75 66 PRO B N 1
ATOM 3068 C CA . PRO B 1 66 ? 10.023 20.391 14.156 1 75 66 PRO B CA 1
ATOM 3069 C C . PRO B 1 66 ? 9.648 20.062 12.711 1 75 66 PRO B C 1
ATOM 3071 O O . PRO B 1 66 ? 9.5 20.953 11.883 1 75 66 PRO B O 1
ATOM 3074 N N . THR B 1 67 ? 9.359 18.75 12.422 1 78.12 67 THR B N 1
ATOM 3075 C CA . THR B 1 67 ? 9.031 18.391 11.047 1 78.12 67 THR B CA 1
ATOM 3076 C C . THR B 1 67 ? 7.547 18.609 10.766 1 78.12 67 THR B C 1
ATOM 3078 O O . THR B 1 67 ? 7.113 18.578 9.609 1 78.12 67 THR B O 1
ATOM 3081 N N . ALA B 1 68 ? 6.828 18.844 11.805 1 86.56 68 ALA B N 1
ATOM 3082 C CA . ALA B 1 68 ? 5.418 19.188 11.664 1 86.56 68 ALA B CA 1
ATOM 3083 C C . ALA B 1 68 ? 5.238 20.688 11.375 1 86.56 68 ALA B C 1
ATOM 3085 O O . ALA B 1 68 ? 5.062 21.484 12.297 1 86.56 68 ALA B O 1
ATOM 3086 N N . VAL B 1 69 ? 5.137 21.062 10.188 1 91.5 69 VAL B N 1
ATOM 3087 C CA . VAL B 1 69 ? 5.227 22.453 9.727 1 91.5 69 VAL B CA 1
ATOM 3088 C C . VAL B 1 69 ? 4.098 23.266 10.336 1 91.5 69 VAL B C 1
ATOM 3090 O O . VAL B 1 69 ? 4.25 24.469 10.555 1 91.5 69 VAL B O 1
ATOM 3093 N N . SER B 1 70 ? 3.014 22.641 10.656 1 94.06 70 SER B N 1
ATOM 3094 C CA . SER B 1 70 ? 1.874 23.344 11.234 1 94.06 70 SER B CA 1
ATOM 3095 C C . SER B 1 70 ? 2.205 23.891 12.617 1 94.06 70 SER B C 1
ATOM 3097 O O . SER B 1 70 ? 1.669 24.922 13.023 1 94.06 70 SER B O 1
ATOM 3099 N N . LEU B 1 71 ? 3.117 23.25 13.289 1 94.44 71 LEU B N 1
ATOM 3100 C CA . LEU B 1 71 ? 3.492 23.641 14.641 1 94.44 71 LEU B CA 1
ATOM 3101 C C . LEU B 1 71 ? 4.246 24.969 14.633 1 94.44 71 LEU B C 1
ATOM 3103 O O . LEU B 1 71 ? 3.764 25.969 15.18 1 94.44 71 LEU B O 1
ATOM 3107 N N . PRO B 1 72 ? 5.344 25.094 13.938 1 92.81 72 PRO B N 1
ATOM 3108 C CA . PRO B 1 72 ? 6.016 26.406 13.914 1 92.81 72 PRO B CA 1
ATOM 3109 C C . PRO B 1 72 ? 5.152 27.5 13.297 1 92.81 72 PRO B C 1
ATOM 3111 O O . PRO B 1 72 ? 5.258 28.672 13.688 1 92.81 72 PRO B O 1
ATOM 3114 N N . ASN B 1 73 ? 4.316 27.141 12.297 1 93.88 73 ASN B N 1
ATOM 3115 C CA . ASN B 1 73 ? 3.465 28.156 11.68 1 93.88 73 ASN B CA 1
ATOM 3116 C C . ASN B 1 73 ? 2.447 28.719 12.672 1 93.88 73 ASN B C 1
ATOM 3118 O O . ASN B 1 73 ? 2.121 29.906 12.633 1 93.88 73 ASN B O 1
ATOM 3122 N N . ALA B 1 74 ? 1.947 27.891 13.547 1 95.81 74 ALA B N 1
ATOM 3123 C CA . ALA B 1 74 ? 1.049 28.344 14.602 1 95.81 74 ALA B CA 1
ATOM 3124 C C . ALA B 1 74 ? 1.776 29.266 15.578 1 95.81 74 ALA B C 1
ATOM 3126 O O . ALA B 1 74 ? 1.25 30.312 15.961 1 95.81 74 ALA B O 1
ATOM 3127 N N . LEU B 1 75 ? 2.953 28.891 15.93 1 95.5 75 LEU B N 1
ATOM 3128 C CA . LEU B 1 75 ? 3.766 29.703 16.828 1 95.5 75 LEU B CA 1
ATOM 3129 C C . LEU B 1 75 ? 4.09 31.047 16.188 1 95.5 75 LEU B C 1
ATOM 3131 O O . LEU B 1 75 ? 3.994 32.094 16.844 1 95.5 75 LEU B O 1
ATOM 3135 N N . ARG B 1 76 ? 4.449 31.016 14.953 1 93.19 76 ARG B N 1
ATOM 3136 C CA . ARG B 1 76 ? 4.762 32.25 14.227 1 93.19 76 ARG B CA 1
ATOM 3137 C C . ARG B 1 76 ? 3.555 33.188 14.188 1 93.19 76 ARG B C 1
ATOM 3139 O O . ARG B 1 76 ? 3.697 34.406 14.344 1 93.19 76 ARG B O 1
ATOM 3146 N N . TYR B 1 77 ? 2.436 32.594 13.953 1 93.94 77 TYR B N 1
ATOM 3147 C CA . TYR B 1 77 ? 1.21 33.375 13.867 1 93.94 77 TYR B CA 1
ATOM 3148 C C . TYR B 1 77 ? 1 34.188 15.133 1 93.94 77 TYR B C 1
ATOM 3150 O O . TYR B 1 77 ? 0.679 35.375 15.062 1 93.94 77 TYR B O 1
ATOM 3158 N N . VAL B 1 78 ? 1.21 33.625 16.266 1 96.31 78 VAL B N 1
ATOM 3159 C CA . VAL B 1 78 ? 0.973 34.281 17.547 1 96.31 78 VAL B CA 1
ATOM 3160 C C . VAL B 1 78 ? 2.143 35.219 17.875 1 96.31 78 VAL B C 1
ATOM 3162 O O . VAL B 1 78 ? 1.943 36.406 18.156 1 96.31 78 VAL B O 1
ATOM 3165 N N . MET B 1 79 ? 3.312 34.719 17.75 1 95.56 79 MET B N 1
ATOM 3166 C CA . MET B 1 79 ? 4.496 35.375 18.266 1 95.56 79 MET B CA 1
ATOM 3167 C C . MET B 1 79 ? 4.844 36.594 17.406 1 95.56 79 MET B C 1
ATOM 3169 O O . MET B 1 79 ? 5.418 37.562 17.891 1 95.56 79 MET B O 1
ATOM 3173 N N . HIS B 1 80 ? 4.551 36.5 16.141 1 92.88 80 HIS B N 1
ATOM 3174 C CA . HIS B 1 80 ? 4.77 37.688 15.297 1 92.88 80 HIS B CA 1
ATOM 3175 C C . HIS B 1 80 ? 3.98 38.875 15.797 1 92.88 80 HIS B C 1
ATOM 3177 O O . HIS B 1 80 ? 4.496 40 15.828 1 92.88 80 HIS B O 1
ATOM 3183 N N . ARG B 1 81 ? 2.801 38.719 16.125 1 94.06 81 ARG B N 1
ATOM 3184 C CA . ARG B 1 81 ? 1.93 39.781 16.625 1 94.06 81 ARG B CA 1
ATOM 3185 C C . ARG B 1 81 ? 2.377 40.25 17.984 1 94.06 81 ARG B C 1
ATOM 3187 O O . ARG B 1 81 ? 2.373 41.469 18.266 1 94.06 81 ARG B O 1
ATOM 3194 N N . VAL B 1 82 ? 2.756 39.312 18.797 1 96.44 82 VAL B N 1
ATOM 3195 C CA . VAL B 1 82 ? 3.232 39.688 20.141 1 96.44 82 VAL B CA 1
ATOM 3196 C C . VAL B 1 82 ? 4.523 40.5 20.016 1 96.44 82 VAL B C 1
ATOM 3198 O O . VAL B 1 82 ? 4.699 41.5 20.719 1 96.44 82 VAL B O 1
ATOM 3201 N N . LYS B 1 83 ? 5.352 40.031 19.188 1 94.5 83 LYS B N 1
ATOM 3202 C CA . LYS B 1 83 ? 6.609 40.719 18.953 1 94.5 83 LYS B CA 1
ATOM 3203 C C . LYS B 1 83 ? 6.359 42.156 18.469 1 94.5 83 LYS B C 1
ATOM 3205 O O . LYS B 1 83 ? 6.992 43.094 18.953 1 94.5 83 LYS B O 1
ATOM 3210 N N . ALA B 1 84 ? 5.523 42.312 17.5 1 93.5 84 ALA B N 1
ATOM 3211 C CA . ALA B 1 84 ? 5.184 43.625 16.969 1 93.5 84 ALA B CA 1
ATOM 3212 C C . ALA B 1 84 ? 4.66 44.531 18.078 1 93.5 84 ALA B C 1
ATOM 3214 O O . ALA B 1 84 ? 5.035 45.719 18.156 1 93.5 84 ALA B O 1
ATOM 3215 N N . ALA B 1 85 ? 3.773 44 18.922 1 96.25 85 ALA B N 1
ATOM 3216 C CA . ALA B 1 85 ? 3.24 44.781 20.031 1 96.25 85 ALA B CA 1
ATOM 3217 C C . ALA B 1 85 ? 4.348 45.156 21.016 1 96.25 85 ALA B C 1
ATOM 3219 O O . ALA B 1 85 ? 4.398 46.312 21.484 1 96.25 85 ALA B O 1
ATOM 3220 N N . TYR B 1 86 ? 5.18 44.25 21.297 1 96.12 86 TYR B N 1
ATOM 3221 C CA . TYR B 1 86 ? 6.281 44.5 22.234 1 96.12 86 TYR B CA 1
ATOM 3222 C C . TYR B 1 86 ? 7.211 45.594 21.703 1 96.12 86 TYR B C 1
ATOM 3224 O O . TYR B 1 86 ? 7.547 46.531 22.422 1 96.12 86 TYR B O 1
ATOM 3232 N N . LEU B 1 87 ? 7.629 45.406 20.5 1 95 87 LEU B N 1
ATOM 3233 C CA . LEU B 1 87 ? 8.539 46.375 19.875 1 95 87 LEU B CA 1
ATOM 3234 C C . LEU B 1 87 ? 7.871 47.75 19.75 1 95 87 LEU B C 1
ATOM 3236 O O . LEU B 1 87 ? 8.555 48.781 19.734 1 95 87 LEU B O 1
ATOM 3240 N N . GLY B 1 88 ? 6.559 47.719 19.625 1 95.94 88 GLY B N 1
ATOM 3241 C CA . GLY B 1 88 ? 5.805 48.938 19.547 1 95.94 88 GLY B CA 1
ATOM 3242 C C . GLY B 1 88 ? 5.598 49.625 20.891 1 95.94 88 GLY B C 1
ATOM 3243 O O . GLY B 1 88 ? 4.996 50.688 20.969 1 95.94 88 GLY B O 1
ATOM 3244 N N . GLY B 1 89 ? 6.035 49 21.984 1 96.38 89 GLY B N 1
ATOM 3245 C CA . GLY B 1 89 ? 5.996 49.625 23.312 1 96.38 89 GLY B CA 1
ATOM 3246 C C . GLY B 1 89 ? 4.727 49.312 24.078 1 96.38 89 GLY B C 1
ATOM 3247 O O . GLY B 1 89 ? 4.32 50.062 24.969 1 96.38 89 GLY B O 1
ATOM 3248 N N . ALA B 1 90 ? 4.121 48.188 23.719 1 96.88 90 ALA B N 1
ATOM 3249 C CA . ALA B 1 90 ? 2.896 47.812 24.422 1 96.88 90 ALA B CA 1
ATOM 3250 C C . ALA B 1 90 ? 3.154 47.625 25.906 1 96.88 90 ALA B C 1
ATOM 3252 O O . ALA B 1 90 ? 4.215 47.125 26.297 1 96.88 90 ALA B O 1
ATOM 3253 N N . ASP B 1 91 ? 2.191 48 26.719 1 97.94 91 ASP B N 1
ATOM 3254 C CA . ASP B 1 91 ? 2.283 47.688 28.156 1 97.94 91 ASP B CA 1
ATOM 3255 C C . ASP B 1 91 ? 1.949 46.219 28.406 1 97.94 91 ASP B C 1
ATOM 3257 O O . ASP B 1 91 ? 1.641 45.469 27.484 1 97.94 91 ASP B O 1
ATOM 3261 N N . LEU B 1 92 ? 2.09 45.812 29.594 1 97.88 92 LEU B N 1
ATOM 3262 C CA . LEU B 1 92 ? 1.949 44.406 29.984 1 97.88 92 LEU B CA 1
ATOM 3263 C C . LEU B 1 92 ? 0.569 43.875 29.625 1 97.88 92 LEU B C 1
ATOM 3265 O O . LEU B 1 92 ? 0.451 42.781 29.062 1 97.88 92 LEU B O 1
ATOM 3269 N N . GLU B 1 93 ? -0.489 44.625 29.922 1 98 93 GLU B N 1
ATOM 3270 C CA . GLU B 1 93 ? -1.855 44.188 29.656 1 98 93 GLU B CA 1
ATOM 3271 C C . GLU B 1 93 ? -2.121 44.062 28.156 1 98 93 GLU B C 1
ATOM 3273 O O . GLU B 1 93 ? -2.789 43.125 27.719 1 98 93 GLU B O 1
ATOM 3278 N N . THR B 1 94 ? -1.644 45 27.422 1 98.25 94 THR B N 1
ATOM 3279 C CA . THR B 1 94 ? -1.806 44.969 25.969 1 98.25 94 THR B CA 1
ATOM 3280 C C . THR B 1 94 ? -1.062 43.781 25.359 1 98.25 94 THR B C 1
ATOM 3282 O O . THR B 1 94 ? -1.564 43.125 24.438 1 98.25 94 THR B O 1
ATOM 3285 N N . LEU B 1 95 ? 0.147 43.562 25.859 1 98.12 95 LEU B N 1
ATOM 3286 C CA . LEU B 1 95 ? 0.936 42.438 25.375 1 98.12 95 LEU B CA 1
ATOM 3287 C C . LEU B 1 95 ? 0.241 41.094 25.688 1 98.12 95 LEU B C 1
ATOM 3289 O O . LEU B 1 95 ? 0.179 40.219 24.828 1 98.12 95 LEU B O 1
ATOM 3293 N N . ARG B 1 96 ? -0.222 40.969 26.875 1 98.38 96 ARG B N 1
ATOM 3294 C CA . ARG B 1 96 ? -0.962 39.781 27.297 1 98.38 96 ARG B CA 1
ATOM 3295 C C . ARG B 1 96 ? -2.203 39.562 26.438 1 98.38 96 ARG B C 1
ATOM 3297 O O . ARG B 1 96 ? -2.461 38.469 25.953 1 98.38 96 ARG B O 1
ATOM 3304 N N . PHE B 1 97 ? -2.953 40.594 26.234 1 98.38 97 PHE B N 1
ATOM 3305 C CA . PHE B 1 97 ? -4.148 40.562 25.406 1 98.38 97 PHE B CA 1
ATOM 3306 C C . PHE B 1 97 ? -3.811 40.156 23.969 1 98.38 97 PHE B C 1
ATOM 3308 O O . PHE B 1 97 ? -4.531 39.344 23.375 1 98.38 97 PHE B O 1
ATOM 3315 N N . THR B 1 98 ? -2.709 40.688 23.422 1 98.31 98 THR B N 1
ATOM 3316 C CA . THR B 1 98 ? -2.279 40.375 22.062 1 98.31 98 THR B CA 1
ATOM 3317 C C . THR B 1 98 ? -1.974 38.875 21.938 1 98.31 98 THR B C 1
ATOM 3319 O O . THR B 1 98 ? -2.381 38.25 20.969 1 98.31 98 THR B O 1
ATOM 3322 N N . ALA B 1 99 ? -1.272 38.312 22.906 1 98.44 99 ALA B N 1
ATOM 3323 C CA . ALA B 1 99 ? -0.929 36.875 22.891 1 98.44 99 ALA B CA 1
ATOM 3324 C C . ALA B 1 99 ? -2.184 36 22.953 1 98.44 99 ALA B C 1
ATOM 3326 O O . ALA B 1 99 ? -2.354 35.094 22.156 1 98.44 99 ALA B O 1
ATOM 3327 N N . ILE B 1 100 ? -3.074 36.344 23.891 1 98.75 100 ILE B N 1
ATOM 3328 C CA . ILE B 1 100 ? -4.297 35.594 24.109 1 98.75 100 ILE B CA 1
ATOM 3329 C C . ILE B 1 100 ? -5.188 35.688 22.875 1 98.75 100 ILE B C 1
ATOM 3331 O O . ILE B 1 100 ? -5.645 34.656 22.344 1 98.75 100 ILE B O 1
ATOM 3335 N N . ASN B 1 101 ? -5.367 36.844 22.344 1 98.56 101 ASN B N 1
ATOM 3336 C CA . ASN B 1 101 ? -6.277 37.062 21.234 1 98.56 101 ASN B CA 1
ATOM 3337 C C . ASN B 1 101 ? -5.727 36.469 19.938 1 98.56 101 ASN B C 1
ATOM 3339 O O . ASN B 1 101 ? -6.484 35.938 19.109 1 98.56 101 ASN B O 1
ATOM 3343 N N . SER B 1 102 ? -4.422 36.625 19.703 1 97.88 102 SER B N 1
ATOM 3344 C CA . SER B 1 102 ? -3.818 36.031 18.516 1 97.88 102 SER B CA 1
ATOM 3345 C C . SER B 1 102 ? -3.951 34.5 18.531 1 97.88 102 SER B C 1
ATOM 3347 O O . SER B 1 102 ? -4.215 33.875 17.5 1 97.88 102 SER B O 1
ATOM 3349 N N . ALA B 1 103 ? -3.752 33.906 19.688 1 98.62 103 ALA B N 1
ATOM 3350 C CA . ALA B 1 103 ? -3.908 32.469 19.812 1 98.62 103 ALA B CA 1
ATOM 3351 C C . ALA B 1 103 ? -5.352 32.062 19.562 1 98.62 103 ALA B C 1
ATOM 3353 O O . ALA B 1 103 ? -5.605 31.094 18.828 1 98.62 103 ALA B O 1
ATOM 3354 N N . LYS B 1 104 ? -6.312 32.75 20.172 1 98.5 104 LYS B N 1
ATOM 3355 C CA . LYS B 1 104 ? -7.73 32.5 19.953 1 98.5 104 LYS B CA 1
ATOM 3356 C C . LYS B 1 104 ? -8.102 32.625 18.484 1 98.5 104 LYS B C 1
ATOM 3358 O O . LYS B 1 104 ? -8.859 31.812 17.953 1 98.5 104 LYS B O 1
ATOM 3363 N N . GLU B 1 105 ? -7.562 33.688 17.922 1 98 105 GLU B N 1
ATOM 3364 C CA . GLU B 1 105 ? -7.824 33.938 16.516 1 98 105 GLU B CA 1
ATOM 3365 C C . GLU B 1 105 ? -7.305 32.781 15.641 1 98 105 GLU B C 1
ATOM 3367 O O . GLU B 1 105 ? -8 32.344 14.734 1 98 105 GLU B O 1
ATOM 3372 N N . PHE B 1 106 ? -6.117 32.344 15.914 1 97.75 106 PHE B N 1
ATOM 3373 C CA . PHE B 1 106 ? -5.547 31.25 15.156 1 97.75 106 PHE B CA 1
ATOM 3374 C C . PHE B 1 106 ? -6.422 30 15.266 1 97.75 106 PHE B C 1
ATOM 3376 O O . PHE B 1 106 ? -6.734 29.359 14.258 1 97.75 106 PHE B O 1
ATOM 3383 N N . ILE B 1 107 ? -6.762 29.625 16.469 1 98.19 107 ILE B N 1
ATOM 3384 C CA . ILE B 1 107 ? -7.555 28.438 16.734 1 98.19 107 ILE B CA 1
ATOM 3385 C C . ILE B 1 107 ? -8.898 28.531 16.016 1 98.19 107 ILE B C 1
ATOM 3387 O O . ILE B 1 107 ? -9.305 27.609 15.312 1 98.19 107 ILE B O 1
ATOM 3391 N N . TYR B 1 108 ? -9.477 29.703 16.141 1 97.81 108 TYR B N 1
ATOM 3392 C CA . TYR B 1 108 ? -10.758 29.938 15.492 1 97.81 108 TYR B CA 1
ATOM 3393 C C . TYR B 1 108 ? -10.633 29.828 13.977 1 97.81 108 TYR B C 1
ATOM 3395 O O . TYR B 1 108 ? -11.414 29.125 13.328 1 97.81 108 TYR B O 1
ATOM 3403 N N . ASN B 1 109 ? -9.633 30.516 13.422 1 96.94 109 ASN B N 1
ATOM 3404 C CA . ASN B 1 109 ? -9.414 30.516 11.977 1 96.94 109 ASN B CA 1
ATOM 3405 C C . ASN B 1 109 ? -9.102 29.109 11.469 1 96.94 109 ASN B C 1
ATOM 3407 O O . ASN B 1 109 ? -9.516 28.734 10.367 1 96.94 109 ASN B O 1
ATOM 3411 N N . SER B 1 110 ? -8.32 28.375 12.211 1 97.06 110 SER B N 1
ATOM 3412 C CA . SER B 1 110 ? -7.973 27.016 11.852 1 97.06 110 SER B CA 1
ATOM 3413 C C . SER B 1 110 ? -9.219 26.141 11.742 1 97.06 110 SER B C 1
ATOM 3415 O O . SER B 1 110 ? -9.367 25.375 10.789 1 97.06 110 SER B O 1
ATOM 3417 N N . GLU B 1 111 ? -10.141 26.234 12.672 1 96.69 111 GLU B N 1
ATOM 3418 C CA . GLU B 1 111 ? -11.375 25.453 12.664 1 96.69 111 GLU B CA 1
ATOM 3419 C C . GLU B 1 111 ? -12.312 25.922 11.555 1 96.69 111 GLU B C 1
ATOM 3421 O O . GLU B 1 111 ? -12.922 25.094 10.867 1 96.69 111 GLU B O 1
ATOM 3426 N N . LYS B 1 112 ? -12.422 27.203 11.398 1 97.75 112 LYS B N 1
ATOM 3427 C CA . LYS B 1 112 ? -13.273 27.766 10.359 1 97.75 112 LYS B CA 1
ATOM 3428 C C . LYS B 1 112 ? -12.75 27.406 8.969 1 97.75 112 LYS B C 1
ATOM 3430 O O . LYS B 1 112 ? -13.531 27.234 8.031 1 97.75 112 LYS B O 1
ATOM 3435 N N . ALA B 1 113 ? -11.438 27.344 8.906 1 98.19 113 ALA B N 1
ATOM 3436 C CA . ALA B 1 113 ? -10.82 26.969 7.637 1 98.19 113 ALA B CA 1
ATOM 3437 C C . ALA B 1 113 ? -11.305 25.594 7.168 1 98.19 113 ALA B C 1
ATOM 3439 O O . ALA B 1 113 ? -11.57 25.391 5.98 1 98.19 113 ALA B O 1
ATOM 3440 N N . ILE B 1 114 ? -11.445 24.641 8.023 1 98.19 114 ILE B N 1
ATOM 3441 C CA . ILE B 1 114 ? -11.898 23.297 7.703 1 98.19 114 ILE B CA 1
ATOM 3442 C C . ILE B 1 114 ? -13.305 23.359 7.109 1 98.19 114 ILE B C 1
ATOM 3444 O O . ILE B 1 114 ? -13.586 22.703 6.102 1 98.19 114 ILE B O 1
ATOM 3448 N N . GLU B 1 115 ? -14.125 24.172 7.715 1 98.19 115 GLU B N 1
ATOM 3449 C CA . GLU B 1 115 ? -15.492 24.328 7.23 1 98.19 115 GLU B CA 1
ATOM 3450 C C . GLU B 1 115 ? -15.516 24.938 5.832 1 98.19 115 GLU B C 1
ATOM 3452 O O . GLU B 1 115 ? -16.234 24.453 4.953 1 98.19 115 GLU B O 1
ATOM 3457 N N . ARG B 1 116 ? -14.75 25.969 5.707 1 98.56 116 ARG B N 1
ATOM 3458 C CA . ARG B 1 116 ? -14.695 26.656 4.418 1 98.56 116 ARG B CA 1
ATOM 3459 C C . ARG B 1 116 ? -14.156 25.75 3.33 1 98.56 116 ARG B C 1
ATOM 3461 O O . ARG B 1 116 ? -14.672 25.734 2.211 1 98.56 116 ARG B O 1
ATOM 3468 N N . ILE B 1 117 ? -13.156 24.984 3.627 1 98.81 117 ILE B N 1
ATOM 3469 C CA . ILE B 1 117 ? -12.57 24.031 2.699 1 98.81 117 ILE B CA 1
ATOM 3470 C C . ILE B 1 117 ? -13.633 23.016 2.27 1 98.81 117 ILE B C 1
ATOM 3472 O O . ILE B 1 117 ? -13.734 22.672 1.088 1 98.81 117 ILE B O 1
ATOM 3476 N N . GLY B 1 118 ? -14.367 22.531 3.252 1 98.81 118 GLY B N 1
ATOM 3477 C CA . GLY B 1 118 ? -15.453 21.609 2.945 1 98.81 118 GLY B CA 1
ATOM 3478 C C . GLY B 1 118 ? -16.453 22.188 1.958 1 98.81 118 GLY B C 1
ATOM 3479 O O . GLY B 1 118 ? -16.844 21.516 0.997 1 98.81 118 GLY B O 1
ATOM 3480 N N . GLU B 1 119 ? -16.797 23.453 2.221 1 98.62 119 GLU B N 1
ATOM 3481 C CA . GLU B 1 119 ? -17.781 24.125 1.364 1 98.62 119 GLU B CA 1
ATOM 3482 C C . GLU B 1 119 ? -17.234 24.312 -0.05 1 98.62 119 GLU B C 1
ATOM 3484 O O . GLU B 1 119 ? -17.938 24.047 -1.029 1 98.62 119 GLU B O 1
ATOM 3489 N N . ILE B 1 120 ? -16.047 24.734 -0.14 1 98.75 120 ILE B N 1
ATOM 3490 C CA . ILE B 1 120 ? -15.414 24.984 -1.432 1 98.75 120 ILE B CA 1
ATOM 3491 C C . ILE B 1 120 ? -15.203 23.672 -2.174 1 98.75 120 ILE B C 1
ATOM 3493 O O . ILE B 1 120 ? -15.555 23.547 -3.352 1 98.75 120 ILE B O 1
ATOM 3497 N N . GLY B 1 121 ? -14.68 22.656 -1.458 1 98.75 121 GLY B N 1
ATOM 3498 C CA . GLY B 1 121 ? -14.352 21.375 -2.066 1 98.75 121 GLY B CA 1
ATOM 3499 C C . GLY B 1 121 ? -15.578 20.609 -2.512 1 98.75 121 GLY B C 1
ATOM 3500 O O . GLY B 1 121 ? -15.539 19.906 -3.521 1 98.75 121 GLY B O 1
ATOM 3501 N N . ALA B 1 122 ? -16.672 20.719 -1.769 1 98.75 122 ALA B N 1
ATOM 3502 C CA . ALA B 1 122 ? -17.906 20 -2.074 1 98.75 122 ALA B CA 1
ATOM 3503 C C . ALA B 1 122 ? -18.438 20.375 -3.459 1 98.75 122 ALA B C 1
ATOM 3505 O O . ALA B 1 122 ? -19.078 19.547 -4.125 1 98.75 122 ALA B O 1
ATOM 3506 N N . LYS B 1 123 ? -18.141 21.578 -3.873 1 98.31 123 LYS B N 1
ATOM 3507 C CA . LYS B 1 123 ? -18.578 22.031 -5.184 1 98.31 123 LYS B CA 1
ATOM 3508 C C . LYS B 1 123 ? -17.922 21.25 -6.305 1 98.31 123 LYS B C 1
ATOM 3510 O O . LYS B 1 123 ? -18.422 21.203 -7.426 1 98.31 123 LYS B O 1
ATOM 3515 N N . ARG B 1 124 ? -16.812 20.578 -6.016 1 98.12 124 ARG B N 1
ATOM 3516 C CA . ARG B 1 124 ? -16.062 19.844 -7.016 1 98.12 124 ARG B CA 1
ATOM 3517 C C . ARG B 1 124 ? -16.469 18.375 -7.027 1 98.12 124 ARG B C 1
ATOM 3519 O O . ARG B 1 124 ? -15.992 17.594 -7.855 1 98.12 124 ARG B O 1
ATOM 3526 N N . ILE B 1 125 ? -17.312 17.969 -6.086 1 98.69 125 ILE B N 1
ATOM 3527 C CA . ILE B 1 125 ? -17.812 16.609 -6.016 1 98.69 125 ILE B CA 1
ATOM 3528 C C . ILE B 1 125 ? -19.141 16.5 -6.766 1 98.69 125 ILE B C 1
ATOM 3530 O O . ILE B 1 125 ? -20.016 17.359 -6.613 1 98.69 125 ILE B O 1
ATOM 3534 N N . GLU B 1 126 ? -19.281 15.555 -7.566 1 98.5 126 GLU B N 1
ATOM 3535 C CA . GLU B 1 126 ? -20.5 15.344 -8.328 1 98.5 126 GLU B CA 1
ATOM 3536 C C . GLU B 1 126 ? -21.359 14.25 -7.695 1 98.5 126 GLU B C 1
ATOM 3538 O O . GLU B 1 126 ? -20.859 13.406 -6.953 1 98.5 126 GLU B O 1
ATOM 3543 N N . ASP B 1 127 ? -22.609 14.344 -8.031 1 98.69 127 ASP B N 1
ATOM 3544 C CA . ASP B 1 127 ? -23.531 13.297 -7.59 1 98.69 127 ASP B CA 1
ATOM 3545 C C . ASP B 1 127 ? -23.141 11.945 -8.195 1 98.69 127 ASP B C 1
ATOM 3547 O O . ASP B 1 127 ? -22.953 11.836 -9.406 1 98.69 127 ASP B O 1
ATOM 3551 N N . GLY B 1 128 ? -22.969 10.961 -7.371 1 98.69 128 GLY B N 1
ATOM 3552 C CA . GLY B 1 128 ? -22.641 9.625 -7.852 1 98.69 128 GLY B CA 1
ATOM 3553 C C . GLY B 1 128 ? -21.156 9.32 -7.793 1 98.69 128 GLY B C 1
ATOM 3554 O O . GLY B 1 128 ? -20.734 8.211 -8.109 1 98.69 128 GLY B O 1
ATOM 3555 N N . ASP B 1 129 ? -20.375 10.273 -7.352 1 98.81 129 ASP B N 1
ATOM 3556 C CA . ASP B 1 129 ? -18.922 10.094 -7.336 1 98.81 129 ASP B CA 1
ATOM 3557 C C . ASP B 1 129 ? -18.516 8.992 -6.367 1 98.81 129 ASP B C 1
ATOM 3559 O O . ASP B 1 129 ? -19.062 8.883 -5.27 1 98.81 129 ASP B O 1
ATOM 3563 N N . ILE B 1 130 ? -17.609 8.172 -6.781 1 98.94 130 ILE B N 1
ATOM 3564 C CA . ILE B 1 130 ? -16.828 7.32 -5.887 1 98.94 130 ILE B CA 1
ATOM 3565 C C . ILE B 1 130 ? -15.484 7.984 -5.582 1 98.94 130 ILE B C 1
ATOM 3567 O O . ILE B 1 130 ? -14.703 8.266 -6.496 1 98.94 130 ILE B O 1
ATOM 3571 N N . ILE B 1 131 ? -15.305 8.242 -4.316 1 98.94 131 ILE B N 1
ATOM 3572 C CA . ILE B 1 131 ? -14.133 9.008 -3.898 1 98.94 131 ILE B CA 1
ATOM 3573 C C . ILE B 1 131 ? -13.156 8.086 -3.16 1 98.94 131 ILE B C 1
ATOM 3575 O O . ILE B 1 131 ? -13.57 7.266 -2.338 1 98.94 131 ILE B O 1
ATOM 3579 N N . MET B 1 132 ? -11.891 8.117 -3.488 1 98.94 132 MET B N 1
ATOM 3580 C CA . MET B 1 132 ? -10.867 7.434 -2.705 1 98.94 132 MET B CA 1
ATOM 3581 C C . MET B 1 132 ? -10.117 8.414 -1.812 1 98.94 132 MET B C 1
ATOM 3583 O O . MET B 1 132 ? -9.82 9.539 -2.227 1 98.94 132 MET B O 1
ATOM 3587 N N . THR B 1 133 ? -9.883 8.039 -0.582 1 98.94 133 THR B N 1
ATOM 3588 C CA . THR B 1 133 ? -9.141 8.875 0.354 1 98.94 133 THR B CA 1
ATOM 3589 C C . THR B 1 133 ? -8.133 8.047 1.144 1 98.94 133 THR B C 1
ATOM 3591 O O . THR B 1 133 ? -8.125 6.816 1.053 1 98.94 133 THR B O 1
ATOM 3594 N N . HIS B 1 134 ? -7.176 8.727 1.771 1 98.81 134 HIS B N 1
ATOM 3595 C CA . HIS B 1 134 ? -6.066 8.125 2.504 1 98.81 134 HIS B CA 1
ATOM 3596 C C . HIS B 1 134 ? -5.793 8.875 3.801 1 98.81 134 HIS B C 1
ATOM 3598 O O . HIS B 1 134 ? -5.91 10.102 3.85 1 98.81 134 HIS B O 1
ATOM 3604 N N . CYS B 1 135 ? -5.496 8.109 4.82 1 97.38 135 CYS B N 1
ATOM 3605 C CA . CYS B 1 135 ? -5.199 8.648 6.141 1 97.38 135 CYS B CA 1
ATOM 3606 C C . CYS B 1 135 ? -6.426 9.312 6.746 1 97.38 135 CYS B C 1
ATOM 3608 O O . CYS B 1 135 ? -7.559 8.953 6.422 1 97.38 135 CYS B O 1
ATOM 3610 N N . HIS B 1 136 ? -6.254 10.086 7.836 1 97.44 136 HIS B N 1
ATOM 3611 C CA . HIS B 1 136 ? -7.328 10.773 8.539 1 97.44 136 HIS B CA 1
ATOM 3612 C C . HIS B 1 136 ? -7.117 12.289 8.516 1 97.44 136 HIS B C 1
ATOM 3614 O O . HIS B 1 136 ? -6.473 12.844 9.406 1 97.44 136 HIS B O 1
ATOM 3620 N N . SER B 1 137 ? -7.684 12.898 7.512 1 97.5 137 SER B N 1
ATOM 3621 C CA . SER B 1 137 ? -7.617 14.344 7.344 1 97.5 137 SER B CA 1
ATOM 3622 C C . SER B 1 137 ? -8.977 14.992 7.562 1 97.5 137 SER B C 1
ATOM 3624 O O . SER B 1 137 ? -9.914 14.758 6.789 1 97.5 137 SER B O 1
ATOM 3626 N N . LYS B 1 138 ? -9.062 15.867 8.523 1 97.44 138 LYS B N 1
ATOM 3627 C CA . LYS B 1 138 ? -10.312 16.578 8.789 1 97.44 138 LYS B CA 1
ATOM 3628 C C . LYS B 1 138 ? -10.727 17.438 7.605 1 97.44 138 LYS B C 1
ATOM 3630 O O . LYS B 1 138 ? -11.914 17.594 7.328 1 97.44 138 LYS B O 1
ATOM 3635 N N . ALA B 1 139 ? -9.734 18 6.957 1 98.31 139 ALA B N 1
ATOM 3636 C CA . ALA B 1 139 ? -10.016 18.828 5.785 1 98.31 139 ALA B CA 1
ATOM 3637 C C . ALA B 1 139 ? -10.609 17.984 4.656 1 98.31 139 ALA B C 1
ATOM 3639 O O . ALA B 1 139 ? -11.609 18.375 4.047 1 98.31 139 ALA B O 1
ATOM 3640 N N . ALA B 1 140 ? -10.039 16.844 4.34 1 98.75 140 ALA B N 1
ATOM 3641 C CA . ALA B 1 140 ? -10.547 15.945 3.299 1 98.75 140 ALA B CA 1
ATOM 3642 C C . ALA B 1 140 ? -11.945 15.438 3.648 1 98.75 140 ALA B C 1
ATOM 3644 O O . ALA B 1 140 ? -12.836 15.422 2.797 1 98.75 140 ALA B O 1
ATOM 3645 N N . ILE B 1 141 ? -12.125 15.047 4.898 1 98.81 141 ILE B N 1
ATOM 3646 C CA . ILE B 1 141 ? -13.406 14.539 5.363 1 98.81 141 ILE B CA 1
ATOM 3647 C C . ILE B 1 141 ? -14.477 15.617 5.227 1 98.81 141 ILE B C 1
ATOM 3649 O O . ILE B 1 141 ? -15.602 15.336 4.824 1 98.81 141 ILE B O 1
ATOM 3653 N N . SER B 1 142 ? -14.078 16.875 5.574 1 98.81 142 SER B N 1
ATOM 3654 C CA . SER B 1 142 ? -15.031 17.984 5.488 1 98.81 142 SER B CA 1
ATOM 3655 C C . SER B 1 142 ? -15.57 18.141 4.07 1 98.81 142 SER B C 1
ATOM 3657 O O . SER B 1 142 ? -16.75 18.422 3.883 1 98.81 142 SER B O 1
ATOM 3659 N N . VAL B 1 143 ? -14.742 17.922 3.086 1 98.94 143 VAL B N 1
ATOM 3660 C CA . VAL B 1 143 ? -15.141 18.016 1.685 1 98.94 143 VAL B CA 1
ATOM 3661 C C . VAL B 1 143 ? -16.203 16.953 1.388 1 98.94 143 VAL B C 1
ATOM 3663 O O . VAL B 1 143 ? -17.25 17.25 0.833 1 98.94 143 VAL B O 1
ATOM 3666 N N . MET B 1 144 ? -15.945 15.703 1.763 1 98.94 144 MET B N 1
ATOM 3667 C CA . MET B 1 144 ? -16.828 14.57 1.491 1 98.94 144 MET B CA 1
ATOM 3668 C C . MET B 1 144 ? -18.109 14.688 2.307 1 98.94 144 MET B C 1
ATOM 3670 O O . MET B 1 144 ? -19.203 14.445 1.787 1 98.94 144 MET B O 1
ATOM 3674 N N . LYS B 1 145 ? -17.969 15.094 3.561 1 98.88 145 LYS B N 1
ATOM 3675 C CA . LYS B 1 145 ? -19.125 15.273 4.438 1 98.88 145 LYS B CA 1
ATOM 3676 C C . LYS B 1 145 ? -20.062 16.328 3.883 1 98.88 145 LYS B C 1
ATOM 3678 O O . LYS B 1 145 ? -21.281 16.109 3.801 1 98.88 145 LYS B O 1
ATOM 3683 N N . LYS B 1 146 ? -19.5 17.484 3.543 1 98.88 146 LYS B N 1
ATOM 3684 C CA . LYS B 1 146 ? -20.312 18.578 3.043 1 98.88 146 LYS B CA 1
ATOM 3685 C C . LYS B 1 146 ? -21.031 18.188 1.748 1 98.88 146 LYS B C 1
ATOM 3687 O O . LYS B 1 146 ? -22.203 18.516 1.555 1 98.88 146 LYS B O 1
ATOM 3692 N N . ALA B 1 147 ? -20.312 17.484 0.848 1 98.88 147 ALA B N 1
ATOM 3693 C CA . ALA B 1 147 ? -20.938 17.016 -0.385 1 98.88 147 ALA B CA 1
ATOM 3694 C C . ALA B 1 147 ? -22.125 16.109 -0.086 1 98.88 147 ALA B C 1
ATOM 3696 O O . ALA B 1 147 ? -23.188 16.25 -0.694 1 98.88 147 ALA B O 1
ATOM 3697 N N . PHE B 1 148 ? -21.969 15.227 0.83 1 98.88 148 PHE B N 1
ATOM 3698 C CA . PHE B 1 148 ? -23.031 14.312 1.219 1 98.88 148 PHE B CA 1
ATOM 3699 C C . PHE B 1 148 ? -24.203 15.062 1.841 1 98.88 148 PHE B C 1
ATOM 3701 O O . PHE B 1 148 ? -25.359 14.797 1.523 1 98.88 148 PHE B O 1
ATOM 3708 N N . GLU B 1 149 ? -23.922 16.047 2.705 1 98.5 149 GLU B N 1
ATOM 3709 C CA . GLU B 1 149 ? -24.938 16.859 3.355 1 98.5 149 GLU B CA 1
ATOM 3710 C C . GLU B 1 149 ? -25.75 17.641 2.33 1 98.5 149 GLU B C 1
ATOM 3712 O O . GLU B 1 149 ? -26.922 17.938 2.557 1 98.5 149 GLU B O 1
ATOM 3717 N N . GLN B 1 150 ? -25.156 17.922 1.275 1 98.31 150 GLN B N 1
ATOM 3718 C CA . GLN B 1 150 ? -25.797 18.672 0.21 1 98.31 150 GLN B CA 1
ATOM 3719 C C . GLN B 1 150 ? -26.688 17.766 -0.636 1 98.31 150 GLN B C 1
ATOM 3721 O O . GLN B 1 150 ? -27.297 18.219 -1.617 1 98.31 150 GLN B O 1
ATOM 3726 N N . GLY B 1 151 ? -26.688 16.484 -0.34 1 98.38 151 GLY B N 1
ATOM 3727 C CA . GLY B 1 151 ? -27.625 15.57 -0.979 1 98.38 151 GLY B CA 1
ATOM 3728 C C . GLY B 1 151 ? -26.984 14.727 -2.064 1 98.38 151 GLY B C 1
ATOM 3729 O O . GLY B 1 151 ? -27.656 13.953 -2.734 1 98.38 151 GLY B O 1
ATOM 3730 N N . LYS B 1 152 ? -25.688 14.844 -2.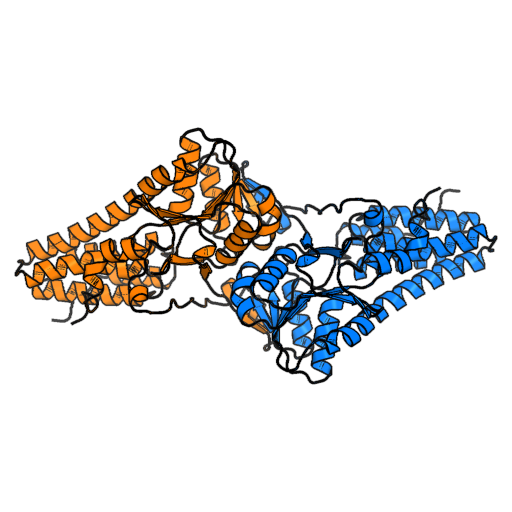223 1 98.44 152 LYS B N 1
ATOM 3731 C CA . LYS B 1 152 ? -25 14.055 -3.244 1 98.44 152 LYS B CA 1
ATOM 3732 C C . LYS B 1 152 ? -24.812 12.609 -2.791 1 98.44 152 LYS B C 1
ATOM 3734 O O . LYS B 1 152 ? -24.453 12.359 -1.64 1 98.44 152 LYS B O 1
ATOM 3739 N N . ASN B 1 153 ? -25.125 11.703 -3.684 1 98.38 153 ASN B N 1
ATOM 3740 C CA . ASN B 1 153 ? -24.922 10.281 -3.42 1 98.38 153 ASN B CA 1
ATOM 3741 C C . ASN B 1 153 ? -23.484 9.852 -3.688 1 98.38 153 ASN B C 1
ATOM 3743 O O . ASN B 1 153 ? -23.172 9.352 -4.77 1 98.38 153 ASN B O 1
ATOM 3747 N N . ILE B 1 154 ? -22.688 9.914 -2.689 1 98.81 154 ILE B N 1
ATOM 3748 C CA . ILE B 1 154 ? -21.297 9.562 -2.889 1 98.81 154 ILE B CA 1
ATOM 3749 C C . ILE B 1 154 ? -20.969 8.289 -2.113 1 98.81 154 ILE B C 1
ATOM 3751 O O . ILE B 1 154 ? -21.688 7.914 -1.192 1 98.81 154 ILE B O 1
ATOM 3755 N N . LYS B 1 155 ? -19.984 7.555 -2.518 1 98.81 155 LYS B N 1
ATOM 3756 C CA . LYS B 1 155 ? -19.312 6.445 -1.842 1 98.81 155 LYS B CA 1
ATOM 3757 C C . LYS B 1 155 ? -17.812 6.719 -1.684 1 98.81 155 LYS B C 1
ATOM 3759 O O . LYS B 1 155 ? -17.203 7.355 -2.543 1 98.81 155 LYS B O 1
ATOM 3764 N N . VAL B 1 156 ? -17.266 6.273 -0.561 1 99 156 VAL B N 1
ATOM 3765 C CA . VAL B 1 156 ? -15.859 6.594 -0.324 1 99 156 VAL B CA 1
ATOM 3766 C C . VAL B 1 156 ? -15.062 5.305 -0.12 1 99 156 VAL B C 1
ATOM 3768 O O . VAL B 1 156 ? -15.445 4.453 0.686 1 99 156 VAL B O 1
ATOM 3771 N N . ILE B 1 157 ? -14.039 5.117 -0.894 1 98.94 157 ILE B N 1
ATOM 3772 C CA . ILE B 1 157 ? -13.039 4.078 -0.688 1 98.94 157 ILE B CA 1
ATOM 3773 C C . ILE B 1 157 ? -11.953 4.586 0.258 1 98.94 157 ILE B C 1
ATOM 3775 O O . ILE B 1 157 ? -11.273 5.574 -0.037 1 98.94 157 ILE B O 1
ATOM 3779 N N . VAL B 1 158 ? -11.812 3.912 1.372 1 98.94 158 VAL B N 1
ATOM 3780 C CA . VAL B 1 158 ? -10.828 4.297 2.383 1 98.94 158 VAL B CA 1
ATOM 3781 C C . VAL B 1 158 ? -9.727 3.24 2.463 1 98.94 158 VAL B C 1
ATOM 3783 O O . VAL B 1 158 ? -10.008 2.062 2.697 1 98.94 158 VAL B O 1
ATOM 3786 N N . THR B 1 159 ? -8.492 3.643 2.23 1 98.81 159 THR B N 1
ATOM 3787 C CA . THR B 1 159 ? -7.363 2.738 2.414 1 98.81 159 THR B CA 1
ATOM 3788 C C . THR B 1 159 ? -7.004 2.613 3.891 1 98.81 159 THR B C 1
ATOM 3790 O O . THR B 1 159 ? -7.223 3.543 4.668 1 98.81 159 THR B O 1
ATOM 3793 N N . GLU B 1 160 ? -6.461 1.614 4.285 1 98.38 160 GLU B N 1
ATOM 3794 C CA . GLU B 1 160 ? -6.285 1.28 5.695 1 98.38 160 GLU B CA 1
ATOM 3795 C C . GLU B 1 160 ? -5.215 2.158 6.34 1 98.38 160 GLU B C 1
ATOM 3797 O O . GLU B 1 160 ? -5.277 2.447 7.535 1 98.38 160 GLU B O 1
ATOM 3802 N N . THR B 1 161 ? -4.18 2.557 5.566 1 97.94 161 THR B N 1
ATOM 3803 C CA . THR B 1 161 ? -3.125 3.465 6.004 1 97.94 161 THR B CA 1
ATOM 3804 C C . THR B 1 161 ? -2.225 2.793 7.035 1 97.94 161 THR B C 1
ATOM 3806 O O . THR B 1 161 ? -2.084 3.283 8.156 1 97.94 161 THR B O 1
ATOM 3809 N N . ARG B 1 162 ? -1.612 1.765 6.566 1 97.69 162 ARG B N 1
ATOM 3810 C CA . ARG B 1 162 ? -0.559 1.158 7.375 1 97.69 162 ARG B CA 1
ATOM 3811 C C . ARG B 1 162 ? 0.604 2.125 7.574 1 97.69 162 ARG B C 1
ATOM 3813 O O . ARG B 1 162 ? 0.875 2.963 6.711 1 97.69 162 ARG B O 1
ATOM 3820 N N . PRO B 1 163 ? 1.192 2.098 8.867 1 96.31 163 PRO B N 1
ATOM 3821 C CA . PRO B 1 163 ? 1.073 1.06 9.898 1 96.31 163 PRO B CA 1
ATOM 3822 C C . PRO B 1 163 ? 0.16 1.471 11.047 1 96.31 163 PRO B C 1
ATOM 3824 O O . PRO B 1 163 ? -0.167 0.646 11.906 1 96.31 163 PRO B O 1
ATOM 3827 N N . LYS B 1 164 ? -0.317 2.756 11.07 1 93.56 164 LYS B N 1
ATOM 3828 C CA . LYS B 1 164 ? -1.041 3.252 12.234 1 93.56 164 LYS B CA 1
ATOM 3829 C C . LYS B 1 164 ? -2.545 3.057 12.07 1 93.56 164 LYS B C 1
ATOM 3831 O O . LYS B 1 164 ? -3.314 3.309 13 1 93.56 164 LYS B O 1
ATOM 3836 N N . TRP B 1 165 ? -3.025 2.678 10.898 1 96.62 165 TRP B N 1
ATOM 3837 C CA . TRP B 1 165 ? -4.414 2.305 10.656 1 96.62 165 TRP B CA 1
ATOM 3838 C C . TRP B 1 165 ? -5.336 3.512 10.789 1 96.62 165 TRP B C 1
ATOM 3840 O O . TRP B 1 165 ? -6.434 3.404 11.344 1 96.62 165 TRP B O 1
ATOM 3850 N N . GLN B 1 166 ? -4.852 4.652 10.391 1 96.44 166 GLN B N 1
ATOM 3851 C CA . GLN B 1 166 ? -5.684 5.852 10.477 1 96.44 166 GLN B CA 1
ATOM 3852 C C . GLN B 1 166 ? -6.914 5.73 9.586 1 96.44 166 GLN B C 1
ATOM 3854 O O . GLN B 1 166 ? -7.91 6.43 9.797 1 96.44 166 GLN B O 1
ATOM 3859 N N . GLY B 1 167 ? -6.832 4.855 8.594 1 98.19 167 GLY B N 1
ATOM 3860 C CA . GLY B 1 167 ? -7.984 4.602 7.742 1 98.19 167 GLY B CA 1
ATOM 3861 C C . GLY B 1 167 ? -9.188 4.078 8.508 1 98.19 167 GLY B C 1
ATOM 3862 O O . GLY B 1 167 ? -10.328 4.316 8.109 1 98.19 167 GLY B O 1
ATOM 3863 N N . LYS B 1 168 ? -8.977 3.377 9.602 1 98.25 168 LYS B N 1
ATOM 3864 C CA . LYS B 1 168 ? -10.078 2.887 10.422 1 98.25 168 LYS B CA 1
ATOM 3865 C C . LYS B 1 168 ? -10.883 4.043 11.016 1 98.25 168 LYS B C 1
ATOM 3867 O O . LYS B 1 168 ? -12.117 4.012 11.023 1 98.25 168 LYS B O 1
ATOM 3872 N N . ILE B 1 169 ? -10.156 5.043 11.438 1 97.44 169 ILE B N 1
ATOM 3873 C CA . ILE B 1 169 ? -10.781 6.219 12.023 1 97.44 169 ILE B CA 1
ATOM 3874 C C . ILE B 1 169 ? -11.578 6.965 10.961 1 97.44 169 ILE B C 1
ATOM 3876 O O . ILE B 1 169 ? -12.742 7.328 11.18 1 97.44 169 ILE B O 1
ATOM 3880 N N . THR B 1 170 ? -10.969 7.125 9.812 1 98.56 170 THR B N 1
ATOM 3881 C CA . THR B 1 170 ? -11.602 7.82 8.695 1 98.56 170 THR B CA 1
ATOM 3882 C C . THR B 1 170 ? -12.875 7.094 8.258 1 98.56 170 THR B C 1
ATOM 3884 O O . THR B 1 170 ? -13.922 7.719 8.07 1 98.56 170 THR B O 1
ATOM 3887 N N . ALA B 1 171 ? -12.758 5.773 8.117 1 98.88 171 ALA B N 1
ATOM 3888 C CA . ALA B 1 171 ? -13.898 4.969 7.688 1 98.88 171 ALA B CA 1
ATOM 3889 C C . ALA B 1 171 ? -15.07 5.113 8.656 1 98.88 171 ALA B C 1
ATOM 3891 O O . ALA B 1 171 ? -16.203 5.355 8.234 1 98.88 171 ALA B O 1
ATOM 3892 N N . LYS B 1 172 ? -14.812 5.027 9.914 1 98.69 172 LYS B N 1
ATOM 3893 C CA . LYS B 1 172 ? -15.859 5.102 10.93 1 98.69 172 LYS B CA 1
ATOM 3894 C C . LYS B 1 172 ? -16.484 6.496 10.984 1 98.69 172 LYS B C 1
ATOM 3896 O O . LYS B 1 172 ? -17.688 6.637 11.133 1 98.69 172 LYS B O 1
ATOM 3901 N N . GLU B 1 173 ? -15.617 7.457 10.883 1 98.56 173 GLU B N 1
ATOM 3902 C CA . GLU B 1 173 ? -16.125 8.82 10.906 1 98.56 173 GLU B CA 1
ATOM 3903 C C . GLU B 1 173 ? -17.031 9.094 9.711 1 98.56 173 GLU B C 1
ATOM 3905 O O . GLU B 1 173 ? -18.141 9.609 9.867 1 98.56 173 GLU B O 1
ATOM 3910 N N . LEU B 1 174 ? -16.594 8.773 8.539 1 98.88 174 LEU B N 1
ATOM 3911 C CA . LEU B 1 174 ? -17.406 8.969 7.34 1 98.88 174 LEU B CA 1
ATOM 3912 C C . LEU B 1 174 ? -18.719 8.203 7.445 1 98.88 174 LEU B C 1
ATOM 3914 O O . LEU B 1 174 ? -19.781 8.734 7.133 1 98.88 174 LEU B O 1
ATOM 3918 N N . ALA B 1 175 ? -18.609 6.984 7.914 1 98.88 175 ALA B N 1
ATOM 3919 C CA . ALA B 1 175 ? -19.797 6.145 8.055 1 98.88 175 ALA B CA 1
ATOM 3920 C C . ALA B 1 175 ? -20.781 6.762 9.039 1 98.88 175 ALA B C 1
ATOM 3922 O O . ALA B 1 175 ? -22 6.625 8.867 1 98.88 175 ALA B O 1
ATOM 3923 N N . SER B 1 176 ? -20.281 7.402 10.031 1 98.62 176 SER B N 1
ATOM 3924 C CA . SER B 1 176 ? -21.141 8.008 11.047 1 98.62 176 SER B CA 1
ATOM 3925 C C . SER B 1 176 ? -22 9.117 10.445 1 98.62 176 SER B C 1
ATOM 3927 O O . SER B 1 176 ? -23.047 9.461 11 1 98.62 176 SER B O 1
ATOM 3929 N N . TYR B 1 177 ? -21.625 9.688 9.344 1 98.5 177 TYR B N 1
ATOM 3930 C CA . TYR B 1 177 ? -22.422 10.719 8.672 1 98.5 177 TYR B CA 1
ATOM 3931 C C . TYR B 1 177 ? -23.438 10.094 7.73 1 98.5 177 TYR B C 1
ATOM 3933 O O . TYR B 1 177 ? -24.25 10.797 7.125 1 98.5 177 TYR B O 1
ATOM 3941 N N . GLY B 1 178 ? -23.328 8.773 7.609 1 98.56 178 GLY B N 1
ATOM 3942 C CA . GLY B 1 178 ? -24.25 8.07 6.719 1 98.56 178 GLY B CA 1
ATOM 3943 C C . GLY B 1 178 ? -23.641 7.758 5.363 1 98.56 178 GLY B C 1
ATOM 3944 O O . GLY B 1 178 ? -24.281 7.16 4.508 1 98.56 178 GLY B O 1
ATOM 3945 N N . ILE B 1 179 ? -22.375 8.055 5.125 1 98.88 179 ILE B N 1
ATOM 3946 C CA . ILE B 1 179 ? -21.703 7.852 3.844 1 98.88 179 ILE B CA 1
ATOM 3947 C C . ILE B 1 179 ? -21.312 6.383 3.689 1 98.88 179 ILE B C 1
ATOM 3949 O O . ILE B 1 179 ? -20.703 5.801 4.586 1 98.88 179 ILE B O 1
ATOM 3953 N N . PRO B 1 180 ? -21.703 5.711 2.605 1 98.94 180 PRO B N 1
ATOM 3954 C CA . PRO B 1 180 ? -21.203 4.355 2.355 1 98.94 180 PRO B CA 1
ATOM 3955 C C . PRO B 1 180 ? -19.688 4.316 2.178 1 98.94 180 PRO B C 1
ATOM 3957 O O . PRO B 1 180 ? -19.125 5.148 1.462 1 98.94 180 PRO B O 1
ATOM 3960 N N . VAL B 1 181 ? -19.078 3.363 2.809 1 98.94 181 VAL B N 1
ATOM 3961 C CA . VAL B 1 181 ? -17.625 3.303 2.811 1 98.94 181 VAL B CA 1
ATOM 3962 C C . VAL B 1 181 ? -17.156 1.921 2.357 1 98.94 181 VAL B C 1
ATOM 3964 O O . VAL B 1 181 ? -17.734 0.905 2.754 1 98.94 181 VAL B O 1
ATOM 3967 N N . ILE B 1 182 ? -16.234 1.86 1.463 1 98.94 182 ILE B N 1
ATOM 3968 C CA . ILE B 1 182 ? -15.469 0.665 1.116 1 98.94 182 ILE B CA 1
ATOM 3969 C C . ILE B 1 182 ? -14.07 0.746 1.73 1 98.94 182 ILE B C 1
ATOM 3971 O O . ILE B 1 182 ? -13.328 1.7 1.481 1 98.94 182 ILE B O 1
ATOM 3975 N N . TYR B 1 183 ? -13.758 -0.187 2.586 1 98.88 183 TYR B N 1
ATOM 3976 C CA . TYR B 1 183 ? -12.469 -0.243 3.268 1 98.88 183 TYR B CA 1
ATOM 3977 C C . TYR B 1 183 ? -11.547 -1.263 2.609 1 98.88 183 TYR B C 1
ATOM 3979 O O . TYR B 1 183 ? -11.938 -2.414 2.4 1 98.88 183 TYR B O 1
ATOM 3987 N N . ILE B 1 184 ? -10.297 -0.835 2.252 1 98.88 184 ILE B N 1
ATOM 3988 C CA . ILE B 1 184 ? -9.383 -1.719 1.537 1 98.88 184 ILE B CA 1
ATOM 3989 C C . ILE B 1 184 ? -7.977 -1.589 2.121 1 98.88 184 ILE B C 1
ATOM 3991 O O . ILE B 1 184 ? -7.668 -0.606 2.801 1 98.88 184 ILE B O 1
ATOM 3995 N N . VAL B 1 185 ? -7.117 -2.594 1.892 1 98.75 185 VAL B N 1
ATOM 3996 C CA . VAL B 1 185 ? -5.695 -2.467 2.201 1 98.75 185 VAL B CA 1
ATOM 3997 C C . VAL B 1 185 ? -5.047 -1.461 1.253 1 98.75 185 VAL B C 1
ATOM 3999 O O . VAL B 1 185 ? -5.562 -1.209 0.16 1 98.75 185 VAL B O 1
ATOM 4002 N N . ASP B 1 186 ? -3.912 -0.877 1.616 1 98.69 186 ASP B N 1
ATOM 4003 C CA . ASP B 1 186 ? -3.262 0.171 0.836 1 98.69 186 ASP B CA 1
ATOM 4004 C C . ASP B 1 186 ? -2.881 -0.336 -0.553 1 98.69 186 ASP B C 1
ATOM 4006 O O . ASP B 1 186 ? -3.012 0.389 -1.541 1 98.69 186 ASP B O 1
ATOM 4010 N N . SER B 1 187 ? -2.471 -1.582 -0.636 1 98.38 187 SER B N 1
ATOM 4011 C CA . SER B 1 187 ? -1.954 -2.148 -1.878 1 98.38 187 SER B CA 1
ATOM 4012 C C . SER B 1 187 ? -3.072 -2.377 -2.889 1 98.38 187 SER B C 1
ATOM 4014 O O . SER B 1 187 ? -2.811 -2.623 -4.066 1 98.38 187 SER B O 1
ATOM 4016 N N . ALA B 1 188 ? -4.32 -2.23 -2.502 1 98.56 188 ALA B N 1
ATOM 4017 C CA . ALA B 1 188 ? -5.449 -2.449 -3.398 1 98.56 188 ALA B CA 1
ATOM 4018 C C . ALA B 1 188 ? -5.879 -1.147 -4.07 1 98.56 188 ALA B C 1
ATOM 4020 O O . ALA B 1 188 ? -6.801 -1.138 -4.891 1 98.56 188 ALA B O 1
ATOM 4021 N N . ALA B 1 189 ? -5.211 -0.091 -3.729 1 98.62 189 ALA B N 1
ATOM 4022 C CA . ALA B 1 189 ? -5.621 1.226 -4.211 1 98.62 189 ALA B CA 1
ATOM 4023 C C . ALA B 1 189 ? -5.68 1.259 -5.734 1 98.62 189 ALA B C 1
ATOM 4025 O O . ALA B 1 189 ? -6.656 1.737 -6.316 1 98.62 189 ALA B O 1
ATOM 4026 N N . ARG B 1 190 ? -4.668 0.73 -6.406 1 98.25 190 ARG B N 1
ATOM 4027 C CA . ARG B 1 190 ? -4.66 0.784 -7.863 1 98.25 190 ARG B CA 1
ATOM 4028 C C . ARG B 1 190 ? -5.793 -0.054 -8.453 1 98.25 190 ARG B C 1
ATOM 4030 O O . ARG B 1 190 ? -6.414 0.338 -9.438 1 98.25 190 ARG B O 1
ATOM 4037 N N . HIS B 1 191 ? -5.988 -1.218 -7.848 1 97.69 191 HIS B N 1
ATOM 4038 C CA . HIS B 1 191 ? -7.035 -2.119 -8.32 1 97.69 191 HIS B CA 1
ATOM 4039 C C . HIS B 1 191 ? -8.383 -1.412 -8.375 1 97.69 191 HIS B C 1
ATOM 4041 O O . HIS B 1 191 ? -9.141 -1.588 -9.328 1 97.69 191 HIS B O 1
ATOM 4047 N N . TYR B 1 192 ? -8.664 -0.561 -7.441 1 98.38 192 TYR B N 1
ATOM 4048 C CA . TYR B 1 192 ? -9.984 0.054 -7.34 1 98.38 192 TYR B CA 1
ATOM 4049 C C . TYR B 1 192 ? -9.977 1.461 -7.926 1 98.38 192 TYR B C 1
ATOM 4051 O O . TYR B 1 192 ? -11 2.148 -7.918 1 98.38 192 TYR B O 1
ATOM 4059 N N . MET B 1 193 ? -8.859 1.872 -8.461 1 98.75 193 MET B N 1
ATOM 4060 C CA . MET B 1 193 ? -8.805 3.188 -9.094 1 98.75 193 MET B CA 1
ATOM 4061 C C . MET B 1 193 ? -9.688 3.234 -10.336 1 98.75 193 MET B C 1
ATOM 4063 O O . MET B 1 193 ? -10.234 4.289 -10.68 1 98.75 193 MET B O 1
ATOM 4067 N N . LYS B 1 194 ? -9.906 2.111 -10.922 1 97.12 194 LYS B N 1
ATOM 4068 C CA . LYS B 1 194 ? -10.695 2.033 -12.148 1 97.12 194 LYS B CA 1
ATOM 4069 C C . LYS B 1 194 ? -12.133 2.471 -11.906 1 97.12 194 LYS B C 1
ATOM 4071 O O . LYS B 1 194 ? -12.812 2.928 -12.828 1 97.12 194 LYS B O 1
ATOM 4076 N N . MET B 1 195 ? -12.609 2.354 -10.688 1 98.31 195 MET B N 1
ATOM 4077 C CA . MET B 1 195 ? -13.984 2.75 -10.406 1 98.31 195 MET B CA 1
ATOM 4078 C C . MET B 1 195 ? -14.023 4.078 -9.656 1 98.31 195 MET B C 1
ATOM 4080 O O . MET B 1 195 ? -15.094 4.523 -9.234 1 98.31 195 MET B O 1
ATOM 4084 N N . THR B 1 196 ? -12.914 4.648 -9.359 1 98.81 196 THR B N 1
ATOM 4085 C CA . THR B 1 196 ? -12.805 5.891 -8.602 1 98.81 196 THR B CA 1
ATOM 4086 C C . THR B 1 196 ? -13.016 7.098 -9.508 1 98.81 196 THR B C 1
ATOM 4088 O O . THR B 1 196 ? -12.438 7.168 -10.594 1 98.81 196 THR B O 1
ATOM 4091 N N . ASP B 1 197 ? -13.781 8.062 -9.055 1 98.81 197 ASP B N 1
ATOM 4092 C CA . ASP B 1 197 ? -14.023 9.266 -9.836 1 98.81 197 ASP B CA 1
ATOM 4093 C C . ASP B 1 197 ? -13.109 10.406 -9.391 1 98.81 197 ASP B C 1
ATOM 4095 O O . ASP B 1 197 ? -12.711 11.242 -10.203 1 98.81 197 ASP B O 1
ATOM 4099 N N . LYS B 1 198 ? -12.859 10.453 -8.07 1 98.75 198 LYS B N 1
ATOM 4100 C CA . LYS B 1 198 ? -12.016 11.492 -7.488 1 98.75 198 LYS B CA 1
ATOM 4101 C C . LYS B 1 198 ? -11.188 10.945 -6.336 1 98.75 198 LYS B C 1
ATOM 4103 O O . LYS B 1 198 ? -11.578 9.977 -5.684 1 98.75 198 LYS B O 1
ATOM 4108 N N . VAL B 1 199 ? -10.086 11.523 -6.191 1 98.94 199 VAL B N 1
ATOM 4109 C CA . VAL B 1 199 ? -9.266 11.297 -5.004 1 98.94 199 VAL B CA 1
ATOM 4110 C C . VAL B 1 199 ? -9.219 12.562 -4.156 1 98.94 199 VAL B C 1
ATOM 4112 O O . VAL B 1 199 ? -8.945 13.648 -4.668 1 98.94 199 VAL B O 1
ATOM 4115 N N . VAL B 1 200 ? -9.602 12.484 -2.887 1 98.94 200 VAL B N 1
ATOM 4116 C CA . VAL B 1 200 ? -9.547 13.602 -1.948 1 98.94 200 VAL B CA 1
ATOM 4117 C C . VAL B 1 200 ? -8.68 13.219 -0.749 1 98.94 200 VAL B C 1
ATOM 4119 O O . VAL B 1 200 ? -9 12.281 -0.013 1 98.94 200 VAL B O 1
ATOM 4122 N N . MET B 1 201 ? -7.609 13.883 -0.561 1 98.88 201 MET B N 1
ATOM 4123 C CA . MET B 1 201 ? -6.691 13.617 0.543 1 98.88 201 MET B CA 1
ATOM 4124 C C . MET B 1 201 ? -6.262 14.922 1.219 1 98.88 201 MET B C 1
ATOM 4126 O O . MET B 1 201 ? -6.551 16 0.72 1 98.88 201 MET B O 1
ATOM 4130 N N . GLY B 1 202 ? -5.695 14.805 2.359 1 98.31 202 GLY B N 1
ATOM 4131 C CA . GLY B 1 202 ? -5.164 15.953 3.08 1 98.31 202 GLY B CA 1
ATOM 4132 C C . GLY B 1 202 ? -3.684 16.172 2.83 1 98.31 202 GLY B C 1
ATOM 4133 O O . GLY B 1 202 ? -3.119 15.633 1.877 1 98.31 202 GLY B O 1
ATOM 4134 N N . ALA B 1 203 ? -3.129 17.031 3.652 1 97.5 203 ALA B N 1
ATOM 4135 C CA . ALA B 1 203 ? -1.702 17.344 3.607 1 97.5 203 ALA B CA 1
ATOM 4136 C C . ALA B 1 203 ? -1.152 17.609 5.008 1 97.5 203 ALA B C 1
ATOM 4138 O O . ALA B 1 203 ? -1.838 18.188 5.852 1 97.5 203 ALA B O 1
ATOM 4139 N N . ASP B 1 204 ? 0.038 17.141 5.188 1 95.44 204 ASP B N 1
ATOM 4140 C CA . ASP B 1 204 ? 0.778 17.531 6.387 1 95.44 204 ASP B CA 1
ATOM 4141 C C . ASP B 1 204 ? 1.584 18.797 6.145 1 95.44 204 ASP B C 1
ATOM 4143 O O . ASP B 1 204 ? 1.773 19.609 7.059 1 95.44 204 ASP B O 1
ATOM 4147 N N . SER B 1 205 ? 2.051 18.906 4.934 1 95.12 205 SER B N 1
ATOM 4148 C CA . SER B 1 205 ? 2.762 20.109 4.512 1 95.12 205 SER B CA 1
ATOM 4149 C C . SER B 1 205 ? 2.68 20.297 3 1 95.12 205 SER B C 1
ATOM 4151 O O . SER B 1 205 ? 2.525 19.328 2.256 1 95.12 205 SER B O 1
ATOM 4153 N N . ILE B 1 206 ? 2.727 21.516 2.588 1 97.06 206 ILE B N 1
ATOM 4154 C CA . ILE B 1 206 ? 2.764 21.859 1.172 1 97.06 206 ILE B CA 1
ATOM 4155 C C . ILE B 1 206 ? 3.961 22.766 0.893 1 97.06 206 ILE B C 1
ATOM 4157 O O . ILE B 1 206 ? 4.141 23.781 1.557 1 97.06 206 ILE B O 1
ATOM 4161 N N . THR B 1 207 ? 4.77 22.406 -0.074 1 96.31 207 THR B N 1
ATOM 4162 C CA . THR B 1 207 ? 6.004 23.125 -0.364 1 96.31 207 THR B CA 1
ATOM 4163 C C . THR B 1 207 ? 5.75 24.25 -1.367 1 96.31 207 THR B C 1
ATOM 4165 O O . THR B 1 207 ? 4.672 24.312 -1.967 1 96.31 207 THR B O 1
ATOM 4168 N N . ALA B 1 208 ? 6.762 25.062 -1.588 1 94.88 208 ALA B N 1
ATOM 4169 C CA . ALA B 1 208 ? 6.656 26.234 -2.453 1 94.88 208 ALA B CA 1
ATOM 4170 C C . ALA B 1 208 ? 6.418 25.828 -3.904 1 94.88 208 ALA B C 1
ATOM 4172 O O . ALA B 1 208 ? 5.727 26.516 -4.648 1 94.88 208 ALA B O 1
ATOM 4173 N N . ASN B 1 209 ? 6.914 24.688 -4.293 1 95.31 209 ASN B N 1
ATOM 4174 C CA . ASN B 1 209 ? 6.766 24.25 -5.676 1 95.31 209 ASN B CA 1
ATOM 4175 C C . ASN B 1 209 ? 5.473 23.469 -5.879 1 95.31 209 ASN B C 1
ATOM 4177 O O . ASN B 1 209 ? 5.23 22.922 -6.957 1 95.31 209 ASN B O 1
ATOM 4181 N N . GLY B 1 210 ? 4.734 23.312 -4.805 1 97.56 210 GLY B N 1
ATOM 4182 C CA . GLY B 1 210 ? 3.424 22.688 -4.941 1 97.56 210 GLY B CA 1
ATOM 4183 C C . GLY B 1 210 ? 3.406 21.234 -4.555 1 97.56 210 GLY B C 1
ATOM 4184 O O . GLY B 1 210 ? 2.357 20.578 -4.602 1 97.56 210 GLY B O 1
ATOM 4185 N N . ALA B 1 211 ? 4.559 20.688 -4.148 1 97.75 211 ALA B N 1
ATOM 4186 C CA . ALA B 1 211 ? 4.59 19.312 -3.676 1 97.75 211 ALA B CA 1
ATOM 4187 C C . ALA B 1 211 ? 3.852 19.156 -2.348 1 97.75 211 ALA B C 1
ATOM 4189 O O . ALA B 1 211 ? 3.818 20.094 -1.546 1 97.75 211 ALA B O 1
ATOM 4190 N N . VAL B 1 212 ? 3.301 18.031 -2.166 1 98.06 212 VAL B N 1
ATOM 4191 C CA . VAL B 1 212 ? 2.512 17.766 -0.966 1 98.06 212 VAL B CA 1
ATOM 4192 C C . VAL B 1 212 ? 3.145 16.641 -0.16 1 98.06 212 VAL B C 1
ATOM 4194 O O . VAL B 1 212 ? 3.395 15.555 -0.692 1 98.06 212 VAL B O 1
ATOM 4197 N N . ILE B 1 213 ? 3.486 16.891 1.058 1 96.88 213 ILE B N 1
ATOM 4198 C CA . ILE B 1 213 ? 3.91 15.875 2.012 1 96.88 213 ILE B CA 1
ATOM 4199 C C . ILE B 1 213 ? 2.707 15.391 2.814 1 96.88 213 ILE B C 1
ATOM 4201 O O . ILE B 1 213 ? 1.99 16.188 3.42 1 96.88 213 ILE B O 1
ATOM 4205 N N . ASN B 1 214 ? 2.479 14.188 2.807 1 97.38 214 ASN B N 1
ATOM 4206 C CA . ASN B 1 214 ? 1.389 13.539 3.535 1 97.38 214 ASN B CA 1
ATOM 4207 C C . ASN B 1 214 ? 1.728 12.094 3.889 1 97.38 214 ASN B C 1
ATOM 4209 O O . ASN B 1 214 ? 2.832 11.625 3.609 1 97.38 214 ASN B O 1
ATOM 4213 N N . LYS B 1 215 ? 0.823 11.492 4.621 1 97.25 215 LYS B N 1
ATOM 4214 C CA . LYS B 1 215 ? 1.035 10.133 5.113 1 97.25 215 LYS B CA 1
ATOM 4215 C C . LYS B 1 215 ? 1.571 9.227 4.008 1 97.25 215 LYS B C 1
ATOM 4217 O O . LYS B 1 215 ? 1.148 9.336 2.854 1 97.25 215 LYS B O 1
ATOM 4222 N N . ILE B 1 216 ? 2.531 8.359 4.395 1 98.12 216 ILE B N 1
ATOM 4223 C CA . ILE B 1 216 ? 3.121 7.395 3.469 1 98.12 216 ILE B CA 1
ATOM 4224 C C . ILE B 1 216 ? 2.016 6.656 2.717 1 98.12 216 ILE B C 1
ATOM 4226 O O . ILE B 1 216 ? 1.052 6.184 3.322 1 98.12 216 ILE B O 1
ATOM 4230 N N . GLY B 1 217 ? 2.092 6.562 1.393 1 98.5 217 GLY B N 1
ATOM 4231 C CA . GLY B 1 217 ? 1.072 5.977 0.538 1 98.5 217 GLY B CA 1
ATOM 4232 C C . GLY B 1 217 ? 0.339 7.004 -0.306 1 98.5 217 GLY B C 1
ATOM 4233 O O . GLY B 1 217 ? -0.287 6.656 -1.31 1 98.5 217 GLY B O 1
ATOM 4234 N N . THR B 1 218 ? 0.384 8.266 0.044 1 98.75 218 THR B N 1
ATOM 4235 C CA . THR B 1 218 ? -0.308 9.336 -0.668 1 98.75 218 THR B CA 1
ATOM 4236 C C . THR B 1 218 ? 0.235 9.477 -2.088 1 98.75 218 THR B C 1
ATOM 4238 O O . THR B 1 218 ? -0.535 9.547 -3.047 1 98.75 218 THR B O 1
ATOM 4241 N N . SER B 1 219 ? 1.553 9.516 -2.195 1 98.5 219 SER B N 1
ATOM 4242 C CA . SER B 1 219 ? 2.17 9.695 -3.504 1 98.5 219 SER B CA 1
ATOM 4243 C C . SER B 1 219 ? 1.86 8.523 -4.43 1 98.5 219 SER B C 1
ATOM 4245 O O . SER B 1 219 ? 1.709 8.703 -5.641 1 98.5 219 SER B O 1
ATOM 4247 N N . LEU B 1 220 ? 1.798 7.375 -3.809 1 98.38 220 LEU B N 1
ATOM 4248 C CA . LEU B 1 220 ? 1.47 6.164 -4.555 1 98.38 220 LEU B CA 1
ATOM 4249 C C . LEU B 1 220 ? 0.052 6.238 -5.113 1 98.38 220 LEU B C 1
ATOM 4251 O O . LEU B 1 220 ? -0.176 5.914 -6.281 1 98.38 220 LEU B O 1
ATOM 4255 N N . ILE B 1 221 ? -0.909 6.629 -4.336 1 98.75 221 ILE B N 1
ATOM 4256 C CA . ILE B 1 221 ? -2.305 6.762 -4.742 1 98.75 221 ILE B CA 1
ATOM 4257 C C . ILE B 1 221 ? -2.432 7.848 -5.809 1 98.75 221 ILE B C 1
ATOM 4259 O O . ILE B 1 221 ? -3.135 7.664 -6.809 1 98.75 221 ILE B O 1
ATOM 4263 N N . ALA B 1 222 ? -1.7 8.914 -5.633 1 98.88 222 ALA B N 1
ATOM 4264 C CA . ALA B 1 222 ? -1.733 10 -6.609 1 98.88 222 ALA B CA 1
ATOM 4265 C C . ALA B 1 222 ? -1.201 9.539 -7.961 1 98.88 222 ALA B C 1
ATOM 4267 O O . ALA B 1 222 ? -1.742 9.914 -9.008 1 98.88 222 ALA B O 1
ATOM 4268 N N . LEU B 1 223 ? -0.144 8.773 -7.945 1 98.69 223 LEU B N 1
ATOM 4269 C CA . LEU B 1 223 ? 0.412 8.234 -9.18 1 98.69 223 LEU B CA 1
ATOM 4270 C C . LEU B 1 223 ? -0.616 7.371 -9.906 1 98.69 223 LEU B C 1
ATOM 4272 O O . LEU B 1 223 ? -0.775 7.484 -11.125 1 98.69 223 LEU B O 1
ATOM 4276 N N . THR B 1 224 ? -1.297 6.5 -9.133 1 98.5 224 THR B N 1
ATOM 4277 C CA . THR B 1 224 ? -2.309 5.625 -9.719 1 98.5 224 THR B CA 1
ATOM 4278 C C . THR B 1 224 ? -3.451 6.441 -10.312 1 98.5 224 THR B C 1
ATOM 4280 O O . THR B 1 224 ? -3.982 6.094 -11.375 1 98.5 224 THR B O 1
ATOM 4283 N N . ALA B 1 225 ? -3.816 7.473 -9.602 1 98.81 225 ALA B N 1
ATOM 4284 C CA . ALA B 1 225 ? -4.875 8.352 -10.094 1 98.81 225 ALA B CA 1
ATOM 4285 C C . ALA B 1 225 ? -4.477 9 -11.414 1 98.81 225 ALA B C 1
ATOM 4287 O O . ALA B 1 225 ? -5.281 9.07 -12.352 1 98.81 225 ALA B O 1
ATOM 4288 N N . LYS B 1 226 ? -3.252 9.461 -11.492 1 98.38 226 LYS B N 1
ATOM 4289 C CA . LYS B 1 226 ? -2.742 10.055 -12.727 1 98.38 226 LYS B CA 1
ATOM 4290 C C . LYS B 1 226 ? -2.805 9.07 -13.883 1 98.38 226 LYS B C 1
ATOM 4292 O O . LYS B 1 226 ? -3.23 9.422 -14.984 1 98.38 226 LYS B O 1
ATOM 4297 N N . GLU B 1 227 ? -2.375 7.844 -13.594 1 98 227 GLU B N 1
ATOM 4298 C CA . GLU B 1 227 ? -2.402 6.797 -14.617 1 98 227 GLU B CA 1
ATOM 4299 C C . GLU B 1 227 ? -3.811 6.605 -15.172 1 98 227 GLU B C 1
ATOM 4301 O O . GLU B 1 227 ? -3.982 6.344 -16.359 1 98 227 GLU B O 1
ATOM 4306 N N . HIS B 1 228 ? -4.848 6.773 -14.312 1 98.06 228 HIS B N 1
ATOM 4307 C CA . HIS B 1 228 ? -6.23 6.504 -14.688 1 98.06 228 HIS B CA 1
ATOM 4308 C C . HIS B 1 228 ? -6.957 7.789 -15.07 1 98.06 228 HIS B C 1
ATOM 4310 O O . HIS B 1 228 ? -8.172 7.777 -15.289 1 98.06 228 HIS B O 1
ATOM 4316 N N . ARG B 1 229 ? -6.316 8.914 -15.031 1 97.81 229 ARG B N 1
ATOM 4317 C CA . ARG B 1 229 ? -6.887 10.219 -15.344 1 97.81 229 ARG B CA 1
ATOM 4318 C C . ARG B 1 229 ? -7.992 10.578 -14.352 1 97.81 229 ARG B C 1
ATOM 4320 O O . ARG B 1 229 ? -9.039 11.094 -14.742 1 97.81 229 ARG B O 1
ATOM 4327 N N . VAL B 1 230 ? -7.777 10.211 -13.109 1 98.75 230 VAL B N 1
ATOM 4328 C CA . VAL B 1 230 ? -8.672 10.562 -12.008 1 98.75 230 VAL B CA 1
ATOM 4329 C C . VAL B 1 230 ? -8.164 11.828 -11.32 1 98.75 230 VAL B C 1
ATOM 4331 O O . VAL B 1 230 ? -6.973 11.961 -11.047 1 98.75 230 VAL B O 1
ATOM 4334 N N . TRP B 1 231 ? -9.07 12.766 -10.961 1 98.12 231 TRP B N 1
ATOM 4335 C CA . TRP B 1 231 ? -8.711 14.031 -10.336 1 98.12 231 TRP B CA 1
ATOM 4336 C C . TRP B 1 231 ? -8.219 13.805 -8.906 1 98.12 231 TRP B C 1
ATOM 4338 O O . TRP B 1 231 ? -8.867 13.102 -8.125 1 98.12 231 TRP B O 1
ATOM 4348 N N . VAL B 1 232 ? -7.09 14.383 -8.664 1 98.88 232 VAL B N 1
ATOM 4349 C CA . VAL B 1 232 ? -6.547 14.352 -7.309 1 98.88 232 VAL B CA 1
ATOM 4350 C C . VAL B 1 232 ? -6.688 15.734 -6.672 1 98.88 232 VAL B C 1
ATOM 4352 O O . VAL B 1 232 ? -6.082 16.703 -7.137 1 98.88 232 VAL B O 1
ATOM 4355 N N . MET B 1 233 ? -7.418 15.82 -5.578 1 98.88 233 MET B N 1
ATOM 4356 C CA . MET B 1 233 ? -7.625 17.062 -4.836 1 98.88 233 MET B CA 1
ATOM 4357 C C . MET B 1 233 ? -7.027 16.969 -3.438 1 98.88 233 MET B C 1
ATOM 4359 O O . MET B 1 233 ? -7.324 16.016 -2.695 1 98.88 233 MET B O 1
ATOM 4363 N N . ILE B 1 234 ? -6.25 17.906 -3.162 1 98.94 234 ILE B N 1
ATOM 4364 C CA . ILE B 1 234 ? -5.691 18.031 -1.82 1 98.94 234 ILE B CA 1
ATOM 4365 C C . ILE B 1 234 ? -6.445 19.094 -1.032 1 98.94 234 ILE B C 1
ATOM 4367 O O . ILE B 1 234 ? -6.641 20.203 -1.521 1 98.94 234 ILE B O 1
ATOM 4371 N N . ALA B 1 235 ? -6.938 18.734 0.124 1 98.88 235 ALA B N 1
ATOM 4372 C CA . ALA B 1 235 ? -7.586 19.672 1.037 1 98.88 235 ALA B CA 1
ATOM 4373 C C . ALA B 1 235 ? -6.66 20.047 2.189 1 98.88 235 ALA B C 1
ATOM 4375 O O . ALA B 1 235 ? -6.25 19.172 2.971 1 98.88 235 ALA B O 1
ATOM 4376 N N . ALA B 1 236 ? -6.371 21.328 2.311 1 98.31 236 ALA B N 1
ATOM 4377 C CA . ALA B 1 236 ? -5.395 21.703 3.332 1 98.31 236 ALA B CA 1
ATOM 4378 C C . ALA B 1 236 ? -5.559 23.172 3.734 1 98.31 236 ALA B C 1
ATOM 4380 O O . ALA B 1 236 ? -5.797 24.031 2.885 1 98.31 236 ALA B O 1
ATOM 4381 N N . GLU B 1 237 ? -5.445 23.438 5.016 1 97.88 237 GLU B N 1
ATOM 4382 C CA . GLU B 1 237 ? -5.422 24.797 5.52 1 97.88 237 GLU B CA 1
ATOM 4383 C C . GLU B 1 237 ? -4.148 25.531 5.094 1 97.88 237 GLU B C 1
ATOM 4385 O O . GLU B 1 237 ? -3.086 24.906 4.984 1 97.88 237 GLU B O 1
ATOM 4390 N N . THR B 1 238 ? -4.199 26.812 5.012 1 96.38 238 THR B N 1
ATOM 4391 C CA . THR B 1 238 ? -3.086 27.594 4.496 1 96.38 238 THR B CA 1
ATOM 4392 C C . THR B 1 238 ? -1.906 27.562 5.465 1 96.38 238 THR B C 1
ATOM 4394 O O . THR B 1 238 ? -0.751 27.656 5.043 1 96.38 238 THR B O 1
ATOM 4397 N N . TYR B 1 239 ? -2.158 27.344 6.734 1 94.62 239 TYR B N 1
ATOM 4398 C CA . TYR B 1 239 ? -1.062 27.344 7.695 1 94.62 239 TYR B CA 1
ATOM 4399 C C . TYR B 1 239 ? -0.226 26.078 7.566 1 94.62 239 TYR B C 1
ATOM 4401 O O . TYR B 1 239 ? 0.801 25.938 8.234 1 94.62 239 TYR B O 1
ATOM 4409 N N . LYS B 1 240 ? -0.604 25.141 6.66 1 95.62 240 LYS B N 1
ATOM 4410 C CA . LYS B 1 240 ? 0.161 23.906 6.43 1 95.62 240 LYS B CA 1
ATOM 4411 C C . LYS B 1 240 ? 1.176 24.094 5.309 1 95.62 240 LYS B C 1
ATOM 4413 O O . LYS B 1 240 ? 1.933 23.188 4.988 1 95.62 240 LYS B O 1
ATOM 4418 N N . PHE B 1 241 ? 1.152 25.281 4.723 1 95.38 241 PHE B N 1
ATOM 4419 C CA . PHE B 1 241 ? 2.162 25.578 3.717 1 95.38 241 PHE B CA 1
ATOM 4420 C C . PHE B 1 241 ? 3.514 25.844 4.371 1 95.38 241 PHE B C 1
ATOM 4422 O O . PHE B 1 241 ? 3.584 26.484 5.422 1 95.38 241 PHE B O 1
ATOM 4429 N N . HIS B 1 242 ? 4.539 25.359 3.756 1 92.62 242 HIS B N 1
ATOM 4430 C CA . HIS B 1 242 ? 5.859 25.328 4.371 1 92.62 242 HIS B CA 1
ATOM 4431 C C . HIS B 1 242 ? 6.723 26.484 3.891 1 92.62 242 HIS B C 1
ATOM 4433 O O . HIS B 1 242 ? 7.441 26.359 2.896 1 92.62 242 HIS B O 1
ATOM 4439 N N . PRO B 1 243 ? 6.895 27.469 4.676 1 89.75 243 PRO B N 1
ATOM 4440 C CA . PRO B 1 243 ? 7.586 28.672 4.215 1 89.75 243 PRO B CA 1
ATOM 4441 C C . PRO B 1 243 ? 9.078 28.453 3.973 1 89.75 243 PRO B C 1
ATOM 4443 O O . PRO B 1 243 ? 9.664 29.062 3.082 1 89.75 243 PRO B O 1
ATOM 4446 N N . ALA B 1 244 ? 9.688 27.547 4.707 1 86.94 244 ALA B N 1
ATOM 4447 C CA . ALA B 1 244 ? 11.125 27.328 4.594 1 86.94 244 ALA B CA 1
ATOM 4448 C C . ALA B 1 244 ? 11.492 26.797 3.213 1 86.94 244 ALA B C 1
ATOM 4450 O O . ALA B 1 244 ? 12.633 26.922 2.771 1 86.94 244 ALA B O 1
ATOM 4451 N N . THR B 1 245 ? 10.562 26.234 2.549 1 88.69 245 THR B N 1
ATOM 4452 C CA . THR B 1 245 ? 10.836 25.656 1.238 1 88.69 245 THR B CA 1
ATOM 4453 C C . THR B 1 245 ? 10.992 26.75 0.185 1 88.69 245 THR B C 1
ATOM 4455 O O . THR B 1 245 ? 11.516 26.5 -0.902 1 88.69 245 THR B O 1
ATOM 4458 N N . MET B 1 246 ? 10.531 27.906 0.451 1 84.44 246 MET B N 1
ATOM 4459 C CA . MET B 1 246 ? 10.781 29.047 -0.429 1 84.44 246 MET B CA 1
ATOM 4460 C C . MET B 1 246 ? 12.273 29.375 -0.501 1 84.44 246 MET B C 1
ATOM 4462 O O . MET B 1 246 ? 12.742 29.922 -1.497 1 84.44 246 MET B O 1
ATOM 4466 N N . LEU B 1 247 ? 12.891 28.984 0.604 1 80.5 247 LEU B N 1
ATOM 4467 C CA . LEU B 1 247 ? 14.32 29.266 0.704 1 80.5 247 LEU B CA 1
ATOM 4468 C C . LEU B 1 247 ? 15.141 28.047 0.274 1 80.5 247 LEU B C 1
ATOM 4470 O O . LEU B 1 247 ? 16.359 28.016 0.459 1 80.5 247 LEU B O 1
ATOM 4474 N N . GLY B 1 248 ? 14.477 27.031 -0.178 1 81 248 GLY B N 1
ATOM 4475 C CA . GLY B 1 248 ? 15.156 25.859 -0.725 1 81 248 GLY B CA 1
ATOM 4476 C C . GLY B 1 248 ? 15.336 24.75 0.288 1 81 248 GLY B C 1
ATOM 4477 O O . GLY B 1 248 ? 16.016 23.766 0.012 1 81 248 GLY B O 1
ATOM 4478 N N . GLN B 1 249 ? 14.773 24.922 1.426 1 81.5 249 GLN B N 1
ATOM 4479 C CA . GLN B 1 249 ? 14.898 23.875 2.428 1 81.5 249 GLN B CA 1
ATOM 4480 C C . GLN B 1 249 ? 14.141 22.609 2 1 81.5 249 GLN B C 1
ATOM 4482 O O . GLN B 1 249 ? 13.039 22.703 1.464 1 81.5 249 GLN B O 1
ATOM 4487 N N . LEU B 1 250 ? 14.805 21.5 2.232 1 80.62 250 LEU B N 1
ATOM 4488 C CA . LEU B 1 250 ? 14.188 20.219 1.897 1 80.62 250 LEU B CA 1
ATOM 4489 C C . LEU B 1 250 ? 13.289 19.734 3.027 1 80.62 250 LEU B C 1
ATOM 4491 O O . LEU B 1 250 ? 13.492 20.094 4.188 1 80.62 250 LEU B O 1
ATOM 4495 N N . VAL B 1 251 ? 12.328 19.094 2.611 1 83.81 251 VAL B N 1
ATOM 4496 C CA . VAL B 1 251 ? 11.461 18.5 3.623 1 83.81 251 VAL B CA 1
ATOM 4497 C C . VAL B 1 251 ? 12.031 17.156 4.066 1 83.81 251 VAL B C 1
ATOM 4499 O O . VAL B 1 251 ? 12.281 16.281 3.242 1 83.81 251 VAL B O 1
ATOM 4502 N N . GLU B 1 252 ? 12.266 17.078 5.297 1 85.25 252 GLU B N 1
ATOM 4503 C CA . GLU B 1 252 ? 12.758 15.812 5.848 1 85.25 252 GLU B CA 1
ATOM 4504 C C . GLU B 1 252 ? 11.602 14.875 6.18 1 85.25 252 GLU B C 1
ATOM 4506 O O . GLU B 1 252 ? 10.594 15.297 6.758 1 85.25 252 GLU B O 1
ATOM 4511 N N . ILE B 1 253 ? 11.781 13.617 5.762 1 90 253 ILE B N 1
ATOM 4512 C CA . ILE B 1 253 ? 10.758 12.625 6.078 1 90 253 ILE B CA 1
ATOM 4513 C C . ILE B 1 253 ? 11.109 11.93 7.395 1 90 253 ILE B C 1
ATOM 4515 O O . ILE B 1 253 ? 12.188 11.352 7.531 1 90 253 ILE B O 1
ATOM 4519 N N . GLU B 1 254 ? 10.219 12.031 8.32 1 88.81 254 GLU B N 1
ATOM 4520 C CA . GLU B 1 254 ? 10.391 11.414 9.633 1 88.81 254 GLU B CA 1
ATOM 4521 C C . GLU B 1 254 ? 10.414 9.891 9.523 1 88.81 254 GLU B C 1
ATOM 4523 O O . GLU B 1 254 ? 9.539 9.289 8.906 1 88.81 254 GLU B O 1
ATOM 4528 N N . MET B 1 255 ? 11.508 9.273 10.047 1 94.12 255 MET B N 1
ATOM 4529 C CA . MET B 1 255 ? 11.57 7.824 10.219 1 94.12 255 MET B CA 1
ATOM 4530 C C . MET B 1 255 ? 11.047 7.422 11.594 1 94.12 255 MET B C 1
ATOM 4532 O O . MET B 1 255 ? 11.547 7.902 12.617 1 94.12 255 MET B O 1
ATOM 4536 N N . ARG B 1 256 ? 10.102 6.609 11.602 1 93.38 256 ARG B N 1
ATOM 4537 C CA . ARG B 1 256 ? 9.461 6.262 12.859 1 93.38 256 ARG B CA 1
ATOM 4538 C C . ARG B 1 256 ? 9.938 4.902 13.367 1 93.38 256 ARG B C 1
ATOM 4540 O O . ARG B 1 256 ? 10.656 4.191 12.656 1 93.38 256 ARG B O 1
ATOM 4547 N N . ASP B 1 257 ? 9.531 4.586 14.555 1 95.12 257 ASP B N 1
ATOM 4548 C CA . ASP B 1 257 ? 9.93 3.355 15.227 1 95.12 257 ASP B CA 1
ATOM 4549 C C . ASP B 1 257 ? 9.477 2.127 14.438 1 95.12 257 ASP B C 1
ATOM 4551 O O . ASP B 1 257 ? 8.297 1.992 14.109 1 95.12 257 ASP B O 1
ATOM 4555 N N . PRO B 1 258 ? 10.422 1.149 14.156 1 97.69 258 PRO B N 1
ATOM 4556 C CA . PRO B 1 258 ? 10.086 -0.069 13.422 1 97.69 258 PRO B CA 1
ATOM 4557 C C . PRO B 1 258 ? 8.977 -0.88 14.086 1 97.69 258 PRO B C 1
ATOM 4559 O O . PRO B 1 258 ? 8.281 -1.645 13.414 1 97.69 258 PRO B O 1
ATOM 4562 N N . THR B 1 259 ? 8.766 -0.672 15.406 1 97.31 259 THR B N 1
ATOM 4563 C CA . THR B 1 259 ? 7.797 -1.476 16.141 1 97.31 259 THR B CA 1
ATOM 4564 C C . THR B 1 259 ? 6.371 -1.059 15.797 1 97.31 259 THR B C 1
ATOM 4566 O O . THR B 1 259 ? 5.418 -1.768 16.125 1 97.31 259 THR B O 1
ATOM 4569 N N . GLU B 1 260 ? 6.211 0.132 15.109 1 96.06 260 GLU B N 1
ATOM 4570 C CA . GLU B 1 260 ? 4.906 0.497 14.562 1 96.06 260 GLU B CA 1
ATOM 4571 C C . GLU B 1 260 ? 4.508 -0.437 13.422 1 96.06 260 GLU B C 1
ATOM 4573 O O . GLU B 1 260 ? 3.32 -0.611 13.141 1 96.06 260 GLU B O 1
ATOM 4578 N N . VAL B 1 261 ? 5.551 -1.068 12.758 1 98 261 VAL B N 1
ATOM 4579 C CA . VAL B 1 261 ? 5.328 -1.945 11.609 1 98 261 VAL B CA 1
ATOM 4580 C C . VAL B 1 261 ? 5.273 -3.398 12.078 1 98 261 VAL B C 1
ATOM 4582 O O . VAL B 1 261 ? 4.383 -4.152 11.68 1 98 261 VAL B O 1
ATOM 4585 N N . ILE B 1 262 ? 6.246 -3.787 12.898 1 97.94 262 ILE B N 1
ATOM 4586 C CA . ILE B 1 262 ? 6.363 -5.121 13.477 1 97.94 262 ILE B CA 1
ATOM 4587 C C . ILE B 1 262 ? 6.363 -5.023 15 1 97.94 262 ILE B C 1
ATOM 4589 O O . ILE B 1 262 ? 7.207 -4.34 15.586 1 97.94 262 ILE B O 1
ATOM 4593 N N . PRO B 1 263 ? 5.453 -5.785 15.656 1 96.69 263 PRO B N 1
ATOM 4594 C CA . PRO B 1 263 ? 5.465 -5.738 17.125 1 96.69 263 PRO B CA 1
ATOM 4595 C C . PRO B 1 263 ? 6.836 -6.055 17.703 1 96.69 263 PRO B C 1
ATOM 4597 O O . PRO B 1 263 ? 7.547 -6.922 17.203 1 96.69 263 PRO B O 1
ATOM 4600 N N . GLU B 1 264 ? 7.125 -5.426 18.781 1 97.19 264 GLU B N 1
ATOM 4601 C CA . GLU B 1 264 ? 8.445 -5.504 19.406 1 97.19 264 GLU B CA 1
ATOM 4602 C C . GLU B 1 264 ? 8.836 -6.953 19.688 1 97.19 264 GLU B C 1
ATOM 4604 O O . GLU B 1 264 ? 9.961 -7.359 19.391 1 97.19 264 GLU B O 1
ATOM 4609 N N . GLU B 1 265 ? 7.965 -7.746 20.266 1 97.81 265 GLU B N 1
ATOM 4610 C CA . GLU B 1 265 ? 8.25 -9.133 20.625 1 97.81 265 GLU B CA 1
ATOM 4611 C C . GLU B 1 265 ? 8.625 -9.961 19.406 1 97.81 265 GLU B C 1
ATOM 4613 O O . GLU B 1 265 ? 9.516 -10.805 19.469 1 97.81 265 GLU B O 1
ATOM 4618 N N . GLU B 1 266 ? 7.91 -9.664 18.344 1 97.69 266 GLU B N 1
ATOM 4619 C CA . GLU B 1 266 ? 8.211 -10.367 17.109 1 97.69 266 GLU B CA 1
ATOM 4620 C C . GLU B 1 266 ? 9.531 -9.883 16.5 1 97.69 266 GLU B C 1
ATOM 4622 O O . GLU B 1 266 ? 10.359 -10.688 16.078 1 97.69 266 GLU B O 1
ATOM 4627 N N . LEU B 1 267 ? 9.758 -8.672 16.453 1 97.25 267 LEU B N 1
ATOM 4628 C CA . LEU B 1 267 ? 10.938 -8.062 15.844 1 97.25 267 LEU B CA 1
ATOM 4629 C C . LEU B 1 267 ? 12.211 -8.57 16.516 1 97.25 267 LEU B C 1
ATOM 4631 O O . LEU B 1 267 ? 13.234 -8.75 15.844 1 97.25 267 LEU B O 1
ATOM 4635 N N . ARG B 1 268 ? 12.148 -8.867 17.781 1 96.81 268 ARG B N 1
ATOM 4636 C CA . ARG B 1 268 ? 13.297 -9.344 18.547 1 96.81 268 ARG B CA 1
ATOM 4637 C C . ARG B 1 268 ? 13.766 -10.703 18.031 1 96.81 268 ARG B C 1
ATOM 4639 O O . ARG B 1 268 ? 14.938 -11.055 18.188 1 96.81 268 ARG B O 1
ATOM 4646 N N . THR B 1 269 ? 12.875 -11.422 17.406 1 97.94 269 THR B N 1
ATOM 4647 C CA . THR B 1 269 ? 13.203 -12.766 16.953 1 97.94 269 THR B CA 1
ATOM 4648 C C . THR B 1 269 ? 13.75 -12.727 15.523 1 97.94 269 THR B C 1
ATOM 4650 O O . THR B 1 269 ? 14.195 -13.75 15 1 97.94 269 THR B O 1
ATOM 4653 N N . TRP B 1 270 ? 13.672 -11.578 14.875 1 97.81 270 TRP B N 1
ATOM 4654 C CA . TRP B 1 270 ? 14.047 -11.477 13.469 1 97.81 270 TRP B CA 1
ATOM 4655 C C . TRP B 1 270 ? 15.562 -11.516 13.305 1 97.81 270 TRP B C 1
ATOM 4657 O O . TRP B 1 270 ? 16.297 -11.047 14.172 1 97.81 270 TRP B O 1
ATOM 4667 N N . PRO B 1 271 ? 15.977 -12.148 12.156 1 97.75 271 PRO B N 1
ATOM 4668 C CA . PRO B 1 271 ? 17.406 -12.078 11.852 1 97.75 271 PRO B CA 1
ATOM 4669 C C . PRO B 1 271 ? 17.953 -10.648 11.859 1 97.75 271 PRO B C 1
ATOM 4671 O O . PRO B 1 271 ? 17.234 -9.719 11.477 1 97.75 271 PRO B O 1
ATOM 4674 N N . LYS B 1 272 ? 19.234 -10.477 12.203 1 97.25 272 LYS B N 1
ATOM 4675 C CA . LYS B 1 272 ? 19.859 -9.164 12.391 1 97.25 272 LYS B CA 1
ATOM 4676 C C . LYS B 1 272 ? 20.062 -8.461 11.055 1 97.25 272 LYS B C 1
ATOM 4678 O O . LYS B 1 272 ? 20.219 -7.234 11.016 1 97.25 272 LYS B O 1
ATOM 4683 N N . ASN B 1 273 ? 20.094 -9.234 9.992 1 98.38 273 ASN B N 1
ATOM 4684 C CA . ASN B 1 273 ? 20.328 -8.625 8.688 1 98.38 273 ASN B CA 1
ATOM 4685 C C . ASN B 1 273 ? 19.016 -8.195 8.031 1 98.38 273 ASN B C 1
ATOM 4687 O O . ASN B 1 273 ? 18.953 -8.023 6.816 1 98.38 273 ASN B O 1
ATOM 4691 N N . ILE B 1 274 ? 17.969 -8.094 8.789 1 98.81 274 ILE B N 1
ATOM 4692 C CA . ILE B 1 274 ? 16.719 -7.469 8.367 1 98.81 274 ILE B CA 1
ATOM 4693 C C . ILE B 1 274 ? 16.547 -6.133 9.086 1 98.81 274 ILE B C 1
ATOM 4695 O O . ILE B 1 274 ? 16.547 -6.074 10.312 1 98.81 274 ILE B O 1
ATOM 4699 N N . GLU B 1 275 ? 16.438 -5.098 8.375 1 98.69 275 GLU B N 1
ATOM 4700 C CA . GLU B 1 275 ? 16.094 -3.777 8.898 1 98.69 275 GLU B CA 1
ATOM 4701 C C . GLU B 1 275 ? 14.68 -3.373 8.5 1 98.69 275 GLU B C 1
ATOM 4703 O O . GLU B 1 275 ? 14.289 -3.512 7.336 1 98.69 275 GLU B O 1
ATOM 4708 N N . VAL B 1 276 ? 13.93 -2.877 9.469 1 98.75 276 VAL B N 1
ATOM 4709 C CA . VAL B 1 276 ? 12.594 -2.361 9.188 1 98.75 276 VAL B CA 1
ATOM 4710 C C . VAL B 1 276 ? 12.641 -0.842 9.047 1 98.75 276 VAL B C 1
ATOM 4712 O O . VAL B 1 276 ? 13.016 -0.136 9.984 1 98.75 276 VAL B O 1
ATOM 4715 N N . TRP B 1 277 ? 12.367 -0.359 7.84 1 98.69 277 TRP B N 1
ATOM 4716 C CA . TRP B 1 277 ? 12.297 1.076 7.586 1 98.69 277 TRP B CA 1
ATOM 4717 C C . TRP B 1 277 ? 10.852 1.563 7.594 1 98.69 277 TRP B C 1
ATOM 4719 O O . TRP B 1 277 ? 9.984 0.963 6.953 1 98.69 277 TRP B O 1
ATOM 4729 N N . ASN B 1 278 ? 10.594 2.65 8.312 1 98.12 278 ASN B N 1
ATOM 4730 C CA . ASN B 1 278 ? 9.234 3.104 8.586 1 98.12 278 ASN B CA 1
ATOM 4731 C C . ASN B 1 278 ? 9.094 4.609 8.367 1 98.12 278 ASN B C 1
ATOM 4733 O O . ASN B 1 278 ? 8.875 5.355 9.328 1 98.12 278 ASN B O 1
ATOM 4737 N N . PRO B 1 279 ? 9.117 5.012 7.051 1 97.06 279 PRO B N 1
ATOM 4738 C CA . PRO B 1 279 ? 8.859 6.434 6.801 1 97.06 279 PRO B CA 1
ATOM 4739 C C . PRO B 1 279 ? 7.418 6.832 7.105 1 97.06 279 PRO B C 1
ATOM 4741 O O . PRO B 1 279 ? 6.48 6.121 6.723 1 97.06 279 PRO B O 1
ATOM 4744 N N . ALA B 1 280 ? 7.219 7.965 7.758 1 94.06 280 ALA B N 1
ATOM 4745 C CA . ALA B 1 280 ? 5.887 8.383 8.18 1 94.06 280 ALA B CA 1
ATOM 4746 C C . ALA B 1 280 ? 5.113 9.016 7.027 1 94.06 280 ALA B C 1
ATOM 4748 O O . ALA B 1 280 ? 3.889 8.906 6.961 1 94.06 280 ALA B O 1
ATOM 4749 N N . PHE B 1 281 ? 5.832 9.672 6.145 1 95.69 281 PHE B N 1
ATOM 4750 C CA . PHE B 1 281 ? 5.234 10.477 5.082 1 95.69 281 PHE B CA 1
ATOM 4751 C C . PHE B 1 281 ? 5.957 10.242 3.762 1 95.69 281 PHE B C 1
ATOM 4753 O O . PHE B 1 281 ? 7 9.594 3.723 1 95.69 281 PHE B O 1
ATOM 4760 N N . ASP B 1 282 ? 5.363 10.648 2.695 1 97.12 282 ASP B N 1
ATOM 4761 C CA . ASP B 1 282 ? 6.031 10.703 1.4 1 97.12 282 ASP B CA 1
ATOM 4762 C C . ASP B 1 282 ? 5.699 12.008 0.668 1 97.12 282 ASP B C 1
ATOM 4764 O O . ASP B 1 282 ? 4.906 12.812 1.157 1 97.12 282 ASP B O 1
ATOM 4768 N N . VAL B 1 283 ? 6.465 12.289 -0.351 1 97.31 283 VAL B N 1
ATOM 4769 C CA . VAL B 1 283 ? 6.336 13.516 -1.126 1 97.31 283 VAL B CA 1
ATOM 4770 C C . VAL B 1 283 ? 5.57 13.234 -2.416 1 97.31 283 VAL B C 1
ATOM 4772 O O . VAL B 1 283 ? 5.984 12.398 -3.223 1 97.31 283 VAL B O 1
ATOM 4775 N N . THR B 1 284 ? 4.477 13.836 -2.607 1 98.44 284 THR B N 1
ATOM 4776 C CA . THR B 1 284 ? 3.725 13.766 -3.855 1 98.44 284 THR B CA 1
ATOM 4777 C C . THR B 1 284 ? 4.113 14.914 -4.781 1 98.44 284 THR B C 1
ATOM 4779 O O . THR B 1 284 ? 3.926 16.078 -4.445 1 98.44 284 THR B O 1
ATOM 4782 N N . PRO B 1 285 ? 4.637 14.625 -5.926 1 97.69 285 PRO B N 1
ATOM 4783 C CA . PRO B 1 285 ? 4.973 15.688 -6.875 1 97.69 285 PRO B CA 1
ATOM 4784 C C . PRO B 1 285 ? 3.752 16.5 -7.312 1 97.69 285 PRO B C 1
ATOM 4786 O O . PRO B 1 285 ? 2.66 15.938 -7.457 1 97.69 285 PRO B O 1
ATOM 4789 N N . PRO B 1 286 ? 3.957 17.812 -7.559 1 98.25 286 PRO B N 1
ATOM 4790 C CA . PRO B 1 286 ? 2.822 18.641 -7.941 1 98.25 286 PRO B CA 1
ATOM 4791 C C . PRO B 1 286 ? 2.16 18.188 -9.242 1 98.25 286 PRO B C 1
ATOM 4793 O O . PRO B 1 286 ? 0.961 18.406 -9.438 1 98.25 286 PRO B O 1
ATOM 4796 N N . GLU B 1 287 ? 2.871 17.5 -10.117 1 98.12 287 GLU B N 1
ATOM 4797 C CA . GLU B 1 287 ? 2.332 17.047 -11.398 1 98.12 287 GLU B CA 1
ATOM 4798 C C . GLU B 1 287 ? 1.252 15.984 -11.203 1 98.12 287 GLU B C 1
ATOM 4800 O O . GLU B 1 287 ? 0.483 15.695 -12.125 1 98.12 287 GLU B O 1
ATOM 4805 N N . TYR B 1 288 ? 1.215 15.359 -9.984 1 98.62 288 TYR B N 1
ATOM 4806 C CA . TYR B 1 288 ? 0.213 14.336 -9.727 1 98.62 288 TYR B CA 1
ATOM 4807 C C . TYR B 1 288 ? -0.99 14.914 -9 1 98.62 288 TYR B C 1
ATOM 4809 O O . TYR B 1 288 ? -1.91 14.188 -8.625 1 98.62 288 TYR B O 1
ATOM 4817 N N . ILE B 1 289 ? -0.993 16.203 -8.789 1 98.75 289 ILE B N 1
ATOM 4818 C CA . ILE B 1 289 ? -2.051 16.875 -8.047 1 98.75 289 ILE B CA 1
ATOM 4819 C C . ILE B 1 289 ? -2.793 17.844 -8.969 1 98.75 289 ILE B C 1
ATOM 4821 O O . ILE B 1 289 ? -2.172 18.656 -9.656 1 98.75 289 ILE B O 1
ATOM 4825 N N . ASP B 1 290 ? -4.074 17.781 -8.992 1 98.69 290 ASP B N 1
ATOM 4826 C CA . ASP B 1 290 ? -4.844 18.641 -9.883 1 98.69 290 ASP B CA 1
ATOM 4827 C C . ASP B 1 290 ? -5.156 19.984 -9.227 1 98.69 290 ASP B C 1
ATOM 4829 O O . ASP B 1 290 ? -5.043 21.031 -9.859 1 98.69 290 ASP B O 1
ATOM 4833 N N . VAL B 1 291 ? -5.574 19.906 -7.941 1 98.69 291 VAL B N 1
ATOM 4834 C CA . VAL B 1 291 ? -5.879 21.156 -7.25 1 98.69 291 VAL B CA 1
ATOM 4835 C C . VAL B 1 291 ? -5.609 21 -5.758 1 98.69 291 VAL B C 1
ATOM 4837 O O . VAL B 1 291 ? -5.605 19.875 -5.234 1 98.69 291 VAL B O 1
ATOM 4840 N N . ILE B 1 292 ? -5.391 22.078 -5.141 1 98.81 292 ILE B N 1
ATOM 4841 C CA . ILE B 1 292 ? -5.34 22.203 -3.689 1 98.81 292 ILE B CA 1
ATOM 4842 C C . ILE B 1 292 ? -6.48 23.094 -3.209 1 98.81 292 ILE B C 1
ATOM 4844 O O . ILE B 1 292 ? -6.59 24.25 -3.625 1 98.81 292 ILE B O 1
ATOM 4848 N N . ILE B 1 293 ? -7.309 22.547 -2.396 1 98.81 293 ILE B N 1
ATOM 4849 C CA . ILE B 1 293 ? -8.445 23.266 -1.826 1 98.81 293 ILE B CA 1
ATOM 4850 C C . ILE B 1 293 ? -8.047 23.875 -0.486 1 98.81 293 ILE B C 1
ATOM 4852 O O . ILE B 1 293 ? -7.699 23.156 0.456 1 98.81 293 ILE B O 1
ATOM 4856 N N . THR B 1 294 ? -8.109 25.219 -0.38 1 98.38 294 THR B N 1
ATOM 4857 C CA . THR B 1 294 ? -7.828 25.953 0.855 1 98.38 294 THR B CA 1
ATOM 4858 C C . THR B 1 294 ? -9.023 26.797 1.271 1 98.38 294 THR B C 1
ATOM 4860 O O . THR B 1 294 ? -10.023 26.875 0.548 1 98.38 294 THR B O 1
ATOM 4863 N N . GLU B 1 295 ? -8.914 27.391 2.438 1 98 295 GLU B N 1
ATOM 4864 C CA . GLU B 1 295 ? -9.984 28.281 2.885 1 98 295 GLU B CA 1
ATOM 4865 C C . GLU B 1 295 ? -9.984 29.578 2.096 1 98 295 GLU B C 1
ATOM 4867 O O . GLU B 1 295 ? -10.945 30.344 2.154 1 98 295 GLU B O 1
ATOM 4872 N N . ARG B 1 296 ? -8.961 29.812 1.323 1 96.12 296 ARG B N 1
ATOM 4873 C CA . ARG B 1 296 ? -8.883 31 0.48 1 96.12 296 ARG B CA 1
ATOM 4874 C C . ARG B 1 296 ? -9.414 30.719 -0.921 1 96.12 296 ARG B C 1
ATOM 4876 O O . ARG B 1 296 ? -9.602 31.641 -1.72 1 96.12 296 ARG B O 1
ATOM 4883 N N . GLY B 1 297 ? -9.586 29.484 -1.201 1 97.06 297 GLY B N 1
ATOM 4884 C CA . GLY B 1 297 ? -10.031 29.062 -2.521 1 97.06 297 GLY B CA 1
ATOM 4885 C C . GLY B 1 297 ? -9.273 27.859 -3.057 1 97.06 297 GLY B C 1
ATOM 4886 O O . GLY B 1 297 ? -8.516 27.219 -2.324 1 97.06 297 GLY B O 1
ATOM 4887 N N . ILE B 1 298 ? -9.57 27.531 -4.309 1 98.12 298 ILE B N 1
ATOM 4888 C CA . ILE B 1 298 ? -8.906 26.422 -4.992 1 98.12 298 ILE B CA 1
ATOM 4889 C C . ILE B 1 298 ? -7.727 26.953 -5.809 1 98.12 298 ILE B C 1
ATOM 4891 O O . ILE B 1 298 ? -7.867 27.938 -6.551 1 98.12 298 ILE B O 1
ATOM 4895 N N . ILE B 1 299 ? -6.605 26.312 -5.664 1 98 299 ILE B N 1
ATOM 4896 C CA . ILE B 1 299 ? -5.441 26.75 -6.426 1 98 299 ILE B CA 1
ATOM 4897 C C . ILE B 1 299 ? -4.793 25.562 -7.113 1 98 299 ILE B C 1
ATOM 4899 O O . ILE B 1 299 ? -4.887 24.422 -6.629 1 98 299 ILE B O 1
ATOM 4903 N N . PRO B 1 300 ? -4.172 25.797 -8.281 1 98 300 PRO B N 1
ATOM 4904 C CA . PRO B 1 300 ? -3.27 24.75 -8.781 1 98 300 PRO B CA 1
ATOM 4905 C C . PRO B 1 300 ? -2.029 24.578 -7.906 1 98 300 PRO B C 1
ATOM 4907 O O . PRO B 1 300 ? -1.604 25.516 -7.238 1 98 300 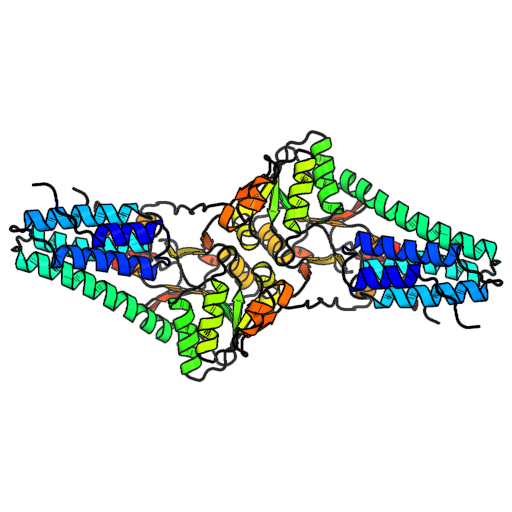PRO B O 1
ATOM 4910 N N . PRO B 1 301 ? -1.463 23.422 -7.91 1 97.75 301 PRO B N 1
ATOM 4911 C CA . PRO B 1 301 ? -0.306 23.188 -7.047 1 97.75 301 PRO B CA 1
ATOM 4912 C C . PRO B 1 301 ? 0.824 24.188 -7.273 1 97.75 301 PRO B C 1
ATOM 4914 O O . PRO B 1 301 ? 1.453 24.641 -6.316 1 97.75 301 PRO B O 1
ATOM 4917 N N . TYR B 1 302 ? 1 24.672 -8.477 1 96.5 302 TYR B N 1
ATOM 4918 C CA . TYR B 1 302 ? 2.123 25.531 -8.805 1 96.5 302 TYR B CA 1
ATOM 4919 C C . TYR B 1 302 ? 1.863 26.969 -8.336 1 96.5 302 TYR B C 1
ATOM 4921 O O . TYR B 1 302 ? 2.756 27.812 -8.391 1 96.5 302 TYR B O 1
ATOM 4929 N N . ALA B 1 303 ? 0.67 27.219 -7.758 1 96.06 303 ALA B N 1
ATOM 4930 C CA . ALA B 1 303 ? 0.356 28.516 -7.195 1 96.06 303 ALA B CA 1
ATOM 4931 C C . ALA B 1 303 ? 0.568 28.531 -5.684 1 96.06 303 ALA B C 1
ATOM 4933 O O . ALA B 1 303 ? 0.22 29.5 -5.008 1 96.06 303 ALA B O 1
ATOM 4934 N N . ALA B 1 304 ? 1.13 27.469 -5.199 1 95.81 304 ALA B N 1
ATOM 4935 C CA . ALA B 1 304 ? 1.356 27.359 -3.762 1 95.81 304 ALA B CA 1
ATOM 4936 C C . ALA B 1 304 ? 2.221 28.5 -3.25 1 95.81 304 ALA B C 1
ATOM 4938 O O . ALA B 1 304 ? 2.029 28.984 -2.129 1 95.81 304 ALA B O 1
ATOM 4939 N N . ILE B 1 305 ? 3.09 28.984 -4.055 1 93.44 305 ILE B N 1
ATOM 4940 C CA . ILE B 1 305 ? 4.023 30.031 -3.668 1 93.44 305 ILE B CA 1
ATOM 4941 C C . ILE B 1 305 ? 3.256 31.312 -3.359 1 93.44 305 ILE B C 1
ATOM 4943 O O . ILE B 1 305 ? 3.652 32.094 -2.484 1 93.44 305 ILE B O 1
ATOM 4947 N N . ASP B 1 306 ? 2.174 31.531 -4.008 1 93.25 306 ASP B N 1
ATOM 4948 C CA . ASP B 1 306 ? 1.367 32.719 -3.777 1 93.25 306 ASP B CA 1
ATOM 4949 C C . ASP B 1 306 ? 0.736 32.688 -2.389 1 93.25 306 ASP B C 1
ATOM 4951 O O . ASP B 1 306 ? 0.674 33.719 -1.713 1 93.25 306 ASP B O 1
ATOM 4955 N N . ILE B 1 307 ? 0.281 31.531 -2.01 1 92.56 307 ILE B N 1
ATOM 4956 C CA . ILE B 1 307 ? -0.275 31.375 -0.671 1 92.56 307 ILE B CA 1
ATOM 4957 C C . ILE B 1 307 ? 0.808 31.641 0.373 1 92.56 307 ILE B C 1
ATOM 4959 O O . ILE B 1 307 ? 0.561 32.312 1.38 1 92.56 307 ILE B O 1
ATOM 4963 N N . LEU B 1 308 ? 1.962 31.109 0.096 1 91.5 308 LEU B N 1
ATOM 4964 C CA . LEU B 1 308 ? 3.08 31.266 1.02 1 91.5 308 LEU B CA 1
ATOM 4965 C C . LEU B 1 308 ? 3.463 32.75 1.158 1 91.5 308 LEU B C 1
ATOM 4967 O O . LEU B 1 308 ? 3.688 33.219 2.27 1 91.5 308 LEU B O 1
ATOM 4971 N N . LYS B 1 309 ? 3.533 33.438 0.087 1 88.56 309 LYS B N 1
ATOM 4972 C CA . LYS B 1 309 ? 3.871 34.875 0.11 1 88.56 309 LYS B CA 1
ATOM 4973 C C . LYS B 1 309 ? 2.818 35.656 0.869 1 88.56 309 LYS B C 1
ATOM 4975 O O . LYS B 1 309 ? 3.154 36.562 1.646 1 88.56 309 LYS B O 1
ATOM 4980 N N . GLU B 1 310 ? 1.627 35.281 0.616 1 87.62 310 GLU B N 1
ATOM 4981 C CA . GLU B 1 310 ? 0.527 36 1.25 1 87.62 310 GLU B CA 1
ATOM 4982 C C . GLU B 1 310 ? 0.478 35.719 2.75 1 87.62 310 GLU B C 1
ATOM 4984 O O . GLU B 1 310 ? 0.283 36.656 3.549 1 87.62 310 GLU B O 1
ATOM 4989 N N . GLU B 1 311 ? 0.65 34.469 3.102 1 85.25 311 GLU B N 1
ATOM 4990 C CA . GLU B 1 311 ? 0.467 34.062 4.488 1 85.25 311 GLU B CA 1
ATOM 4991 C C . GLU B 1 311 ? 1.73 34.281 5.309 1 85.25 311 GLU B C 1
ATOM 4993 O O . GLU B 1 311 ? 1.653 34.562 6.508 1 85.25 311 GLU B O 1
ATOM 4998 N N . PHE B 1 312 ? 2.902 34.188 4.594 1 79.12 312 PHE B N 1
ATOM 4999 C CA . PHE B 1 312 ? 4.133 34.125 5.375 1 79.12 312 PHE B CA 1
ATOM 5000 C C . PHE B 1 312 ? 5.148 35.125 4.832 1 79.12 312 PHE B C 1
ATOM 5002 O O . PHE B 1 312 ? 6.309 35.125 5.25 1 79.12 312 PHE B O 1
ATOM 5009 N N . GLY B 1 313 ? 4.797 35.875 3.871 1 70.94 313 GLY B N 1
ATOM 5010 C CA . GLY B 1 313 ? 5.723 36.812 3.271 1 70.94 313 GLY B CA 1
ATOM 5011 C C . GLY B 1 313 ? 6.48 37.625 4.297 1 70.94 313 GLY B C 1
ATOM 5012 O O . GLY B 1 313 ? 7.664 37.938 4.109 1 70.94 313 GLY B O 1
ATOM 5013 N N . TRP B 1 314 ? 5.836 37.906 5.266 1 58.66 314 TRP B N 1
ATOM 5014 C CA . TRP B 1 314 ? 6.457 38.688 6.332 1 58.66 314 TRP B CA 1
ATOM 5015 C C . TRP B 1 314 ? 7.559 37.875 7.023 1 58.66 314 TRP B C 1
ATOM 5017 O O . TRP B 1 314 ? 8.492 38.469 7.578 1 58.66 314 TRP B O 1
ATOM 5027 N N . ALA B 1 315 ? 7.387 36.562 7.012 1 57.78 315 ALA B N 1
ATOM 5028 C CA . ALA B 1 315 ? 8.258 35.656 7.766 1 57.78 315 ALA B CA 1
ATOM 5029 C C . ALA B 1 315 ? 9.562 35.406 7.02 1 57.78 315 ALA B C 1
ATOM 5031 O O . ALA B 1 315 ? 10.562 35 7.621 1 57.78 315 ALA B O 1
ATOM 5032 N N . LEU B 1 316 ? 9.578 35.469 5.598 1 58.75 316 LEU B N 1
ATOM 5033 C CA . LEU B 1 316 ? 10.695 35.062 4.742 1 58.75 316 LEU B CA 1
ATOM 5034 C C . LEU B 1 316 ? 11.914 35.938 4.996 1 58.75 316 LEU B C 1
ATOM 5036 O O . LEU B 1 316 ? 13.031 35.594 4.637 1 58.75 316 LEU B O 1
ATOM 5040 N N . LYS B 1 317 ? 11.781 37.188 5.531 1 54.25 317 LYS B N 1
ATOM 5041 C CA . LYS B 1 317 ? 12.914 38.062 5.734 1 54.25 317 LYS B CA 1
ATOM 5042 C C . LYS B 1 317 ? 13.602 37.812 7.07 1 54.25 317 LYS B C 1
ATOM 5044 O O . LYS B 1 317 ? 14.703 38.281 7.32 1 54.25 317 LYS B O 1
ATOM 5049 N N . TYR B 1 318 ? 12.922 36.906 7.973 1 60.53 318 TYR B N 1
ATOM 5050 C CA . TYR B 1 318 ? 13.375 37.125 9.344 1 60.53 318 TYR B CA 1
ATOM 5051 C C . TYR B 1 318 ? 13.633 35.781 10.039 1 60.53 318 TYR B C 1
ATOM 5053 O O . TYR B 1 318 ? 13.266 34.719 9.523 1 60.53 318 TYR B O 1
ATOM 5061 N N . LYS B 1 319 ? 14.461 35.688 11.109 1 71.12 319 LYS B N 1
ATOM 5062 C CA . LYS B 1 319 ? 14.57 34.719 12.203 1 71.12 319 LYS B CA 1
ATOM 5063 C C . LYS B 1 319 ? 13.203 34.438 12.828 1 71.12 319 LYS B C 1
ATOM 5065 O O . LYS B 1 319 ? 12.297 35.281 12.742 1 71.12 319 LYS B O 1
ATOM 5070 N N . GLU B 1 320 ? 13.07 33.219 13.289 1 81.94 320 GLU B N 1
ATOM 5071 C CA . GLU B 1 320 ? 11.82 32.938 13.992 1 81.94 320 GLU B CA 1
ATOM 5072 C C . GLU B 1 320 ? 11.5 34 15.008 1 81.94 320 GLU B C 1
ATOM 5074 O O . GLU B 1 320 ? 12.406 34.531 15.664 1 81.94 320 GLU B O 1
ATOM 5079 N N . PRO B 1 321 ? 10.25 34.375 15.125 1 80 321 PRO B N 1
ATOM 5080 C CA . PRO B 1 321 ? 9.891 35.5 16 1 80 321 PRO B CA 1
ATOM 5081 C C . PRO B 1 321 ? 10.336 35.281 17.438 1 80 321 PRO B C 1
ATOM 5083 O O . PRO B 1 321 ? 10.414 36.25 18.219 1 80 321 PRO B O 1
ATOM 5086 N N . TRP B 1 322 ? 10.625 34.062 17.797 1 85.12 322 TRP B N 1
ATOM 5087 C CA . TRP B 1 322 ? 11.047 33.812 19.172 1 85.12 322 TRP B CA 1
ATOM 5088 C C . TRP B 1 322 ? 12.562 33.719 19.266 1 85.12 322 TRP B C 1
ATOM 5090 O O . TRP B 1 322 ? 13.109 33.406 20.328 1 85.12 322 TRP B O 1
ATOM 5100 N N . GLU B 1 323 ? 13.203 33.969 18.141 1 80.19 323 GLU B N 1
ATOM 5101 C CA . GLU B 1 323 ? 14.664 34.031 18.141 1 80.19 323 GLU B CA 1
ATOM 5102 C C . GLU B 1 323 ? 15.164 35.469 18.266 1 80.19 323 GLU B C 1
ATOM 5104 O O . GLU B 1 323 ? 14.5 36.406 17.812 1 80.19 323 GLU B O 1
ATOM 5109 N N . ASP B 1 324 ? 16.328 35.688 19.047 1 69.69 324 ASP B N 1
ATOM 5110 C CA . ASP B 1 324 ? 16.922 37 19.234 1 69.69 324 ASP B CA 1
ATOM 5111 C C . ASP B 1 324 ? 17.656 37.469 17.969 1 69.69 324 ASP B C 1
ATOM 5113 O O . ASP B 1 324 ? 18.188 36.625 17.234 1 69.69 324 ASP B O 1
#

InterPro domains:
  IPR000649 Initiation factor 2B-related [PF01008] (20-301)
  IPR005250 Ribose-1,5-bisphosphate isomerase [MF_02230] (7-318)
  IPR005250 Ribose-1,5-bisphosphate isomerase [TIGR00511] (8-314)
  IPR011559 Initiation factor 2B alpha/beta/delta [TIGR00524] (7-301)
  IPR027363 Methylthioribose-1-phosphate isomerase, N-terminal [G3DSA:1.20.120.420] (11-111)
  IPR037171 NagB/RpiA transferase-like [SSF100950] (5-313)
  IPR042529 Initiation factor 2B-like, C-terminal [G3DSA:3.40.50.10470] (112-301)

Nearest PDB structures (foldseek):
  5yfj-assembly1_A  TM=9.827E-01  e=1.419E-51  Pyrococcus horikoshii OT3
  5yfs-assembly1_A  TM=9.822E-01  e=2.219E-51  Pyrococcus horikoshii OT3
  5yft-assembly1_A  TM=9.839E-01  e=5.997E-51  Pyrococcus horikoshii OT3
  3vm6-assembly1_A  TM=9.811E-01  e=1.982E-47  Thermococcus kodakarensis KOD1
  3a9c-assembly1_A  TM=8.606E-01  e=3.372E-46  Thermococcus kodakarensis

Solvent-accessible surface area (backbone atoms only — not comparable to full-atom values): 32139 Å² total; per-residue (Å²): 130,78,68,75,74,51,68,62,43,55,51,51,28,49,31,44,55,70,50,74,44,55,57,48,68,54,37,16,39,49,52,20,48,32,51,22,50,44,45,71,68,49,80,56,88,42,39,68,50,45,53,47,23,50,27,52,51,48,52,55,47,42,67,40,51,71,79,44,40,16,38,54,44,31,48,42,60,23,38,44,53,30,48,52,37,51,75,68,63,42,51,43,67,54,39,37,48,42,31,35,48,37,18,50,47,49,44,49,48,57,56,50,25,33,52,42,21,4,58,60,42,19,73,76,57,56,71,63,31,28,32,34,37,55,42,68,34,68,33,25,48,28,17,54,49,44,27,42,73,73,67,33,54,48,35,36,37,30,23,31,30,74,67,80,39,37,11,56,56,36,44,52,54,46,34,73,75,68,37,40,28,38,38,30,55,53,43,43,48,55,74,52,45,80,70,36,53,34,33,41,26,40,55,44,28,31,34,34,72,19,30,33,32,26,55,33,31,48,36,51,51,30,50,43,27,51,77,68,73,28,50,28,36,32,22,39,54,72,58,26,47,33,65,58,31,71,76,66,51,77,85,74,70,54,71,47,67,42,51,60,74,39,53,60,80,59,53,70,71,49,65,86,49,51,43,60,57,37,61,54,38,31,71,23,57,29,90,43,40,60,33,36,30,23,56,89,42,77,38,48,25,75,49,34,40,56,53,39,47,71,76,37,45,80,52,78,83,52,73,58,65,64,53,135,130,78,66,76,73,51,68,61,44,56,50,50,27,50,31,44,54,71,51,73,44,54,57,50,70,54,37,16,40,48,52,22,47,32,53,22,51,42,46,71,67,48,80,58,89,40,40,69,50,45,52,48,23,51,26,52,50,48,52,54,47,42,66,41,50,70,78,44,41,18,39,52,43,32,47,42,61,25,37,44,53,31,44,52,36,49,77,71,64,42,50,44,67,55,39,38,48,42,32,34,48,38,18,52,48,49,44,50,50,56,57,50,26,32,53,42,20,5,59,60,42,18,72,75,55,56,72,62,33,27,31,35,36,53,42,68,33,67,33,25,47,28,18,56,50,43,26,42,73,72,67,34,56,48,36,36,38,30,22,31,29,73,66,80,40,37,11,56,56,36,44,51,54,45,34,72,76,68,38,40,28,38,37,30,55,53,43,44,50,56,73,52,44,82,70,37,55,33,32,42,25,40,54,44,27,30,34,32,72,20,27,34,32,24,56,34,30,48,37,52,52,30,48,44,28,51,76,69,73,29,49,27,35,32,21,39,55,72,60,25,46,34,67,59,32,70,76,66,49,76,84,75,69,54,72,47,66,42,48,60,74,39,53,61,77,59,52,71,72,48,64,85,50,51,43,60,56,37,62,53,39,31,73,22,59,30,90,44,39,61,33,34,31,23,56,90,42,76,38,47,25,73,50,35,40,57,53,38,47,71,75,38,45,80,51,77,82,52,73,59,64,64,54,134

Organism: Pyrococcus horikoshii (strain ATCC 700860 / DSM 12428 / JCM 9974 / NBRC 100139 / OT-3) (NCBI:txid70601)

Radius of gyration: 30.22 Å; Cα contacts (8 Å, |Δi|>4): 1378; chains: 2; bounding box: 57×104×66 Å

pLDDT: mean 95.0, std 7.56, range [46.19, 99.0]

Foldseek 3Di:
DPQDQDVLLVVLLVCVLVCVQPDLLSLLLSLLVSQLVRLVPDPDPWLVSNLLNSLVSLVSSCPRCVLQLSNLLSSLQQLVQLLVCVVVPHTSVVSSCSSNVSSVVSNVCSVVFLLLLLVQLLVVDAAPFEEEEEADDSSLLSVVLSVVVVPGQYEYEFEQQPDQRSSVVSQVVSVVSVHHYHYYHLVCLLVCLLRGQAYEYEASAAELQLKGKDFPSVQVNLVSCVVNVHAYEYEYELSRYHLCCVVVDDRDWDWDDLCSVPPPVVVVPDDPPDDRTHTGIDIHDLVSHQWYRTSVHIDRSRCSNVSSCVSCVVVNVDDRSSDD/DPQDQDVLLVVLLVCLLVCVQPDLLSLLLSLLVSQLVRLVPPPDPWLVSNLLNSLVSLVSSCPRCVLQLSNLLSSLQQLVQLLVCVVVPHTSVVSSCSSNVSSVVSNVCSVVFLLLLLVQLLVVDAAPFEEEEEADDSSLLSVVLSVVVVPGQYEYEFEQQPDQRSSVVSQVVSVVSVHHYHYYHLVCLLVCLLRGQAYEYEASAAELQLKGKDFPSPQVNLVSCVVNVHAYEYEYELSRYHLCCVVVDDRDWDWDDLCSVPPPVVVVPDDPPDDRTHTGIDIHDLVSHQWYRTSVHIDRSRCSNVSSCVSCVVVNVDDRSSDD